Protein 8I6G (pdb70)

Radius of gyration: 28.81 Å; Cα contacts (8 Å, |Δi|>4): 1272; chains: 2; bounding box: 68×65×72 Å

B-factor: mean 42.71, std 10.18, range [23.76, 89.54]

Foldseek 3Di:
DAPFQDPADPDHQFQKKFKAQCLLLLLLVLLLCVLLVWFKWKWKDASFWIWIWTARPVNQKIKIKIFTRRQGRYIGHNGIAMKMAGSVQCNVVSNPDDPQWRMWMWTDGPVCNQWIWIWTARPVVRDIDIDTGGIDRDDDPVVNVCVVVCPDPVNQPLFFKKFKDWLVRLLVVLVVVVVPDQKWKWKDAADQAWTWIWDDDPPPDIDIDIGNDCVVRVMGGPHHRHDMQMAMAGCSSSNSVSVSSSATMWMWTAHRQGKIWIWGDDRRMIMIMIGGD/DADFADPADPDNQWQKKFKAQCLLLLLLVLLLVVLLVWFKWKWKDASFWIWIWTARPVNQKIKIKIFTRRQGRYIGHNGIAMKMAGSVQCNVVSNPDDPQFRMWMKTAGNVCNQWIWIWTARPVVRDIDIDTGGIDRDDDPVVSVCVVVCPDPVNQVPFFKKWKDFLVRLLVVLVVVVVPDQKWKWKDFPDLAWTKIWDDDPPPDTDIDTDNHCVVRVMDGPHHHGDMQMDMAGCSSSNSPSVSDNAGMWMWTAHNQGWIWIWHDDRRMTMIMIGGD

Secondary structure (DSSP, 8-state):
----B-SS-SSSSEEEEEEES-THHHHHHHHHHHHTT--EEEEEE-SSEEEEEEE-TTS-EEEEEEEEGGGSSEEEESS-EEEEEEHHHHHHHHHT--TT--EEEEEEETT-TTEEEEEEEETTTTEEEEEEEE-B-PPP-HHHHHTTGGGSTTT-SS--EEEEEEHHHHHHHHHHHHTT-SEEEEEEESSS--EEEEEEETTTEEEEEEE--GGGGT-EE---TT-EEEEEEE-HHHHHHHHTT-SSEEEEEE-TTS-EEEEEEETTEEEEEEE--/----B-SS-SSTTEEEEEEES-THHHHHHHHHHHHTT--EEEEEE-SSEEEEEEE-TTS-EEEEEEEEGGGSSEEEESS-EEEEEEHHHHHHHHHT--TT--EEEEEEETT-TTEEEEEEEETTTTEEEEEEEE-B-PPP-HHHHHTTGGG-TTGGGG-SEEEEEEHHHHHHHHHHHHTT-SEEEEEEESSSPPEEEEEEETTTEEEEEEE--TTTTT-EE-PPTTPEEEEEEE-HHHHHHHHS---SEEEEEE-TT--EEEEEEETTEEEEEEE--

Sequence (554 aa):
ERKGILEKPVRPQSRLEFSYDNPLIFKNLFIYFKNLKSKNILVRCTPTEITFFSRDQSQASFVIATIDGKNVNHYYASDVFWLGINRELVEKMFNSIDRSFLKITIVHRYDKPETLFFIFTDFDIDKECTYQITVSEPELDMDLIEMEKSISEERLKNYPLRWEFTSKQLKKTFSDLSNYTELVTIEKLGGDTPLHLYFQKFNSISYHEMYKSSNKINLTSTIPKSQVFQINVKIAHIKSLASAMVTDKIRILCEENGNLIFQSEMDALMLNTITLNERKGILEKPVRPQSRLEFSYDNPLIFKNLFIYFKNLKSKNILVRCTPTEITFFSRDQSQASFVIATIDGKNVNHYYASDVFWLGINRELVEKMFNSIDRSFLKITIVHRYDKPETLFFIFTDFDIDKECTYQITVSEPELDMDLIEMEKSISEERLKNYPLRWEFTSKQLKKTFSDLSNYTELVTIEKLGGDTPLHLYFQKFNSISYHEMYKSSNKINLTSTIPKSQVFQINVKIAHIKSLASAMVTDKIRILCEENGNLIFQSEMDALMLNTITLN

Structure (mmCIF, N/CA/C/O backbone):
data_8I6G
#
_entry.id   8I6G
#
_cell.length_a   146.767
_cell.length_b   146.767
_cell.length_c   94.491
_cell.angle_alpha   90.000
_cell.angle_beta   90.000
_cell.angle_gamma   120.000
#
_symmetry.space_group_name_H-M   'H 3'
#
loop_
_entity.id
_entity.type
_entity.pdbx_description
1 polymer 'ASFV DNA sliding clamp'
2 water water
#
loop_
_atom_site.group_PDB
_atom_site.id
_atom_site.type_symbol
_atom_site.label_atom_id
_atom_site.label_alt_id
_atom_site.label_comp_id
_atom_site.label_asym_id
_atom_site.label_entity_id
_atom_site.label_seq_id
_atom_site.pdbx_PDB_ins_code
_atom_site.Cartn_x
_atom_site.Cartn_y
_atom_site.Cartn_z
_atom_site.occupancy
_atom_site.B_iso_or_equiv
_atom_site.auth_seq_id
_atom_site.auth_comp_id
_atom_site.auth_asym_id
_atom_site.auth_atom_id
_atom_site.pdbx_PDB_model_num
ATOM 1 N N . GLU A 1 22 ? 10.038 -28.689 -38.224 1.00 67.32 22 GLU A N 1
ATOM 2 C CA . GLU A 1 22 ? 8.672 -29.167 -38.423 1.00 63.65 22 GLU A CA 1
ATOM 3 C C . GLU A 1 22 ? 8.309 -30.262 -37.420 1.00 62.24 22 GLU A C 1
ATOM 4 O O . GLU A 1 22 ? 9.149 -30.706 -36.635 1.00 64.04 22 GLU A O 1
ATOM 6 N N . ARG A 1 23 ? 7.054 -30.697 -37.463 1.00 60.44 23 ARG A N 1
ATOM 7 C CA . ARG A 1 23 ? 6.490 -31.559 -36.426 1.00 58.14 23 ARG A CA 1
ATOM 8 C C . ARG A 1 23 ? 6.685 -33.050 -36.711 1.00 60.22 23 ARG A C 1
ATOM 9 O O . ARG A 1 23 ? 6.122 -33.592 -37.661 1.00 63.83 23 ARG A O 1
ATOM 17 N N . LYS A 1 24 ? 7.467 -33.714 -35.868 1.00 58.72 24 LYS A N 1
ATOM 18 C CA . LYS A 1 24 ? 7.771 -35.125 -36.064 1.00 57.29 24 LYS A CA 1
ATOM 19 C C . LYS A 1 24 ? 6.943 -36.015 -35.147 1.00 57.11 24 LYS A C 1
ATOM 20 O O . LYS A 1 24 ? 6.918 -37.233 -35.315 1.00 58.73 24 LYS A O 1
ATOM 26 N N . GLY A 1 25 ? 6.261 -35.413 -34.177 1.00 51.34 25 GLY A N 1
ATOM 27 C CA . GLY A 1 25 ? 5.377 -36.172 -33.309 1.00 50.46 25 GLY A CA 1
ATOM 28 C C . GLY A 1 25 ? 6.107 -37.089 -32.345 1.00 53.54 25 GLY A C 1
ATOM 29 O O . GLY A 1 25 ? 7.227 -36.797 -31.924 1.00 53.07 25 GLY A O 1
ATOM 30 N N . ILE A 1 26 ? 5.470 -38.206 -32.006 1.00 54.39 26 ILE A N 1
ATOM 31 C CA . ILE A 1 26 ? 5.983 -39.126 -30.996 1.00 52.19 26 ILE A CA 1
ATOM 32 C C . ILE A 1 26 ? 7.102 -40.013 -31.526 1.00 54.75 26 ILE A C 1
ATOM 33 O O . ILE A 1 26 ? 6.950 -40.669 -32.554 1.00 53.33 26 ILE A O 1
ATOM 38 N N . LEU A 1 27 ? 8.222 -40.028 -30.811 1.00 51.45 27 LEU A N 1
ATOM 39 C CA . LEU A 1 27 ? 9.391 -40.794 -31.221 1.00 54.44 27 LEU A CA 1
ATOM 40 C C . LEU A 1 27 ? 9.446 -42.133 -30.492 1.00 55.81 27 LEU A C 1
ATOM 41 O O . LEU A 1 27 ? 8.935 -42.273 -29.374 1.00 53.15 27 LEU A O 1
ATOM 46 N N . GLU A 1 28 ? 10.045 -43.128 -31.142 1.00 57.35 28 GLU A N 1
ATOM 47 C CA . GLU A 1 28 ? 10.161 -44.452 -30.549 1.00 55.84 28 GLU A CA 1
ATOM 48 C C . GLU A 1 28 ? 11.261 -44.451 -29.501 1.00 52.78 28 GLU A C 1
ATOM 49 O O . GLU A 1 28 ? 11.144 -45.101 -28.465 1.00 57.72 28 GLU A O 1
ATOM 51 N N . LYS A 1 29 ? 12.327 -43.706 -29.774 1.00 54.27 29 LYS A N 1
ATOM 52 C CA . LYS A 1 29 ? 13.461 -43.633 -28.864 1.00 55.44 29 LYS A CA 1
ATOM 53 C C . LYS A 1 29 ? 13.869 -42.188 -28.591 1.00 55.81 29 LYS A C 1
ATOM 54 O O . LYS A 1 29 ? 13.770 -41.334 -29.473 1.00 57.09 29 LYS A O 1
ATOM 56 N N . PRO A 1 30 ? 14.339 -41.912 -27.364 1.00 53.45 30 PRO A N 1
ATOM 57 C CA . PRO A 1 30 ? 14.792 -40.569 -26.994 1.00 54.87 30 PRO A CA 1
ATOM 58 C C . PRO A 1 30 ? 16.158 -40.232 -27.569 1.00 57.47 30 PRO A C 1
ATOM 59 O O . PRO A 1 30 ? 17.034 -41.091 -27.576 1.00 61.62 30 PRO A O 1
ATOM 63 N N . VAL A 1 31 ? 16.328 -39.002 -28.042 1.00 56.83 31 VAL A N 1
ATOM 64 C CA . VAL A 1 31 ? 17.620 -38.526 -28.532 1.00 59.61 31 VAL A CA 1
ATOM 65 C C . VAL A 1 31 ? 18.725 -38.712 -27.485 1.00 60.89 31 VAL A C 1
ATOM 66 O O . VAL A 1 31 ? 19.831 -39.166 -27.798 1.00 61.02 31 VAL A O 1
ATOM 70 N N . ARG A 1 32 ? 18.408 -38.359 -26.241 1.00 59.68 32 ARG A N 1
ATOM 71 C CA . ARG A 1 32 ? 19.304 -38.547 -25.104 1.00 59.12 32 ARG A CA 1
ATOM 72 C C . ARG A 1 32 ? 18.922 -39.874 -24.432 1.00 57.81 32 ARG A C 1
ATOM 73 O O . ARG A 1 32 ? 17.803 -40.342 -24.604 1.00 60.15 32 ARG A O 1
ATOM 81 N N . PRO A 1 33 ? 19.848 -40.509 -23.694 1.00 58.48 33 PRO A N 1
ATOM 82 C CA . PRO A 1 33 ? 19.535 -41.884 -23.276 1.00 57.67 33 PRO A CA 1
ATOM 83 C C . PRO A 1 33 ? 18.986 -42.013 -21.855 1.00 56.56 33 PRO A C 1
ATOM 84 O O . PRO A 1 33 ? 18.266 -42.972 -21.551 1.00 58.16 33 PRO A O 1
ATOM 88 N N . GLN A 1 34 ? 19.323 -41.062 -20.992 1.00 55.73 34 GLN A N 1
ATOM 89 C CA . GLN A 1 34 ? 18.821 -41.070 -19.625 1.00 54.25 34 GLN A CA 1
ATOM 90 C C . GLN A 1 34 ? 17.444 -40.411 -19.533 1.00 46.25 34 GLN A C 1
ATOM 91 O O . GLN A 1 34 ? 16.889 -40.289 -18.452 1.00 45.73 34 GLN A O 1
ATOM 97 N N . SER A 1 35 ? 16.896 -40.027 -20.680 1.00 45.98 35 SER A N 1
ATOM 98 C CA . SER A 1 35 ? 15.612 -39.316 -20.738 1.00 45.58 35 SER A CA 1
ATOM 99 C C . SER A 1 35 ? 14.404 -40.195 -20.444 1.00 46.21 35 SER A C 1
ATOM 100 O O . SER A 1 35 ? 14.182 -41.209 -21.111 1.00 46.40 35 SER A O 1
ATOM 103 N N . ARG A 1 36 ? 13.622 -39.799 -19.447 1.00 40.05 36 ARG A N 1
ATOM 104 C CA . ARG A 1 36 ? 12.337 -40.417 -19.187 1.00 41.51 36 ARG A CA 1
ATOM 105 C C . ARG A 1 36 ? 11.250 -39.635 -19.919 1.00 42.64 36 ARG A C 1
ATOM 106 O O . ARG A 1 36 ? 10.212 -40.191 -20.285 1.00 42.23 36 ARG A O 1
ATOM 114 N N . LEU A 1 37 ? 11.498 -38.340 -20.117 1.00 38.78 37 LEU A N 1
ATOM 115 C CA . LEU A 1 37 ? 10.623 -37.477 -20.914 1.00 40.13 37 LEU A CA 1
ATOM 116 C C . LEU A 1 37 ? 11.464 -36.573 -21.803 1.00 38.62 37 LEU A C 1
ATOM 117 O O . LEU A 1 37 ? 12.439 -35.979 -21.339 1.00 38.09 37 LEU A O 1
ATOM 122 N N . GLU A 1 38 ? 11.096 -36.484 -23.077 1.00 39.86 38 GLU A N 1
ATOM 123 C CA . GLU A 1 38 ? 11.694 -35.526 -24.001 1.00 39.07 38 GLU A CA 1
ATOM 124 C C . GLU A 1 38 ? 10.615 -34.840 -24.821 1.00 40.31 38 GLU A C 1
ATOM 125 O O . GLU A 1 38 ? 9.910 -35.482 -25.584 1.00 42.51 38 GLU A O 1
ATOM 131 N N . PHE A 1 39 ? 10.515 -33.524 -24.685 1.00 38.08 39 PHE A N 1
ATOM 132 C CA . PHE A 1 39 ? 9.425 -32.776 -25.294 1.00 38.41 39 PHE A CA 1
ATOM 133 C C . PHE A 1 39 ? 9.989 -31.522 -25.947 1.00 38.18 39 PHE A C 1
ATOM 134 O O . PHE A 1 39 ? 10.779 -30.798 -25.334 1.00 37.53 39 PHE A O 1
ATOM 142 N N . SER A 1 40 ? 9.593 -31.271 -27.189 1.00 37.56 40 SER A N 1
ATOM 143 C CA . SER A 1 40 ? 9.959 -30.044 -27.876 1.00 39.69 40 SER A CA 1
ATOM 144 C C . SER A 1 40 ? 8.746 -29.475 -28.626 1.00 42.54 40 SER A C 1
ATOM 145 O O . SER A 1 40 ? 7.933 -30.234 -29.159 1.00 41.25 40 SER A O 1
ATOM 148 N N . TYR A 1 41 ? 8.625 -28.147 -28.661 1.00 39.00 41 TYR A N 1
ATOM 149 C CA . TYR A 1 41 ? 7.458 -27.503 -29.265 1.00 45.62 41 TYR A CA 1
ATOM 150 C C . TYR A 1 41 ? 7.769 -26.079 -29.718 1.00 45.80 41 TYR A C 1
ATOM 151 O O . TYR A 1 41 ? 8.455 -25.339 -29.011 1.00 43.66 41 TYR A O 1
ATOM 160 N N . ASP A 1 42 ? 7.256 -25.689 -30.886 1.00 46.25 42 ASP A N 1
ATOM 161 C CA . ASP A 1 42 ? 7.629 -24.405 -31.482 1.00 47.54 42 ASP A CA 1
ATOM 162 C C . ASP A 1 42 ? 6.615 -23.291 -31.235 1.00 49.71 42 ASP A C 1
ATOM 163 O O . ASP A 1 42 ? 6.639 -22.264 -31.916 1.00 52.56 42 ASP A O 1
ATOM 168 N N . ASN A 1 43 ? 5.732 -23.483 -30.262 1.00 45.61 43 ASN A N 1
ATOM 169 C CA . ASN A 1 43 ? 4.896 -22.383 -29.795 1.00 49.12 43 ASN A CA 1
ATOM 170 C C . ASN A 1 43 ? 4.961 -22.254 -28.279 1.00 44.14 43 ASN A C 1
ATOM 171 O O . ASN A 1 43 ? 3.975 -22.504 -27.597 1.00 45.23 43 ASN A O 1
ATOM 176 N N . PRO A 1 44 ? 6.127 -21.857 -27.744 1.00 44.71 44 PRO A N 1
ATOM 177 C CA . PRO A 1 44 ? 6.260 -21.822 -26.284 1.00 42.00 44 PRO A CA 1
ATOM 178 C C . PRO A 1 44 ? 5.299 -20.840 -25.610 1.00 40.00 44 PRO A C 1
ATOM 179 O O . PRO A 1 44 ? 5.094 -20.951 -24.403 1.00 39.82 44 PRO A O 1
ATOM 183 N N . LEU A 1 45 ? 4.702 -19.923 -26.367 1.00 39.26 45 LEU A N 1
ATOM 184 C CA . LEU A 1 45 ? 3.813 -18.930 -25.770 1.00 42.53 45 LEU A CA 1
ATOM 185 C C . LEU A 1 45 ? 2.600 -19.584 -25.107 1.00 39.28 45 LEU A C 1
ATOM 186 O O . LEU A 1 45 ? 2.036 -19.018 -24.175 1.00 40.58 45 LEU A O 1
ATOM 191 N N . ILE A 1 46 ? 2.227 -20.786 -25.540 1.00 41.56 46 ILE A N 1
ATOM 192 C CA . ILE A 1 46 ? 1.092 -21.464 -24.916 1.00 42.53 46 ILE A CA 1
ATOM 193 C C . ILE A 1 46 ? 1.377 -21.782 -23.448 1.00 39.67 46 ILE A C 1
ATOM 194 O O . ILE A 1 46 ? 0.467 -21.752 -22.619 1.00 35.13 46 ILE A O 1
ATOM 199 N N . PHE A 1 47 ? 2.643 -22.047 -23.115 1.00 37.30 47 PHE A N 1
ATOM 200 C CA . PHE A 1 47 ? 2.989 -22.352 -21.736 1.00 33.73 47 PHE A CA 1
ATOM 201 C C . PHE A 1 47 ? 2.865 -21.116 -20.876 1.00 31.29 47 PHE A C 1
ATOM 202 O O . PHE A 1 47 ? 2.467 -21.216 -19.716 1.00 31.58 47 PHE A O 1
ATOM 210 N N . LYS A 1 48 ? 3.235 -19.963 -21.433 1.00 30.12 48 LYS A N 1
ATOM 211 C CA . LYS A 1 48 ? 3.114 -18.702 -20.737 1.00 30.54 48 LYS A CA 1
ATOM 212 C C . LYS A 1 48 ? 1.636 -18.457 -20.383 1.00 31.40 48 LYS A C 1
ATOM 213 O O . LYS A 1 48 ? 1.290 -18.208 -19.238 1.00 32.66 48 LYS A O 1
ATOM 219 N N . ASN A 1 49 ? 0.771 -18.540 -21.371 1.00 33.05 49 ASN A N 1
ATOM 220 C CA . ASN A 1 49 ? -0.641 -18.207 -21.116 1.00 35.40 49 ASN A CA 1
ATOM 221 C C . ASN A 1 49 ? -1.342 -19.197 -20.176 1.00 31.04 49 ASN A C 1
ATOM 222 O O . ASN A 1 49 ? -2.159 -18.807 -19.332 1.00 32.34 49 ASN A O 1
ATOM 227 N N . LEU A 1 50 ? -0.995 -20.463 -20.304 1.00 32.19 50 LEU A N 1
ATOM 228 C CA . LEU A 1 50 ? -1.496 -21.486 -19.395 1.00 31.19 50 LEU A CA 1
ATOM 229 C C . LEU A 1 50 ? -1.042 -21.208 -17.970 1.00 31.63 50 LEU A C 1
ATOM 230 O O . LEU A 1 50 ? -1.824 -21.304 -17.034 1.00 28.50 50 LEU A O 1
ATOM 235 N N . PHE A 1 51 ? 0.229 -20.839 -17.782 1.00 27.65 51 PHE A N 1
ATOM 236 C CA . PHE A 1 51 ? 0.649 -20.574 -16.417 1.00 26.82 51 PHE A CA 1
ATOM 237 C C . PHE A 1 51 ? 0.132 -19.216 -15.915 1.00 26.98 51 PHE A C 1
ATOM 238 O O . PHE A 1 51 ? -0.009 -19.028 -14.710 1.00 26.32 51 PHE A O 1
ATOM 246 N N . ILE A 1 52 ? -0.215 -18.302 -16.815 1.00 26.39 52 ILE A N 1
ATOM 247 C CA . ILE A 1 52 ? -0.913 -17.085 -16.356 1.00 28.89 52 ILE A CA 1
ATOM 248 C C . ILE A 1 52 ? -2.286 -17.498 -15.805 1.00 25.84 52 ILE A C 1
ATOM 249 O O . ILE A 1 52 ? -2.734 -16.994 -14.777 1.00 28.43 52 ILE A O 1
ATOM 254 N N . TYR A 1 53 ? -2.934 -18.432 -16.486 1.00 28.30 53 TYR A N 1
ATOM 255 C CA . TYR A 1 53 ? -4.212 -18.999 -16.010 1.00 29.36 53 TYR A CA 1
ATOM 256 C C . TYR A 1 53 ? -4.027 -19.623 -14.632 1.00 29.45 53 TYR A C 1
ATOM 257 O O . TYR A 1 53 ? -4.781 -19.347 -13.704 1.00 26.91 53 TYR A O 1
ATOM 266 N N . PHE A 1 54 ? -2.987 -20.449 -14.479 1.00 25.48 54 PHE A N 1
ATOM 267 C CA . PHE A 1 54 ? -2.771 -21.080 -13.189 1.00 26.55 54 PHE A CA 1
ATOM 268 C C . PHE A 1 54 ? -2.525 -20.026 -12.111 1.00 26.59 54 PHE A C 1
ATOM 269 O O . PHE A 1 54 ? -2.916 -20.216 -10.960 1.00 26.91 54 PHE A O 1
ATOM 277 N N . LYS A 1 55 ? -1.851 -18.923 -12.461 1.00 25.79 55 LYS A N 1
ATOM 278 C CA . LYS A 1 55 ? -1.586 -17.885 -11.474 1.00 24.39 55 LYS A CA 1
ATOM 279 C C . LYS A 1 55 ? -2.898 -17.218 -11.062 1.00 28.22 55 LYS A C 1
ATOM 280 O O . LYS A 1 55 ? -3.128 -16.947 -9.884 1.00 27.09 55 LYS A O 1
ATOM 286 N N . ASN A 1 56 ? -3.735 -16.962 -12.054 1.00 26.20 56 ASN A N 1
ATOM 287 C CA . ASN A 1 56 ? -5.023 -16.296 -11.811 1.00 32.11 56 ASN A CA 1
ATOM 288 C C . ASN A 1 56 ? -5.927 -17.160 -10.911 1.00 32.48 56 ASN A C 1
ATOM 289 O O . ASN A 1 56 ? -6.669 -16.648 -10.077 1.00 32.65 56 ASN A O 1
ATOM 294 N N . LEU A 1 57 ? -5.825 -18.474 -11.063 1.00 30.21 57 LEU A N 1
ATOM 295 C CA . LEU A 1 57 ? -6.572 -19.411 -10.219 1.00 30.79 57 LEU A CA 1
ATOM 296 C C . LEU A 1 57 ? -5.983 -19.569 -8.819 1.00 31.29 57 LEU A C 1
ATOM 297 O O . LEU A 1 57 ? -6.553 -20.270 -7.983 1.00 34.01 57 LEU A O 1
ATOM 302 N N . LYS A 1 58 ? -4.837 -18.931 -8.579 1.00 30.45 58 LYS A N 1
ATOM 303 C CA . LYS A 1 58 ? -4.115 -19.047 -7.317 1.00 33.21 58 LYS A CA 1
ATOM 304 C C . LYS A 1 58 ? -3.746 -20.506 -7.030 1.00 33.62 58 LYS A C 1
ATOM 305 O O . LYS A 1 58 ? -3.757 -20.952 -5.889 1.00 37.17 58 LYS A O 1
ATOM 311 N N . SER A 1 59 ? -3.429 -21.238 -8.085 1.00 30.10 59 SER A N 1
ATOM 312 C CA . SER A 1 59 ? -2.930 -22.602 -7.947 1.00 33.01 59 SER A CA 1
ATOM 313 C C . SER A 1 59 ? -1.569 -22.543 -7.252 1.00 34.53 59 SER A C 1
ATOM 314 O O . SER A 1 59 ? -0.723 -21.759 -7.655 1.00 34.68 59 SER A O 1
ATOM 317 N N . LYS A 1 60 ? -1.352 -23.333 -6.201 1.00 32.68 60 LYS A N 1
ATOM 318 C CA . LYS A 1 60 ? -0.055 -23.293 -5.517 1.00 35.88 60 LYS A CA 1
ATOM 319 C C . LYS A 1 60 ? 0.883 -24.357 -6.065 1.00 34.48 60 LYS A C 1
ATOM 320 O O . LYS A 1 60 ? 2.104 -24.168 -6.156 1.00 30.97 60 LYS A O 1
ATOM 322 N N . ASN A 1 61 ? 0.309 -25.496 -6.409 1.00 33.52 61 ASN A N 1
ATOM 323 C CA . ASN A 1 61 ? 1.103 -26.610 -6.907 1.00 32.19 61 ASN A CA 1
ATOM 324 C C . ASN A 1 61 ? 0.461 -27.247 -8.125 1.00 33.97 61 ASN A C 1
ATOM 325 O O . ASN A 1 61 ? -0.753 -27.522 -8.147 1.00 33.46 61 ASN A O 1
ATOM 330 N N . ILE A 1 62 ? 1.271 -27.460 -9.152 1.00 30.77 62 ILE A N 1
ATOM 331 C CA . ILE A 1 62 ? 0.790 -28.084 -10.370 1.00 31.50 62 ILE A CA 1
ATOM 332 C C . ILE A 1 62 ? 1.113 -29.586 -10.426 1.00 30.11 62 ILE A C 1
ATOM 333 O O . ILE A 1 62 ? 2.256 -30.005 -10.221 1.00 30.37 62 ILE A O 1
ATOM 338 N N . LEU A 1 63 ? 0.098 -30.395 -10.722 1.00 28.64 63 LEU A N 1
ATOM 339 C CA . LEU A 1 63 ? 0.293 -31.835 -10.890 1.00 30.43 63 LEU A CA 1
ATOM 340 C C . LEU A 1 63 ? 0.516 -32.161 -12.369 1.00 34.13 63 LEU A C 1
ATOM 341 O O . LEU A 1 63 ? -0.257 -31.718 -13.222 1.00 37.30 63 LEU A O 1
ATOM 346 N N . VAL A 1 64 ? 1.566 -32.919 -12.682 1.00 30.58 64 VAL A N 1
ATOM 347 C CA . VAL A 1 64 ? 1.903 -33.232 -14.070 1.00 30.09 64 VAL A CA 1
ATOM 348 C C . VAL A 1 64 ? 1.929 -34.740 -14.319 1.00 35.96 64 VAL A C 1
ATOM 349 O O . VAL A 1 64 ? 2.675 -35.459 -13.659 1.00 37.44 64 VAL A O 1
ATOM 353 N N . ARG A 1 65 ? 1.117 -35.214 -15.262 1.00 36.51 65 ARG A N 1
ATOM 354 C CA . ARG A 1 65 ? 1.203 -36.605 -15.705 1.00 34.71 65 ARG A CA 1
ATOM 355 C C . ARG A 1 65 ? 1.838 -36.700 -17.086 1.00 36.83 65 ARG A C 1
ATOM 356 O O . ARG A 1 65 ? 1.348 -36.121 -18.065 1.00 38.38 65 ARG A O 1
ATOM 364 N N . CYS A 1 66 ? 2.939 -37.433 -17.159 1.00 34.48 66 CYS A N 1
ATOM 365 C CA . CYS A 1 66 ? 3.570 -37.730 -18.429 1.00 37.53 66 CYS A CA 1
ATOM 366 C C . CYS A 1 66 ? 3.278 -39.181 -18.783 1.00 39.83 66 CYS A C 1
ATOM 367 O O . CYS A 1 66 ? 3.396 -40.055 -17.933 1.00 39.67 66 CYS A O 1
ATOM 370 N N . THR A 1 67 ? 2.858 -39.416 -20.021 1.00 42.29 67 THR A N 1
ATOM 371 C CA . THR A 1 67 ? 2.651 -40.767 -20.547 1.00 41.32 67 THR A CA 1
ATOM 372 C C . THR A 1 67 ? 3.301 -40.805 -21.929 1.00 38.93 67 THR A C 1
ATOM 373 O O . THR A 1 67 ? 3.678 -39.761 -22.452 1.00 39.76 67 THR A O 1
ATOM 377 N N . PRO A 1 68 ? 3.435 -42.000 -22.537 1.00 43.26 68 PRO A N 1
ATOM 378 C CA . PRO A 1 68 ? 4.040 -42.059 -23.876 1.00 41.76 68 PRO A CA 1
ATOM 379 C C . PRO A 1 68 ? 3.253 -41.373 -25.001 1.00 42.21 68 PRO A C 1
ATOM 380 O O . PRO A 1 68 ? 3.773 -41.288 -26.110 1.00 45.93 68 PRO A O 1
ATOM 384 N N . THR A 1 69 ? 2.050 -40.881 -24.738 1.00 44.76 69 THR A N 1
ATOM 385 C CA . THR A 1 69 ? 1.273 -40.228 -25.796 1.00 45.31 69 THR A CA 1
ATOM 386 C C . THR A 1 69 ? 1.002 -38.730 -25.546 1.00 44.44 69 THR A C 1
ATOM 387 O O . THR A 1 69 ? 0.794 -37.976 -26.497 1.00 44.35 69 THR A O 1
ATOM 391 N N . GLU A 1 70 ? 1.013 -38.298 -24.286 1.00 44.25 70 GLU A N 1
ATOM 392 C CA . GLU A 1 70 ? 0.763 -36.882 -23.973 1.00 41.56 70 GLU A CA 1
ATOM 393 C C . GLU A 1 70 ? 1.176 -36.463 -22.562 1.00 39.18 70 GLU A C 1
ATOM 394 O O . GLU A 1 70 ? 1.363 -37.292 -21.673 1.00 41.63 70 GLU A O 1
ATOM 400 N N . ILE A 1 71 ? 1.295 -35.154 -22.360 1.00 40.01 71 ILE A N 1
ATOM 401 C CA . ILE A 1 71 ? 1.585 -34.608 -21.043 1.00 36.11 71 ILE A CA 1
ATOM 402 C C . ILE A 1 71 ? 0.365 -33.817 -20.562 1.00 35.95 71 ILE A C 1
ATOM 403 O O . ILE A 1 71 ? -0.196 -33.024 -21.313 1.00 38.45 71 ILE A O 1
ATOM 408 N N . THR A 1 72 ? -0.076 -34.066 -19.331 1.00 36.76 72 THR A N 1
ATOM 409 C CA . THR A 1 72 ? -1.254 -33.381 -18.794 1.00 39.99 72 THR A CA 1
ATOM 410 C C . THR A 1 72 ? -0.915 -32.595 -17.526 1.00 39.21 72 THR A C 1
ATOM 411 O O . THR A 1 72 ? -0.225 -33.098 -16.633 1.00 35.93 72 THR A O 1
ATOM 415 N N . PHE A 1 73 ? -1.389 -31.351 -17.466 1.00 37.93 73 PHE A N 1
ATOM 416 C CA . PHE A 1 73 ? -1.217 -30.510 -16.286 1.00 35.30 73 PHE A CA 1
ATOM 417 C C . PHE A 1 73 ? -2.543 -30.408 -15.532 1.00 39.28 73 PHE A C 1
ATOM 418 O O . PHE A 1 73 ? -3.546 -29.974 -16.107 1.00 37.06 73 PHE A O 1
ATOM 426 N N . PHE A 1 74 ? -2.546 -30.779 -14.254 1.00 33.97 74 PHE A N 1
ATOM 427 C CA . PHE A 1 74 ? -3.763 -30.701 -13.439 1.00 37.00 74 PHE A CA 1
ATOM 428 C C . PHE A 1 74 ? -3.647 -29.670 -12.339 1.00 35.58 74 PHE A C 1
ATOM 429 O O . PHE A 1 74 ? -2.628 -29.621 -11.651 1.00 35.12 74 PHE A O 1
ATOM 437 N N . SER A 1 75 ? -4.691 -28.886 -12.111 1.00 35.46 75 SER A N 1
ATOM 438 C CA . SER A 1 75 ? -4.724 -28.120 -10.878 1.00 32.86 75 SER A CA 1
ATOM 439 C C . SER A 1 75 ? -6.121 -27.775 -10.398 1.00 38.43 75 SER A C 1
ATOM 440 O O . SER A 1 75 ? -7.071 -27.751 -11.179 1.00 38.86 75 SER A O 1
ATOM 443 N N . ARG A 1 76 ? -6.232 -27.502 -9.101 1.00 37.05 76 ARG A N 1
ATOM 444 C CA . ARG A 1 76 ? -7.436 -26.914 -8.535 1.00 40.29 76 ARG A CA 1
ATOM 445 C C . ARG A 1 76 ? -7.237 -25.419 -8.375 1.00 36.42 76 ARG A C 1
ATOM 446 O O . ARG A 1 76 ? -6.114 -24.947 -8.293 1.00 37.72 76 ARG A O 1
ATOM 454 N N . ASP A 1 77 ? -8.323 -24.667 -8.304 1.00 39.20 77 ASP A N 1
ATOM 455 C CA . ASP A 1 77 ? -8.180 -23.271 -7.919 1.00 36.36 77 ASP A CA 1
ATOM 456 C C . ASP A 1 77 ? -8.134 -23.250 -6.397 1.00 43.67 77 ASP A C 1
ATOM 457 O O . ASP A 1 77 ? -8.370 -24.278 -5.745 1.00 40.73 77 ASP A O 1
ATOM 462 N N . GLN A 1 78 ? -7.827 -22.088 -5.833 1.00 42.55 78 GLN A N 1
ATOM 463 C CA . GLN A 1 78 ? -7.727 -21.931 -4.387 1.00 46.24 78 GLN A CA 1
ATOM 464 C C . GLN A 1 78 ? -9.004 -22.335 -3.652 1.00 48.94 78 GLN A C 1
ATOM 465 O O . GLN A 1 78 ? -8.939 -22.907 -2.565 1.00 51.52 78 GLN A O 1
ATOM 471 N N . SER A 1 79 ? -10.161 -22.059 -4.249 1.00 47.41 79 SER A N 1
ATOM 472 C CA . SER A 1 79 ? -11.440 -22.403 -3.626 1.00 48.56 79 SER A CA 1
ATOM 473 C C . SER A 1 79 ? -11.773 -23.890 -3.741 1.00 51.65 79 SER A C 1
ATOM 474 O O . SER A 1 79 ? -12.765 -24.354 -3.167 1.00 49.71 79 SER A O 1
ATOM 477 N N . GLN A 1 80 ? -10.945 -24.622 -4.489 1.00 49.66 80 GLN A N 1
ATOM 478 C CA . GLN A 1 80 ? -11.072 -26.076 -4.675 1.00 51.58 80 GLN A CA 1
ATOM 479 C C . GLN A 1 80 ? -12.335 -26.469 -5.446 1.00 52.09 80 GLN A C 1
ATOM 480 O O . GLN A 1 80 ? -12.619 -27.658 -5.610 1.00 56.33 80 GLN A O 1
ATOM 486 N N . ALA A 1 81 ? -13.083 -25.479 -5.926 1.00 51.30 81 ALA A N 1
ATOM 487 C CA . ALA A 1 81 ? -14.340 -25.743 -6.627 1.00 53.82 81 ALA A CA 1
ATOM 488 C C . ALA A 1 81 ? -14.123 -25.932 -8.129 1.00 52.16 81 ALA A C 1
ATOM 489 O O . ALA A 1 81 ? -14.924 -26.577 -8.808 1.00 51.88 81 ALA A O 1
ATOM 491 N N . SER A 1 82 ? -13.035 -25.372 -8.646 1.00 47.80 82 SER A N 1
ATOM 492 C CA . SER A 1 82 ? -12.734 -25.497 -10.064 1.00 46.80 82 SER A CA 1
ATOM 493 C C . SER A 1 82 ? -11.599 -26.471 -10.316 1.00 44.01 82 SER A C 1
ATOM 494 O O . SER A 1 82 ? -10.616 -26.514 -9.570 1.00 44.35 82 SER A O 1
ATOM 497 N N . PHE A 1 83 ? -11.736 -27.246 -11.382 1.00 41.99 83 PHE A N 1
ATOM 498 C CA . PHE A 1 83 ? -10.737 -28.237 -11.741 1.00 38.36 83 PHE A CA 1
ATOM 499 C C . PHE A 1 83 ? -10.220 -27.924 -13.129 1.00 43.20 83 PHE A C 1
ATOM 500 O O . PHE A 1 83 ? -11.007 -27.764 -14.060 1.00 44.44 83 PHE A O 1
ATOM 508 N N . VAL A 1 84 ? -8.901 -27.810 -13.273 1.00 37.45 84 VAL A N 1
ATOM 509 C CA . VAL A 1 84 ? -8.329 -27.500 -14.575 1.00 36.67 84 VAL A CA 1
ATOM 510 C C . VAL A 1 84 ? -7.469 -28.659 -15.086 1.00 40.23 84 VAL A C 1
ATOM 511 O O . VAL A 1 84 ? -6.635 -29.201 -14.355 1.00 38.15 84 VAL A O 1
ATOM 515 N N . ILE A 1 85 ? -7.703 -29.050 -16.336 1.00 40.70 85 ILE A N 1
ATOM 516 C CA . ILE A 1 85 ? -6.969 -30.144 -16.968 1.00 37.61 85 ILE A CA 1
ATOM 517 C C . ILE A 1 85 ? -6.458 -29.676 -18.325 1.00 42.59 85 ILE A C 1
ATOM 518 O O . ILE A 1 85 ? -7.241 -29.400 -19.234 1.00 41.02 85 ILE A O 1
ATOM 523 N N . ALA A 1 86 ? -5.141 -29.551 -18.454 1.00 36.41 86 ALA A N 1
ATOM 524 C CA . ALA A 1 86 ? -4.548 -29.046 -19.687 1.00 36.14 86 ALA A CA 1
ATOM 525 C C . ALA A 1 86 ? -3.683 -30.127 -20.315 1.00 39.58 86 ALA A C 1
ATOM 526 O O . ALA A 1 86 ? -2.710 -30.585 -19.707 1.00 39.06 86 ALA A O 1
ATOM 528 N N . THR A 1 87 ? -4.035 -30.533 -21.531 1.00 37.37 87 THR A N 1
ATOM 529 C CA . THR A 1 87 ? -3.360 -31.647 -22.187 1.00 38.61 87 THR A CA 1
ATOM 530 C C . THR A 1 87 ? -2.621 -31.180 -23.430 1.00 39.69 87 THR A C 1
ATOM 531 O O . THR A 1 87 ? -3.145 -30.406 -24.225 1.00 39.94 87 THR A O 1
ATOM 535 N N . ILE A 1 88 ? -1.386 -31.640 -23.578 1.00 39.39 88 ILE A N 1
ATOM 536 C CA . ILE A 1 88 ? -0.609 -31.363 -24.772 1.00 38.77 88 ILE A CA 1
ATOM 537 C C . ILE A 1 88 ? -0.307 -32.664 -25.488 1.00 42.73 88 ILE A C 1
ATOM 538 O O . ILE A 1 88 ? 0.389 -33.539 -24.964 1.00 39.07 88 ILE A O 1
ATOM 543 N N . ASP A 1 89 ? -0.839 -32.778 -26.695 1.00 45.31 89 ASP A N 1
ATOM 544 C CA . ASP A 1 89 ? -0.800 -34.026 -27.428 1.00 42.96 89 ASP A CA 1
ATOM 545 C C . ASP A 1 89 ? 0.536 -34.255 -28.123 1.00 40.66 89 ASP A C 1
ATOM 546 O O . ASP A 1 89 ? 0.924 -33.491 -29.002 1.00 44.72 89 ASP A O 1
ATOM 551 N N . GLY A 1 90 ? 1.220 -35.318 -27.721 1.00 42.61 90 GLY A N 1
ATOM 552 C CA . GLY A 1 90 ? 2.522 -35.674 -28.262 1.00 45.16 90 GLY A CA 1
ATOM 553 C C . GLY A 1 90 ? 2.612 -35.732 -29.776 1.00 46.92 90 GLY A C 1
ATOM 554 O O . GLY A 1 90 ? 3.612 -35.321 -30.361 1.00 42.32 90 GLY A O 1
ATOM 555 N N . LYS A 1 91 ? 1.563 -36.225 -30.429 1.00 46.27 91 LYS A N 1
ATOM 556 C CA . LYS A 1 91 ? 1.625 -36.406 -31.875 1.00 47.45 91 LYS A CA 1
ATOM 557 C C . LYS A 1 91 ? 1.550 -35.065 -32.601 1.00 49.35 91 LYS A C 1
ATOM 558 O O . LYS A 1 91 ? 1.871 -34.973 -33.787 1.00 51.33 91 LYS A O 1
ATOM 564 N N . ASN A 1 92 ? 1.171 -34.013 -31.878 1.00 47.80 92 ASN A N 1
ATOM 565 C CA . ASN A 1 92 ? 1.049 -32.693 -32.480 1.00 48.68 92 ASN A CA 1
ATOM 566 C C . ASN A 1 92 ? 2.149 -31.713 -32.085 1.00 47.53 92 ASN A C 1
ATOM 567 O O . ASN A 1 92 ? 2.059 -30.529 -32.397 1.00 47.70 92 ASN A O 1
ATOM 572 N N . VAL A 1 93 ? 3.186 -32.199 -31.406 1.00 45.30 93 VAL A N 1
ATOM 573 C CA . VAL A 1 93 ? 4.343 -31.352 -31.100 1.00 46.57 93 VAL A CA 1
ATOM 574 C C . VAL A 1 93 ? 5.534 -31.761 -31.966 1.00 51.06 93 VAL A C 1
ATOM 575 O O . VAL A 1 93 ? 5.463 -32.740 -32.705 1.00 48.63 93 VAL A O 1
ATOM 579 N N . ASN A 1 94 ? 6.623 -31.003 -31.890 1.00 50.59 94 ASN A N 1
ATOM 580 C CA . ASN A 1 94 ? 7.735 -31.206 -32.817 1.00 53.06 94 ASN A CA 1
ATOM 581 C C . ASN A 1 94 ? 8.562 -32.434 -32.483 1.00 52.35 94 ASN A C 1
ATOM 582 O O . ASN A 1 94 ? 9.236 -33.000 -33.347 1.00 60.33 94 ASN A O 1
ATOM 587 N N . HIS A 1 95 ? 8.490 -32.858 -31.229 1.00 47.70 95 HIS A N 1
ATOM 588 C CA . HIS A 1 95 ? 9.283 -33.968 -30.740 1.00 48.32 95 HIS A CA 1
ATOM 589 C C . HIS A 1 95 ? 8.698 -34.374 -29.404 1.00 46.69 95 HIS A C 1
ATOM 590 O O . HIS A 1 95 ? 8.515 -33.530 -28.522 1.00 44.08 95 HIS A O 1
ATOM 597 N N . TYR A 1 96 ? 8.382 -35.656 -29.254 1.00 40.92 96 TYR A N 1
ATOM 598 C CA . TYR A 1 96 ? 7.845 -36.136 -27.993 1.00 42.93 96 TYR A CA 1
ATOM 599 C C . TYR A 1 96 ? 8.275 -37.556 -27.693 1.00 45.30 96 TYR A C 1
ATOM 600 O O . TYR A 1 96 ? 8.138 -38.442 -28.531 1.00 47.63 96 TYR A O 1
ATOM 609 N N . TYR A 1 97 ? 8.773 -37.767 -26.479 1.00 44.37 97 TYR A N 1
ATOM 610 C CA . TYR A 1 97 ? 9.082 -39.103 -25.985 1.00 44.33 97 TYR A CA 1
ATOM 611 C C . TYR A 1 97 ? 8.888 -39.192 -24.475 1.00 43.32 97 TYR A C 1
ATOM 612 O O . TYR A 1 97 ? 9.395 -38.356 -23.729 1.00 43.76 97 TYR A O 1
ATOM 621 N N . ALA A 1 98 ? 8.177 -40.218 -24.030 1.00 39.12 98 ALA A N 1
ATOM 622 C CA . ALA A 1 98 ? 8.081 -40.544 -22.609 1.00 41.76 98 ALA A CA 1
ATOM 623 C C . ALA A 1 98 ? 8.155 -42.061 -22.436 1.00 47.00 98 ALA A C 1
ATOM 624 O O . ALA A 1 98 ? 7.512 -42.794 -23.178 1.00 44.44 98 ALA A O 1
ATOM 626 N N . SER A 1 99 ? 8.940 -42.524 -21.463 1.00 46.46 99 SER A N 1
ATOM 627 C CA . SER A 1 99 ? 9.183 -43.958 -21.286 1.00 47.38 99 SER A CA 1
ATOM 628 C C . SER A 1 99 ? 7.963 -44.710 -20.774 1.00 47.83 99 SER A C 1
ATOM 629 O O . SER A 1 99 ? 7.752 -45.886 -21.098 1.00 51.59 99 SER A O 1
ATOM 632 N N . ASP A 1 100 ? 7.169 -44.040 -19.955 1.00 46.35 100 ASP A N 1
ATOM 633 C CA . ASP A 1 100 ? 6.071 -44.697 -19.266 1.00 45.41 100 ASP A CA 1
ATOM 634 C C . ASP A 1 100 ? 5.180 -43.647 -18.629 1.00 46.66 100 ASP A C 1
ATOM 635 O O . ASP A 1 100 ? 5.269 -42.463 -18.961 1.00 44.26 100 ASP A O 1
ATOM 640 N N . VAL A 1 101 ? 4.339 -44.074 -17.699 1.00 44.49 101 VAL A N 1
ATOM 641 C CA . VAL A 1 101 ? 3.495 -43.138 -16.982 1.00 46.89 101 VAL A CA 1
ATOM 642 C C . VAL A 1 101 ? 4.182 -42.775 -15.677 1.00 45.81 101 VAL A C 1
ATOM 643 O O . VAL A 1 101 ? 4.521 -43.649 -14.883 1.00 42.97 101 VAL A O 1
ATOM 647 N N . PHE A 1 102 ? 4.426 -41.482 -15.472 1.00 41.45 102 PHE A N 1
ATOM 648 C CA . PHE A 1 102 ? 4.975 -41.023 -14.206 1.00 37.51 102 PHE A CA 1
ATOM 649 C C . PHE A 1 102 ? 4.464 -39.620 -13.900 1.00 35.88 102 PHE A C 1
ATOM 650 O O . PHE A 1 102 ? 3.963 -38.920 -14.777 1.00 36.80 102 PHE A O 1
ATOM 658 N N . TRP A 1 103 ? 4.573 -39.242 -12.637 1.00 34.16 103 TRP A N 1
ATOM 659 C CA . TRP A 1 103 ? 3.987 -37.998 -12.154 1.00 34.71 103 TRP A CA 1
ATOM 660 C C . TRP A 1 103 ? 5.055 -37.077 -11.606 1.00 33.98 103 TRP A C 1
ATOM 661 O O . TRP A 1 103 ? 6.019 -37.550 -11.007 1.00 32.12 103 TRP A O 1
ATOM 672 N N . LEU A 1 104 ? 4.875 -35.770 -11.802 1.00 31.53 104 LEU A N 1
ATOM 673 C CA . LEU A 1 104 ? 5.770 -34.761 -11.222 1.00 32.16 104 LEU A CA 1
ATOM 674 C C . LEU A 1 104 ? 4.930 -33.677 -10.549 1.00 32.09 104 LEU A C 1
ATOM 675 O O . LEU A 1 104 ? 3.783 -33.408 -10.974 1.00 32.07 104 LEU A O 1
ATOM 680 N N . GLY A 1 105 ? 5.476 -33.084 -9.487 1.00 30.14 105 GLY A N 1
ATOM 681 C CA . GLY A 1 105 ? 4.840 -31.964 -8.817 1.00 29.50 105 GLY A CA 1
ATOM 682 C C . GLY A 1 105 ? 5.695 -30.722 -9.014 1.00 28.30 105 GLY A C 1
ATOM 683 O O . GLY A 1 105 ? 6.908 -30.766 -8.800 1.00 29.37 105 GLY A O 1
ATOM 684 N N . ILE A 1 106 ? 5.062 -29.639 -9.464 1.00 28.67 106 ILE A N 1
ATOM 685 C CA . ILE A 1 106 ? 5.735 -28.353 -9.691 1.00 28.78 106 ILE A CA 1
ATOM 686 C C . ILE A 1 106 ? 5.143 -27.248 -8.815 1.00 30.55 106 ILE A C 1
ATOM 687 O O . ILE A 1 106 ? 3.926 -26.996 -8.849 1.00 30.24 106 ILE A O 1
ATOM 692 N N . ASN A 1 107 ? 5.982 -26.605 -8.013 1.00 27.96 107 ASN A N 1
ATOM 693 C CA . ASN A 1 107 ? 5.571 -25.395 -7.301 1.00 31.52 107 ASN A CA 1
ATOM 694 C C . ASN A 1 107 ? 5.316 -24.292 -8.328 1.00 31.95 107 ASN A C 1
ATOM 695 O O . ASN A 1 107 ? 6.220 -23.933 -9.083 1.00 27.38 107 ASN A O 1
ATOM 700 N N . ARG A 1 108 ? 4.090 -23.764 -8.384 1.00 27.15 108 ARG A N 1
ATOM 701 C CA . ARG A 1 108 ? 3.766 -22.789 -9.415 1.00 26.87 108 ARG A CA 1
ATOM 702 C C . ARG A 1 108 ? 4.536 -21.498 -9.227 1.00 28.06 108 ARG A C 1
ATOM 703 O O . ARG A 1 108 ? 5.025 -20.946 -10.195 1.00 27.73 108 ARG A O 1
ATOM 711 N N . GLU A 1 109 ? 4.640 -21.020 -7.993 1.00 25.94 109 GLU A N 1
ATOM 712 C CA . GLU A 1 109 ? 5.325 -19.766 -7.734 1.00 31.55 109 GLU A CA 1
ATOM 713 C C . GLU A 1 109 ? 6.781 -19.835 -8.160 1.00 30.21 109 GLU A C 1
ATOM 714 O O . GLU A 1 109 ? 7.321 -18.848 -8.666 1.00 28.99 109 GLU A O 1
ATOM 720 N N . LEU A 1 110 ? 7.402 -20.998 -7.977 1.00 29.60 110 LEU A N 1
ATOM 721 C CA . LEU A 1 110 ? 8.804 -21.171 -8.379 1.00 28.69 110 LEU A CA 1
ATOM 722 C C . LEU A 1 110 ? 8.955 -20.936 -9.879 1.00 29.23 110 LEU A C 1
ATOM 723 O O . LEU A 1 110 ? 9.869 -20.213 -10.297 1.00 29.09 110 LEU A O 1
ATOM 728 N N . VAL A 1 111 ? 8.031 -21.469 -10.682 1.00 26.05 111 VAL A N 1
ATOM 729 C CA . VAL A 1 111 ? 8.175 -21.379 -12.132 1.00 24.17 111 VAL A CA 1
ATOM 730 C C . VAL A 1 111 ? 7.471 -20.166 -12.773 1.00 26.78 111 VAL A C 1
ATOM 731 O O . VAL A 1 111 ? 7.565 -19.966 -13.988 1.00 24.93 111 VAL A O 1
ATOM 735 N N . GLU A 1 112 ? 6.776 -19.365 -11.968 1.00 26.11 112 GLU A N 1
ATOM 736 C CA . GLU A 1 112 ? 5.980 -18.255 -12.513 1.00 27.53 112 GLU A CA 1
ATOM 737 C C . GLU A 1 112 ? 6.790 -17.326 -13.421 1.00 29.51 112 GLU A C 1
ATOM 738 O O . GLU A 1 112 ? 6.396 -17.088 -14.567 1.00 28.07 112 GLU A O 1
ATOM 744 N N . LYS A 1 113 ? 7.919 -16.823 -12.916 1.00 27.47 113 LYS A N 1
ATOM 745 C CA . LYS A 1 113 ? 8.727 -15.853 -13.670 1.00 29.30 113 LYS A CA 1
ATOM 746 C C . LYS A 1 113 ? 9.368 -16.506 -14.879 1.00 28.22 113 LYS A C 1
ATOM 747 O O . LYS A 1 113 ? 9.530 -15.857 -15.902 1.00 28.66 113 LYS A O 1
ATOM 753 N N . MET A 1 114 ? 9.731 -17.787 -14.757 1.00 25.02 114 MET A N 1
ATOM 754 C CA . MET A 1 114 ? 10.280 -18.517 -15.902 1.00 25.29 114 MET A CA 1
ATOM 755 C C . MET A 1 114 ? 9.299 -18.525 -17.069 1.00 28.20 114 MET A C 1
ATOM 756 O O . MET A 1 114 ? 9.640 -18.181 -18.202 1.00 27.68 114 MET A O 1
ATOM 761 N N . PHE A 1 115 ? 8.069 -18.948 -16.798 1.00 24.63 115 PHE A N 1
ATOM 762 C CA . PHE A 1 115 ? 7.096 -19.000 -17.871 1.00 25.34 115 PHE A CA 1
ATOM 763 C C . PHE A 1 115 ? 6.727 -17.586 -18.357 1.00 26.77 115 PHE A C 1
ATOM 764 O O . PHE A 1 115 ? 6.472 -17.386 -19.533 1.00 30.23 115 PHE A O 1
ATOM 772 N N . ASN A 1 116 ? 6.743 -16.601 -17.473 1.00 26.44 116 ASN A N 1
ATOM 773 C CA . ASN A 1 116 ? 6.428 -15.219 -17.885 1.00 29.58 116 ASN A CA 1
ATOM 774 C C . ASN A 1 116 ? 7.535 -14.621 -18.768 1.00 33.99 116 ASN A C 1
ATOM 775 O O . ASN A 1 116 ? 7.305 -13.658 -19.508 1.00 32.77 116 ASN A O 1
ATOM 780 N N . SER A 1 117 ? 8.727 -15.215 -18.700 1.00 30.95 117 SER A N 1
ATOM 781 C CA . SER A 1 117 ? 9.870 -14.728 -19.476 1.00 31.06 117 SER A CA 1
ATOM 782 C C . SER A 1 117 ? 9.807 -15.182 -20.934 1.00 34.22 117 SER A C 1
ATOM 783 O O . SER A 1 117 ? 10.608 -14.740 -21.757 1.00 38.29 117 SER A O 1
ATOM 786 N N . ILE A 1 118 ? 8.879 -16.081 -21.262 1.00 32.43 118 ILE A N 1
ATOM 787 C CA . ILE A 1 118 ? 8.704 -16.483 -22.653 1.00 32.02 118 ILE A CA 1
ATOM 788 C C . ILE A 1 118 ? 8.230 -15.278 -23.464 1.00 36.77 118 ILE A C 1
ATOM 789 O O . ILE A 1 118 ? 7.256 -14.624 -23.091 1.00 33.12 118 ILE A O 1
ATOM 794 N N . ASP A 1 119 ? 8.949 -14.949 -24.536 1.00 37.11 119 ASP A N 1
ATOM 795 C CA . ASP A 1 119 ? 8.513 -13.886 -25.444 1.00 37.03 119 ASP A CA 1
ATOM 796 C C . ASP A 1 119 ? 8.786 -14.269 -26.900 1.00 37.51 119 ASP A C 1
ATOM 797 O O . ASP A 1 119 ? 9.068 -15.426 -27.208 1.00 39.45 119 ASP A O 1
ATOM 802 N N . ARG A 1 120 ? 8.704 -13.286 -27.785 1.00 40.00 120 ARG A N 1
ATOM 803 C CA . ARG A 1 120 ? 8.836 -13.508 -29.221 1.00 44.35 120 ARG A CA 1
ATOM 804 C C . ARG A 1 120 ? 10.228 -14.007 -29.639 1.00 44.55 120 ARG A C 1
ATOM 805 O O . ARG A 1 120 ? 10.379 -14.618 -30.695 1.00 44.34 120 ARG A O 1
ATOM 813 N N . SER A 1 121 ? 11.234 -13.743 -28.809 1.00 41.88 121 SER A N 1
ATOM 814 C CA . SER A 1 121 ? 12.614 -14.109 -29.138 1.00 42.51 121 SER A CA 1
ATOM 815 C C . SER A 1 121 ? 12.873 -15.611 -29.025 1.00 46.48 121 SER A C 1
ATOM 816 O O . SER A 1 121 ? 13.855 -16.117 -29.566 1.00 44.34 121 SER A O 1
ATOM 819 N N . PHE A 1 122 ? 11.988 -16.322 -28.330 1.00 41.85 122 PHE A N 1
ATOM 820 C CA . PHE A 1 122 ? 12.107 -17.770 -28.177 1.00 41.57 122 PHE A CA 1
ATOM 821 C C . PHE A 1 122 ? 11.227 -18.492 -29.198 1.00 46.85 122 PHE A C 1
ATOM 822 O O . PHE A 1 122 ? 10.013 -18.315 -29.198 1.00 46.08 122 PHE A O 1
ATOM 830 N N . LEU A 1 123 ? 11.827 -19.303 -30.062 1.00 46.80 123 LEU A N 1
ATOM 831 C CA . LEU A 1 123 ? 11.038 -20.028 -31.056 1.00 49.92 123 LEU A CA 1
ATOM 832 C C . LEU A 1 123 ? 10.881 -21.500 -30.706 1.00 47.54 123 LEU A C 1
ATOM 833 O O . LEU A 1 123 ? 10.171 -22.230 -31.397 1.00 50.47 123 LEU A O 1
ATOM 838 N N . LYS A 1 124 ? 11.522 -21.937 -29.627 1.00 42.64 124 LYS A N 1
ATOM 839 C CA . LYS A 1 124 ? 11.407 -23.331 -29.213 1.00 42.93 124 LYS A CA 1
ATOM 840 C C . LYS A 1 124 ? 11.410 -23.477 -27.693 1.00 42.65 124 LYS A C 1
ATOM 841 O O . LYS A 1 124 ? 12.175 -22.797 -26.997 1.00 42.82 124 LYS A O 1
ATOM 847 N N . ILE A 1 125 ? 10.540 -24.344 -27.180 1.00 41.96 125 ILE A N 1
ATOM 848 C CA . ILE A 1 125 ? 10.647 -24.796 -25.797 1.00 38.57 125 ILE A CA 1
ATOM 849 C C . ILE A 1 125 ? 10.908 -26.294 -25.769 1.00 41.26 125 ILE A C 1
ATOM 850 O O . ILE A 1 125 ? 10.206 -27.081 -26.413 1.00 40.88 125 ILE A O 1
ATOM 855 N N . THR A 1 126 ? 11.925 -26.688 -25.014 1.00 36.77 126 THR A N 1
ATOM 856 C CA . THR A 1 126 ? 12.218 -28.090 -24.831 1.00 34.95 126 THR A CA 1
ATOM 857 C C . THR A 1 126 ? 12.146 -28.447 -23.356 1.00 33.62 126 THR A C 1
ATOM 858 O O . THR A 1 126 ? 12.670 -27.725 -22.503 1.00 35.19 126 THR A O 1
ATOM 862 N N . ILE A 1 127 ? 11.487 -29.558 -23.060 1.00 32.99 127 ILE A N 1
ATOM 863 C CA . ILE A 1 127 ? 11.354 -30.037 -21.695 1.00 28.90 127 ILE A CA 1
ATOM 864 C C . ILE A 1 127 ? 11.955 -31.433 -21.575 1.00 32.55 127 ILE A C 1
ATOM 865 O O . ILE A 1 127 ? 11.635 -32.313 -22.377 1.00 34.69 127 ILE A O 1
ATOM 870 N N . VAL A 1 128 ? 12.788 -31.640 -20.559 1.00 32.25 128 VAL A N 1
ATOM 871 C CA . VAL A 1 128 ? 13.486 -32.913 -20.380 1.00 33.52 128 VAL A CA 1
ATOM 872 C C . VAL A 1 128 ? 13.405 -33.356 -18.925 1.00 33.99 128 VAL A C 1
ATOM 873 O O . VAL A 1 128 ? 13.566 -32.552 -18.004 1.00 31.64 128 VAL A O 1
ATOM 877 N N . HIS A 1 129 ? 13.150 -34.643 -18.713 1.00 34.20 129 HIS A N 1
ATOM 878 C CA . HIS A 1 129 ? 13.253 -35.226 -17.389 1.00 31.88 129 HIS A CA 1
ATOM 879 C C . HIS A 1 129 ? 14.103 -36.488 -17.501 1.00 37.89 129 HIS A C 1
ATOM 880 O O . HIS A 1 129 ? 13.874 -37.307 -18.384 1.00 37.90 129 HIS A O 1
ATOM 887 N N . ARG A 1 130 ? 15.074 -36.618 -16.611 1.00 35.88 130 ARG A N 1
ATOM 888 C CA . ARG A 1 130 ? 16.033 -37.729 -16.659 1.00 43.35 130 ARG A CA 1
ATOM 889 C C . ARG A 1 130 ? 15.878 -38.658 -15.473 1.00 44.28 130 ARG A C 1
ATOM 890 O O . ARG A 1 130 ? 15.595 -38.229 -14.355 1.00 41.62 130 ARG A O 1
ATOM 898 N N . TYR A 1 131 ? 16.066 -39.949 -15.731 1.00 47.85 131 TYR A N 1
ATOM 899 C CA . TYR A 1 131 ? 16.070 -40.962 -14.691 1.00 46.67 131 TYR A CA 1
ATOM 900 C C . TYR A 1 131 ? 17.024 -40.662 -13.539 1.00 47.32 131 TYR A C 1
ATOM 901 O O . TYR A 1 131 ? 16.647 -40.794 -12.373 1.00 50.00 131 TYR A O 1
ATOM 910 N N . ASP A 1 132 ? 18.251 -40.268 -13.875 1.00 45.67 132 ASP A N 1
ATOM 911 C CA . ASP A 1 132 ? 19.314 -40.088 -12.887 1.00 50.66 132 ASP A CA 1
ATOM 912 C C . ASP A 1 132 ? 19.223 -38.755 -12.154 1.00 50.74 132 ASP A C 1
ATOM 913 O O . ASP A 1 132 ? 20.066 -38.439 -11.319 1.00 51.42 132 ASP A O 1
ATOM 918 N N . LYS A 1 133 ? 18.198 -37.970 -12.471 1.00 48.96 133 LYS A N 1
ATOM 919 C CA . LYS A 1 133 ? 17.958 -36.722 -11.762 1.00 44.32 133 LYS A CA 1
ATOM 920 C C . LYS A 1 133 ? 16.466 -36.549 -11.518 1.00 42.35 133 LYS A C 1
ATOM 921 O O . LYS A 1 133 ? 15.841 -35.659 -12.100 1.00 41.11 133 LYS A O 1
ATOM 927 N N . PRO A 1 134 ? 15.893 -37.410 -10.652 1.00 43.30 134 PRO A N 1
ATOM 928 C CA . PRO A 1 134 ? 14.450 -37.486 -10.406 1.00 43.06 134 PRO A CA 1
ATOM 929 C C . PRO A 1 134 ? 13.835 -36.205 -9.851 1.00 38.70 134 PRO A C 1
ATOM 930 O O . PRO A 1 134 ? 12.629 -36.034 -10.000 1.00 36.90 134 PRO A O 1
ATOM 934 N N . GLU A 1 135 ? 14.620 -35.334 -9.223 1.00 35.34 135 GLU A N 1
ATOM 935 C CA . GLU A 1 135 ? 14.046 -34.111 -8.664 1.00 35.13 135 GLU A CA 1
ATOM 936 C C . GLU A 1 135 ? 14.322 -32.888 -9.520 1.00 31.84 135 GLU A C 1
ATOM 937 O O . GLU A 1 135 ? 14.199 -31.750 -9.042 1.00 32.07 135 GLU A O 1
ATOM 943 N N . THR A 1 136 ? 14.656 -33.101 -10.786 1.00 29.73 136 THR A N 1
ATOM 944 C CA . THR A 1 136 ? 14.890 -31.967 -11.677 1.00 32.51 136 THR A CA 1
ATOM 945 C C . THR A 1 136 ? 14.053 -32.053 -12.942 1.00 33.77 136 THR A C 1
ATOM 946 O O . THR A 1 136 ? 13.915 -33.118 -13.544 1.00 31.52 136 THR A O 1
ATOM 950 N N . LEU A 1 137 ? 13.464 -30.927 -13.330 1.00 28.01 137 LEU A N 1
ATOM 951 C CA . LEU A 1 137 ? 12.807 -30.838 -14.614 1.00 26.43 137 LEU A CA 1
ATOM 952 C C . LEU A 1 137 ? 13.521 -29.765 -15.435 1.00 28.69 137 LEU A C 1
ATOM 953 O O . LEU A 1 137 ? 13.689 -28.624 -14.973 1.00 28.71 137 LEU A O 1
ATOM 958 N N . PHE A 1 138 ? 13.944 -30.107 -16.647 1.00 27.98 138 PHE A N 1
ATOM 959 C CA . PHE A 1 138 ? 14.697 -29.157 -17.483 1.00 29.54 138 PHE A CA 1
ATOM 960 C C . PHE A 1 138 ? 13.802 -28.450 -18.493 1.00 28.32 138 PHE A C 1
ATOM 961 O O . PHE A 1 138 ? 13.015 -29.106 -19.201 1.00 31.92 138 PHE A O 1
ATOM 969 N N . PHE A 1 139 ? 13.897 -27.123 -18.534 1.00 28.81 139 PHE A N 1
ATOM 970 C CA . PHE A 1 139 ? 13.225 -26.308 -19.545 1.00 29.42 139 PHE A CA 1
ATOM 971 C C . PHE A 1 139 ? 14.267 -25.558 -20.354 1.00 31.56 139 PHE A C 1
ATOM 972 O O . PHE A 1 139 ? 15.080 -24.776 -19.813 1.00 32.22 139 PHE A O 1
ATOM 980 N N . ILE A 1 140 ? 14.256 -25.770 -21.660 1.00 31.08 140 ILE A N 1
ATOM 981 C CA . ILE A 1 140 ? 15.258 -25.133 -22.497 1.00 32.99 140 ILE A CA 1
ATOM 982 C C . ILE A 1 140 ? 14.601 -24.260 -23.542 1.00 33.76 140 ILE A C 1
ATOM 983 O O . ILE A 1 140 ? 13.772 -24.733 -24.328 1.00 34.85 140 ILE A O 1
ATOM 988 N N . PHE A 1 141 ? 14.973 -22.981 -23.538 1.00 32.58 141 PHE A N 1
ATOM 989 C CA . PHE A 1 141 ? 14.459 -22.018 -24.504 1.00 36.98 141 PHE A CA 1
ATOM 990 C C . PHE A 1 141 ? 15.551 -21.578 -25.462 1.00 39.98 141 PHE A C 1
ATOM 991 O O . PHE A 1 141 ? 16.677 -21.293 -25.041 1.00 38.68 141 PHE A O 1
ATOM 999 N N . THR A 1 142 ? 15.208 -21.493 -26.744 1.00 39.72 142 THR A N 1
ATOM 1000 C CA . THR A 1 142 ? 16.187 -21.161 -27.772 1.00 43.85 142 THR A CA 1
ATOM 1001 C C . THR A 1 142 ? 15.852 -19.897 -28.561 1.00 46.62 142 THR A C 1
ATOM 1002 O O . THR A 1 142 ? 14.753 -19.761 -29.101 1.00 46.70 142 THR A O 1
ATOM 1006 N N . ASP A 1 143 ? 16.809 -18.975 -28.602 1.00 43.26 143 ASP A N 1
ATOM 1007 C CA . ASP A 1 143 ? 16.754 -17.795 -29.460 1.00 46.31 143 ASP A CA 1
ATOM 1008 C C . ASP A 1 143 ? 17.646 -18.076 -30.663 1.00 49.14 143 ASP A C 1
ATOM 1009 O O . ASP A 1 143 ? 18.865 -18.170 -30.523 1.00 47.06 143 ASP A O 1
ATOM 1014 N N . PHE A 1 144 ? 17.038 -18.207 -31.841 1.00 49.51 144 PHE A N 1
ATOM 1015 C CA . PHE A 1 144 ? 17.765 -18.653 -33.028 1.00 52.46 144 PHE A CA 1
ATOM 1016 C C . PHE A 1 144 ? 18.453 -17.522 -33.777 1.00 53.67 144 PHE A C 1
ATOM 1017 O O . PHE A 1 144 ? 19.314 -17.765 -34.621 1.00 55.39 144 PHE A O 1
ATOM 1025 N N . ASP A 1 145 ? 18.073 -16.289 -33.464 1.00 53.82 145 ASP A N 1
ATOM 1026 C CA . ASP A 1 145 ? 18.703 -15.123 -34.063 1.00 52.62 145 ASP A CA 1
ATOM 1027 C C . ASP A 1 145 ? 20.173 -15.031 -33.682 1.00 53.41 145 ASP A C 1
ATOM 1028 O O . ASP A 1 145 ? 20.999 -14.607 -34.485 1.00 50.32 145 ASP A O 1
ATOM 1033 N N . ILE A 1 146 ? 20.496 -15.421 -32.454 1.00 49.47 146 ILE A N 1
ATOM 1034 C CA . ILE A 1 146 ? 21.861 -15.279 -31.967 1.00 47.22 146 ILE A CA 1
ATOM 1035 C C . ILE A 1 146 ? 22.433 -16.558 -31.361 1.00 44.30 146 ILE A C 1
ATOM 1036 O O . ILE A 1 146 ? 23.425 -16.502 -30.641 1.00 45.71 146 ILE A O 1
ATOM 1041 N N . ASP A 1 147 ? 21.814 -17.699 -31.657 1.00 46.37 147 ASP A N 1
ATOM 1042 C CA . ASP A 1 147 ? 22.247 -18.989 -31.105 1.00 45.52 147 ASP A CA 1
ATOM 1043 C C . ASP A 1 147 ? 22.403 -18.949 -29.586 1.00 42.02 147 ASP A C 1
ATOM 1044 O O . ASP A 1 147 ? 23.425 -19.385 -29.038 1.00 39.33 147 ASP A O 1
ATOM 1049 N N . LYS A 1 148 ? 21.385 -18.407 -28.925 1.00 37.97 148 LYS A N 1
ATOM 1050 C CA . LYS A 1 148 ? 21.343 -18.319 -27.476 1.00 36.51 148 LYS A CA 1
ATOM 1051 C C . LYS A 1 148 ? 20.437 -19.400 -26.925 1.00 39.22 148 LYS A C 1
ATOM 1052 O O . LYS A 1 148 ? 19.303 -19.558 -27.388 1.00 38.73 148 LYS A O 1
ATOM 1058 N N . GLU A 1 149 ? 20.926 -20.118 -25.924 1.00 32.28 149 GLU A N 1
ATOM 1059 C CA . GLU A 1 149 ? 20.180 -21.196 -25.316 1.00 33.80 149 GLU A CA 1
ATOM 1060 C C . GLU A 1 149 ? 20.048 -20.955 -23.819 1.00 36.31 149 GLU A C 1
ATOM 1061 O O . GLU A 1 149 ? 21.043 -20.783 -23.112 1.00 33.52 149 GLU A O 1
ATOM 1067 N N . CYS A 1 150 ? 18.810 -20.927 -23.338 1.00 32.14 150 CYS A N 1
ATOM 1068 C CA . CYS A 1 150 ? 18.527 -20.646 -21.941 1.00 28.39 150 CYS A CA 1
ATOM 1069 C C . CYS A 1 150 ? 17.991 -21.882 -21.249 1.00 34.55 150 CYS A C 1
ATOM 1070 O O . CYS A 1 150 ? 16.878 -22.357 -21.565 1.00 32.67 150 CYS A O 1
ATOM 1073 N N . THR A 1 151 ? 18.758 -22.401 -20.297 1.00 28.63 151 THR A N 1
ATOM 1074 C CA . THR A 1 151 ? 18.394 -23.639 -19.635 1.00 30.12 151 THR A CA 1
ATOM 1075 C C . THR A 1 151 ? 18.050 -23.446 -18.161 1.00 30.04 151 THR A C 1
ATOM 1076 O O . THR A 1 151 ? 18.875 -22.973 -17.370 1.00 28.59 151 THR A O 1
ATOM 1080 N N . TYR A 1 152 ? 16.812 -23.796 -17.810 1.00 28.35 152 TYR A N 1
ATOM 1081 C CA . TYR A 1 152 ? 16.348 -23.773 -16.429 1.00 26.90 152 TYR A CA 1
ATOM 1082 C C . TYR A 1 152 ? 16.377 -25.175 -15.839 1.00 27.98 152 TYR A C 1
ATOM 1083 O O . TYR A 1 152 ? 15.861 -26.129 -16.442 1.00 29.56 152 TYR A O 1
ATOM 1092 N N . GLN A 1 153 ? 16.935 -25.309 -14.644 1.00 27.04 153 GLN A N 1
ATOM 1093 C CA . GLN A 1 153 ? 16.807 -26.550 -13.889 1.00 26.91 153 GLN A CA 1
ATOM 1094 C C . GLN A 1 153 ? 15.886 -26.311 -12.715 1.00 27.39 153 GLN A C 1
ATOM 1095 O O . GLN A 1 153 ? 16.233 -25.586 -11.781 1.00 29.03 153 GLN A O 1
ATOM 1101 N N . ILE A 1 154 ? 14.685 -26.878 -12.786 1.00 25.59 154 ILE A N 1
ATOM 1102 C CA . ILE A 1 154 ? 13.651 -26.614 -11.799 1.00 26.37 154 ILE A CA 1
ATOM 1103 C C . ILE A 1 154 ? 13.534 -27.792 -10.843 1.00 28.41 154 ILE A C 1
ATOM 1104 O O . ILE A 1 154 ? 13.374 -28.925 -11.286 1.00 28.38 154 ILE A O 1
ATOM 1109 N N . THR A 1 155 ? 13.598 -27.535 -9.542 1.00 27.08 155 THR A N 1
ATOM 1110 C CA . THR A 1 155 ? 13.392 -28.592 -8.568 1.00 29.36 155 THR A CA 1
ATOM 1111 C C . THR A 1 155 ? 11.922 -29.014 -8.569 1.00 30.73 155 THR A C 1
ATOM 1112 O O . THR A 1 155 ? 11.023 -28.178 -8.506 1.00 31.04 155 THR A O 1
ATOM 1116 N N . VAL A 1 156 ? 11.683 -30.314 -8.686 1.00 27.41 156 VAL A N 1
ATOM 1117 C CA . VAL A 1 156 ? 10.314 -30.841 -8.739 1.00 28.25 156 VAL A CA 1
ATOM 1118 C C . VAL A 1 156 ? 10.241 -32.016 -7.773 1.00 32.38 156 VAL A C 1
ATOM 1119 O O . VAL A 1 156 ? 11.283 -32.470 -7.261 1.00 30.99 156 VAL A O 1
ATOM 1123 N N . SER A 1 157 ? 9.036 -32.520 -7.521 1.00 30.78 157 SER A N 1
ATOM 1124 C CA . SER A 1 157 ? 8.886 -33.610 -6.561 1.00 32.86 157 SER A CA 1
ATOM 1125 C C . SER A 1 157 ? 8.044 -34.754 -7.110 1.00 32.95 157 SER A C 1
ATOM 1126 O O . SER A 1 157 ? 7.375 -34.599 -8.131 1.00 32.17 157 SER A O 1
ATOM 1129 N N . GLU A 1 158 ? 8.100 -35.908 -6.444 1.00 32.85 158 GLU A N 1
ATOM 1130 C CA . GLU A 1 158 ? 7.138 -36.978 -6.728 1.00 33.00 158 GLU A CA 1
ATOM 1131 C C . GLU A 1 158 ? 5.903 -36.710 -5.877 1.00 32.91 158 GLU A C 1
ATOM 1132 O O . GLU A 1 158 ? 5.962 -36.788 -4.651 1.00 34.83 158 GLU A O 1
ATOM 1138 N N . PRO A 1 159 ? 4.778 -36.344 -6.525 1.00 31.46 159 PRO A N 1
ATOM 1139 C CA . PRO A 1 159 ? 3.624 -35.798 -5.818 1.00 34.37 159 PRO A CA 1
ATOM 1140 C C . PRO A 1 159 ? 2.704 -36.859 -5.242 1.00 35.95 159 PRO A C 1
ATOM 1141 O O . PRO A 1 159 ? 2.507 -37.901 -5.856 1.00 35.03 159 PRO A O 1
ATOM 1145 N N . GLU A 1 160 ? 2.168 -36.590 -4.064 1.00 36.45 160 GLU A N 1
ATOM 1146 C CA . GLU A 1 160 ? 0.962 -37.275 -3.641 1.00 39.03 160 GLU A CA 1
ATOM 1147 C C . GLU A 1 160 ? -0.133 -36.932 -4.644 1.00 38.15 160 GLU A C 1
ATOM 1148 O O . GLU A 1 160 ? -0.265 -35.775 -5.054 1.00 40.05 160 GLU A O 1
ATOM 1154 N N . LEU A 1 161 ? -0.927 -37.923 -5.041 1.00 43.45 161 LEU A N 1
ATOM 1155 C CA . LEU A 1 161 ? -1.934 -37.693 -6.075 1.00 39.72 161 LEU A CA 1
ATOM 1156 C C . LEU A 1 161 ? -3.305 -37.325 -5.519 1.00 42.92 161 LEU A C 1
ATOM 1157 O O . LEU A 1 161 ? -3.861 -38.032 -4.678 1.00 39.59 161 LEU A O 1
ATOM 1162 N N . ASP A 1 162 ? -3.831 -36.196 -5.996 1.00 40.45 162 ASP A N 1
ATOM 1163 C CA . ASP A 1 162 ? -5.202 -35.771 -5.737 1.00 41.24 162 ASP A CA 1
ATOM 1164 C C . ASP A 1 162 ? -6.101 -36.566 -6.678 1.00 42.08 162 ASP A C 1
ATOM 1165 O O . ASP A 1 162 ? -6.264 -36.206 -7.839 1.00 39.81 162 ASP A O 1
ATOM 1170 N N . MET A 1 163 ? -6.664 -37.667 -6.190 1.00 41.14 163 MET A N 1
ATOM 1171 C CA . MET A 1 163 ? -7.371 -38.582 -7.079 1.00 42.13 163 MET A CA 1
ATOM 1172 C C . MET A 1 163 ? -8.706 -38.016 -7.592 1.00 41.82 163 MET A C 1
ATOM 1173 O O . MET A 1 163 ? -9.080 -38.260 -8.740 1.00 42.45 163 MET A O 1
ATOM 1178 N N . ASP A 1 164 ? -9.404 -37.247 -6.760 1.00 40.79 164 ASP A N 1
ATOM 1179 C CA . ASP A 1 164 ? -10.606 -36.532 -7.196 1.00 43.91 164 ASP A CA 1
ATOM 1180 C C . ASP A 1 164 ? -10.308 -35.634 -8.395 1.00 45.17 164 ASP A C 1
ATOM 1181 O O . ASP A 1 164 ? -11.055 -35.613 -9.375 1.00 40.22 164 ASP A O 1
ATOM 1186 N N . LEU A 1 165 ? -9.205 -34.891 -8.306 1.00 39.61 165 LEU A N 1
ATOM 1187 C CA . LEU A 1 165 ? -8.777 -34.026 -9.391 1.00 39.62 165 LEU A CA 1
ATOM 1188 C C . LEU A 1 165 ? -8.490 -34.824 -10.647 1.00 38.46 165 LEU A C 1
ATOM 1189 O O . LEU A 1 165 ? -8.959 -34.482 -11.731 1.00 40.76 165 LEU A O 1
ATOM 1194 N N . ILE A 1 166 ? -7.711 -35.891 -10.498 1.00 37.45 166 ILE A N 1
ATOM 1195 C CA . ILE A 1 166 ? -7.302 -36.689 -11.636 1.00 39.06 166 ILE A CA 1
ATOM 1196 C C . ILE A 1 166 ? -8.508 -37.318 -12.336 1.00 43.63 166 ILE A C 1
ATOM 1197 O O . ILE A 1 166 ? -8.599 -37.312 -13.563 1.00 42.34 166 ILE A O 1
ATOM 1202 N N . GLU A 1 167 ? -9.443 -37.827 -11.548 1.00 42.29 167 GLU A N 1
ATOM 1203 C CA . GLU A 1 167 ? -10.591 -38.520 -12.121 1.00 45.45 167 GLU A CA 1
ATOM 1204 C C . GLU A 1 167 ? -11.643 -37.572 -12.691 1.00 44.85 167 GLU A C 1
ATOM 1205 O O . GLU A 1 167 ? -12.537 -38.008 -13.424 1.00 46.10 167 GLU A O 1
ATOM 1211 N N . MET A 1 168 ? -11.518 -36.277 -12.395 1.00 41.73 168 MET A N 1
ATOM 1212 C CA . MET A 1 168 ? -12.354 -35.272 -13.044 1.00 44.76 168 MET A CA 1
ATOM 1213 C C . MET A 1 168 ? -12.170 -35.297 -14.554 1.00 45.20 168 MET A C 1
ATOM 1214 O O . MET A 1 168 ? -13.039 -34.846 -15.301 1.00 46.62 168 MET A O 1
ATOM 1219 N N . GLU A 1 169 ? -11.039 -35.833 -15.001 1.00 42.62 169 GLU A N 1
ATOM 1220 C CA . GLU A 1 169 ? -10.789 -35.978 -16.424 1.00 47.76 169 GLU A CA 1
ATOM 1221 C C . GLU A 1 169 ? -11.825 -36.887 -17.073 1.00 51.96 169 GLU A C 1
ATOM 1222 O O . GLU A 1 169 ? -12.257 -36.642 -18.194 1.00 54.88 169 GLU A O 1
ATOM 1228 N N . LYS A 1 170 ? -12.215 -37.939 -16.364 1.00 52.79 170 LYS A N 1
ATOM 1229 C CA . LYS A 1 170 ? -13.211 -38.878 -16.880 1.00 55.76 170 LYS A CA 1
ATOM 1230 C C . LYS A 1 170 ? -14.532 -38.151 -17.098 1.00 57.99 170 LYS A C 1
ATOM 1231 O O . LYS A 1 170 ? -15.259 -38.415 -18.057 1.00 60.51 170 LYS A O 1
ATOM 1233 N N . SER A 1 171 ? -14.806 -37.193 -16.219 1.00 57.95 171 SER A N 1
ATOM 1234 C CA . SER A 1 171 ? -16.040 -36.423 -16.245 1.00 61.28 171 SER A CA 1
ATOM 1235 C C . SER A 1 171 ? -16.043 -35.326 -17.311 1.00 59.99 171 SER A C 1
ATOM 1236 O O . SER A 1 171 ? -16.772 -34.337 -17.194 1.00 61.40 171 SER A O 1
ATOM 1239 N N . ILE A 1 172 ? -15.241 -35.507 -18.356 1.00 59.27 172 ILE A N 1
ATOM 1240 C CA . ILE A 1 172 ? -15.190 -34.542 -19.443 1.00 54.58 172 ILE A CA 1
ATOM 1241 C C . ILE A 1 172 ? -15.002 -35.249 -20.788 1.00 57.55 172 ILE A C 1
ATOM 1242 O O . ILE A 1 172 ? -14.689 -34.624 -21.806 1.00 55.89 172 ILE A O 1
ATOM 1247 N N . SER A 1 173 ? -15.216 -36.561 -20.789 1.00 56.58 173 SER A N 1
ATOM 1248 C CA . SER A 1 173 ? -15.233 -37.323 -22.032 1.00 63.79 173 SER A CA 1
ATOM 1249 C C . SER A 1 173 ? -16.398 -36.854 -22.896 1.00 63.53 173 SER A C 1
ATOM 1250 O O . SER A 1 173 ? -17.397 -36.374 -22.371 1.00 64.37 173 SER A O 1
ATOM 1253 N N . GLU A 1 174 ? -16.263 -36.993 -24.213 1.00 64.24 174 GLU A N 1
ATOM 1254 C CA . GLU A 1 174 ? -17.330 -36.624 -25.143 1.00 65.58 174 GLU A CA 1
ATOM 1255 C C . GLU A 1 174 ? -18.626 -37.360 -24.813 1.00 67.88 174 GLU A C 1
ATOM 1256 O O . GLU A 1 174 ? -19.715 -36.810 -24.946 1.00 66.90 174 GLU A O 1
ATOM 1258 N N . GLU A 1 175 ? -18.485 -38.602 -24.365 1.00 67.15 175 GLU A N 1
ATOM 1259 C CA . GLU A 1 175 ? -19.620 -39.445 -24.006 1.00 71.19 175 GLU A CA 1
ATOM 1260 C C . GLU A 1 175 ? -20.325 -38.935 -22.753 1.00 70.19 175 GLU A C 1
ATOM 1261 O O . GLU A 1 175 ? -21.559 -38.973 -22.669 1.00 72.96 175 GLU A O 1
ATOM 1267 N N . ARG A 1 176 ? -19.545 -38.463 -21.782 1.00 69.51 176 ARG A N 1
ATOM 1268 C CA . ARG A 1 176 ? -20.098 -38.034 -20.500 1.00 70.34 176 ARG A CA 1
ATOM 1269 C C . ARG A 1 176 ? -20.884 -36.735 -20.634 1.00 68.40 176 ARG A C 1
ATOM 1270 O O . ARG A 1 176 ? -21.589 -36.333 -19.710 1.00 69.91 176 ARG A O 1
ATOM 1272 N N . LEU A 1 177 ? -20.766 -36.087 -21.789 1.00 69.10 177 LEU A N 1
ATOM 1273 C CA . LEU A 1 177 ? -21.428 -34.810 -22.010 1.00 67.63 177 LEU A CA 1
ATOM 1274 C C . LEU A 1 177 ? -22.790 -34.964 -22.698 1.00 71.44 177 LEU A C 1
ATOM 1275 O O . LEU A 1 177 ? -23.067 -34.305 -23.703 1.00 75.60 177 LEU A O 1
ATOM 1280 N N . LYS A 1 178 ? -23.636 -35.833 -22.149 1.00 70.25 178 LYS A N 1
ATOM 1281 C CA . LYS A 1 178 ? -25.021 -35.958 -22.596 1.00 66.61 178 LYS A CA 1
ATOM 1282 C C . LYS A 1 178 ? -25.908 -35.126 -21.686 1.00 64.92 178 LYS A C 1
ATOM 1283 O O . LYS A 1 178 ? -26.675 -34.279 -22.148 1.00 63.15 178 LYS A O 1
ATOM 1285 N N . ASN A 1 179 ? -25.771 -35.339 -20.380 1.00 67.52 179 ASN A N 1
ATOM 1286 C CA . ASN A 1 179 ? -26.508 -34.561 -19.385 1.00 63.68 179 ASN A CA 1
ATOM 1287 C C . ASN A 1 179 ? -26.148 -33.075 -19.387 1.00 59.19 179 ASN A C 1
ATOM 1288 O O . ASN A 1 179 ? -26.374 -32.389 -18.388 1.00 55.89 179 ASN A O 1
ATOM 1293 N N . TYR A 1 180 ? -25.574 -32.594 -20.493 1.00 54.94 180 TYR A N 1
ATOM 1294 C CA . TYR A 1 180 ? -25.377 -31.167 -20.707 1.00 45.38 180 TYR A CA 1
ATOM 1295 C C . TYR A 1 180 ? -26.329 -30.707 -21.807 1.00 38.57 180 TYR A C 1
ATOM 1296 O O . TYR A 1 180 ? -26.038 -30.804 -22.997 1.00 37.71 180 TYR A O 1
ATOM 1305 N N . PRO A 1 181 ? -27.504 -30.227 -21.391 1.00 35.00 181 PRO A N 1
ATOM 1306 C CA . PRO A 1 181 ? -28.582 -29.802 -22.281 1.00 32.18 181 PRO A CA 1
ATOM 1307 C C . PRO A 1 181 ? -28.405 -28.388 -22.828 1.00 34.41 181 PRO A C 1
ATOM 1308 O O . PRO A 1 181 ? -29.165 -27.962 -23.694 1.00 32.49 181 PRO A O 1
ATOM 1312 N N . LEU A 1 182 ? -27.422 -27.655 -22.318 1.00 29.24 182 LEU A N 1
ATOM 1313 C CA . LEU A 1 182 ? -27.241 -26.287 -22.773 1.00 30.37 182 LEU A CA 1
ATOM 1314 C C . LEU A 1 182 ? -25.768 -26.036 -23.038 1.00 31.64 182 LEU A C 1
ATOM 1315 O O . LEU A 1 182 ? -24.929 -26.270 -22.173 1.00 32.38 182 LEU A O 1
ATOM 1320 N N . ARG A 1 183 ? -25.453 -25.598 -24.247 1.00 30.59 183 ARG A N 1
ATOM 1321 C CA . ARG A 1 183 ? -24.073 -25.269 -24.570 1.00 32.42 183 ARG A CA 1
ATOM 1322 C C . ARG A 1 183 ? -23.990 -24.210 -25.657 1.00 33.70 183 ARG A C 1
ATOM 1323 O O . ARG A 1 183 ? -24.872 -24.097 -26.510 1.00 31.83 183 ARG A O 1
ATOM 1331 N N . TRP A 1 184 ? -22.924 -23.421 -25.630 1.00 29.90 184 TRP A N 1
ATOM 1332 C CA . TRP A 1 184 ? -22.729 -22.426 -26.666 1.00 30.36 184 TRP A CA 1
ATOM 1333 C C . TRP A 1 184 ? -21.240 -22.096 -26.745 1.00 32.11 184 TRP A C 1
ATOM 1334 O O . TRP A 1 184 ? -20.440 -22.691 -26.033 1.00 30.40 184 TRP A O 1
ATOM 1345 N N . GLU A 1 185 ? -20.878 -21.190 -27.640 1.00 31.68 185 GLU A N 1
ATOM 1346 C CA . GLU A 1 185 ? -19.474 -20.823 -27.811 1.00 32.55 185 GLU A CA 1
ATOM 1347 C C . GLU A 1 185 ? -19.307 -19.316 -27.707 1.00 33.02 185 GLU A C 1
ATOM 1348 O O . GLU A 1 185 ? -20.128 -18.559 -28.216 1.00 34.97 185 GLU A O 1
ATOM 1354 N N . PHE A 1 186 ? -18.241 -18.898 -27.032 1.00 33.58 186 PHE A N 1
ATOM 1355 C CA . PHE A 1 186 ? -17.825 -17.505 -26.968 1.00 32.86 186 PHE A CA 1
ATOM 1356 C C . PHE A 1 186 ? -16.417 -17.409 -27.560 1.00 32.96 186 PHE A C 1
ATOM 1357 O O . PHE A 1 186 ? -15.596 -18.303 -27.330 1.00 34.72 186 PHE A O 1
ATOM 1365 N N . THR A 1 187 ? -16.131 -16.354 -28.316 1.00 33.45 187 THR A N 1
ATOM 1366 C CA . THR A 1 187 ? -14.728 -16.012 -28.584 1.00 37.36 187 THR A CA 1
ATOM 1367 C C . THR A 1 187 ? -14.064 -15.580 -27.274 1.00 36.37 187 THR A C 1
ATOM 1368 O O . THR A 1 187 ? -14.739 -15.259 -26.298 1.00 31.11 187 THR A O 1
ATOM 1372 N N . SER A 1 188 ? -12.733 -15.554 -27.248 1.00 36.63 188 SER A N 1
ATOM 1373 C CA . SER A 1 188 ? -12.016 -15.082 -26.065 1.00 35.27 188 SER A CA 1
ATOM 1374 C C . SER A 1 188 ? -12.490 -13.693 -25.645 1.00 32.95 188 SER A C 1
ATOM 1375 O O . SER A 1 188 ? -12.703 -13.441 -24.469 1.00 32.58 188 SER A O 1
ATOM 1378 N N . LYS A 1 189 ? -12.655 -12.814 -26.628 1.00 34.87 189 LYS A N 1
ATOM 1379 C CA . LYS A 1 189 ? -13.059 -11.422 -26.410 1.00 36.69 189 LYS A CA 1
ATOM 1380 C C . LYS A 1 189 ? -14.442 -11.341 -25.764 1.00 35.95 189 LYS A C 1
ATOM 1381 O O . LYS A 1 189 ? -14.654 -10.592 -24.812 1.00 34.97 189 LYS A O 1
ATOM 1387 N N . GLN A 1 190 ? -15.376 -12.136 -26.284 1.00 32.48 190 GLN A N 1
ATOM 1388 C CA . GLN A 1 190 ? -16.730 -12.201 -25.738 1.00 33.52 190 GLN A CA 1
ATOM 1389 C C . GLN A 1 190 ? -16.754 -12.738 -24.308 1.00 30.07 190 GLN A C 1
ATOM 1390 O O . GLN A 1 190 ? -17.443 -12.180 -23.454 1.00 31.54 190 GLN A O 1
ATOM 1396 N N . LEU A 1 191 ? -15.991 -13.798 -24.037 1.00 30.83 191 LEU A N 1
ATOM 1397 C CA . LEU A 1 191 ? -15.968 -14.373 -22.696 1.00 31.39 191 LEU A CA 1
ATOM 1398 C C . LEU A 1 191 ? -15.397 -13.384 -21.703 1.00 32.41 191 LEU A C 1
ATOM 1399 O O . LEU A 1 191 ? -15.941 -13.203 -20.611 1.00 28.83 191 LEU A O 1
ATOM 1404 N N . LYS A 1 192 ? -14.293 -12.745 -22.084 1.00 30.85 192 LYS A N 1
ATOM 1405 C CA . LYS A 1 192 ? -13.676 -11.766 -21.204 1.00 32.37 192 LYS A CA 1
ATOM 1406 C C . LYS A 1 192 ? -14.648 -10.630 -20.915 1.00 31.33 192 LYS A C 1
ATOM 1407 O O . LYS A 1 192 ? -14.796 -10.206 -19.777 1.00 31.01 192 LYS A O 1
ATOM 1413 N N . LYS A 1 193 ? -15.342 -10.176 -21.949 1.00 29.69 193 LYS A N 1
ATOM 1414 C CA . LYS A 1 193 ? -16.281 -9.067 -21.814 1.00 32.86 193 LYS A CA 1
ATOM 1415 C C . LYS A 1 193 ? -17.442 -9.418 -20.873 1.00 32.30 193 LYS A C 1
ATOM 1416 O O . LYS A 1 193 ? -17.770 -8.682 -19.938 1.00 31.20 193 LYS A O 1
ATOM 1422 N N . THR A 1 194 ? -18.049 -10.573 -21.107 1.00 30.94 194 THR A N 1
ATOM 1423 C CA . THR A 1 194 ? -19.175 -10.991 -20.297 1.00 30.49 194 THR A CA 1
ATOM 1424 C C . THR A 1 194 ? -18.780 -11.149 -18.836 1.00 31.26 194 THR A C 1
ATOM 1425 O O . THR A 1 194 ? -19.446 -10.642 -17.955 1.00 30.67 194 THR A O 1
ATOM 1429 N N . PHE A 1 195 ? -17.669 -11.820 -18.551 1.00 30.28 195 PHE A N 1
ATOM 1430 C CA . PHE A 1 195 ? -17.426 -12.064 -17.147 1.00 30.11 195 PHE A CA 1
ATOM 1431 C C . PHE A 1 195 ? -16.682 -10.912 -16.463 1.00 31.18 195 PHE A C 1
ATOM 1432 O O . PHE A 1 195 ? -16.757 -10.765 -15.257 1.00 32.40 195 PHE A O 1
ATOM 1440 N N . SER A 1 196 ? -16.044 -10.047 -17.234 1.00 34.72 196 SER A N 1
ATOM 1441 C CA . SER A 1 196 ? -15.559 -8.806 -16.633 1.00 34.92 196 SER A CA 1
ATOM 1442 C C . SER A 1 196 ? -16.743 -7.930 -16.230 1.00 32.24 196 SER A C 1
ATOM 1443 O O . SER A 1 196 ? -16.786 -7.445 -15.104 1.00 35.15 196 SER A O 1
ATOM 1446 N N . ASP A 1 197 ? -17.706 -7.767 -17.140 1.00 33.54 197 ASP A N 1
ATOM 1447 C CA . ASP A 1 197 ? -18.925 -6.974 -16.902 1.00 33.96 197 ASP A CA 1
ATOM 1448 C C . ASP A 1 197 ? -19.686 -7.471 -15.685 1.00 34.13 197 ASP A C 1
ATOM 1449 O O . ASP A 1 197 ? -20.128 -6.689 -14.847 1.00 34.08 197 ASP A O 1
ATOM 1454 N N . LEU A 1 198 ? -19.850 -8.787 -15.596 1.00 31.83 198 LEU A N 1
ATOM 1455 C CA . LEU A 1 198 ? -20.491 -9.377 -14.438 1.00 31.83 198 LEU A CA 1
ATOM 1456 C C . LEU A 1 198 ? -19.685 -9.158 -13.153 1.00 31.21 198 LEU A C 1
ATOM 1457 O O . LEU A 1 198 ? -20.233 -8.723 -12.133 1.00 31.65 198 LEU A O 1
ATOM 1462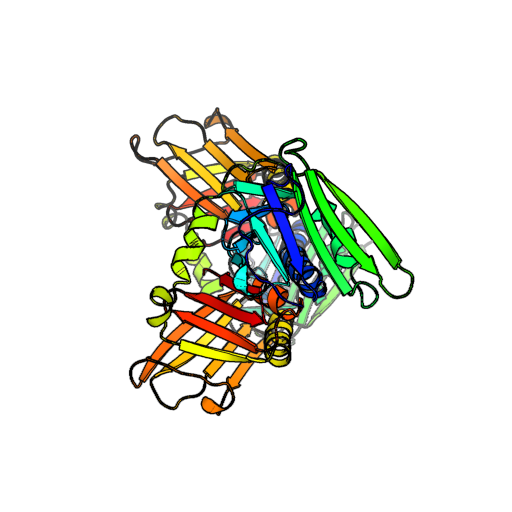 N N . SER A 1 199 ? -18.386 -9.449 -13.206 1.00 31.33 199 SER A N 1
ATOM 1463 C CA . SER A 1 199 ? -17.538 -9.378 -12.017 1.00 31.81 199 SER A CA 1
ATOM 1464 C C . SER A 1 199 ? -17.480 -7.972 -11.412 1.00 31.12 199 SER A C 1
ATOM 1465 O O . SER A 1 199 ? -17.236 -7.815 -10.220 1.00 32.37 199 SER A O 1
ATOM 1468 N N . ASN A 1 200 ? -17.716 -6.955 -12.230 1.00 32.38 200 ASN A N 1
ATOM 1469 C CA . ASN A 1 200 ? -17.824 -5.593 -11.720 1.00 31.55 200 ASN A CA 1
ATOM 1470 C C . ASN A 1 200 ? -18.810 -5.458 -10.570 1.00 32.03 200 ASN A C 1
ATOM 1471 O O . ASN A 1 200 ? -18.656 -4.605 -9.698 1.00 31.77 200 ASN A O 1
ATOM 1476 N N . TYR A 1 201 ? -19.851 -6.284 -10.572 1.00 30.10 201 TYR A N 1
ATOM 1477 C CA .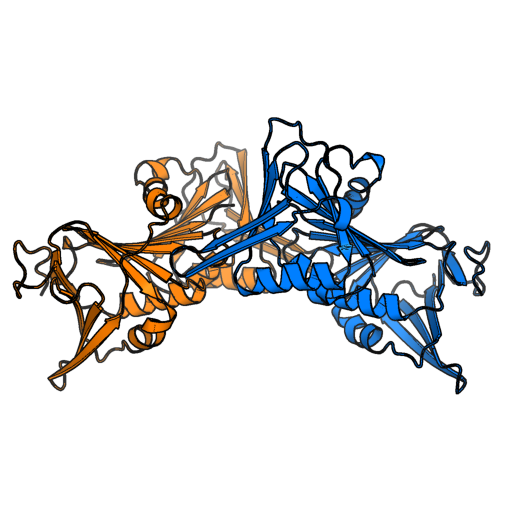 TYR A 1 201 ? -20.957 -6.031 -9.663 1.00 29.90 201 TYR A CA 1
ATOM 1478 C C . TYR A 1 201 ? -21.423 -7.267 -8.895 1.00 31.55 201 TYR A C 1
ATOM 1479 O O . TYR A 1 201 ? -22.178 -7.135 -7.936 1.00 34.52 201 TYR A O 1
ATOM 1488 N N . THR A 1 202 ? -20.986 -8.461 -9.306 1.00 31.38 202 THR A N 1
ATOM 1489 C CA . THR A 1 202 ? -21.479 -9.681 -8.667 1.00 28.91 202 THR A CA 1
ATOM 1490 C C . THR A 1 202 ? -20.430 -10.799 -8.675 1.00 30.51 202 THR A C 1
ATOM 1491 O O . THR A 1 202 ? -19.515 -10.793 -9.495 1.00 29.09 202 THR A O 1
ATOM 1495 N N . GLU A 1 203 ? -20.603 -11.741 -7.746 1.00 30.82 203 GLU A N 1
ATOM 1496 C CA . GLU A 1 203 ? -19.856 -12.997 -7.681 1.00 34.85 203 GLU A CA 1
ATOM 1497 C C . GLU A 1 203 ? -20.671 -14.185 -8.212 1.00 33.56 203 GLU A C 1
ATOM 1498 O O . GLU A 1 203 ? -20.118 -15.255 -8.481 1.00 36.17 203 GLU A O 1
ATOM 1504 N N . LEU A 1 204 ? -21.983 -13.988 -8.335 1.00 33.07 204 LEU A N 1
ATOM 1505 C CA . LEU A 1 204 ? -22.928 -15.050 -8.744 1.00 33.98 204 LEU A CA 1
ATOM 1506 C C . LEU A 1 204 ? -23.779 -14.590 -9.921 1.00 34.64 204 LEU A C 1
ATOM 1507 O O . LEU A 1 204 ? -24.199 -13.434 -9.959 1.00 33.28 204 LEU A O 1
ATOM 1512 N N . VAL A 1 205 ? -24.047 -15.482 -10.872 1.00 30.48 205 VAL A N 1
ATOM 1513 C CA . VAL A 1 205 ? -24.933 -15.139 -11.974 1.00 30.20 205 VAL A CA 1
ATOM 1514 C C . VAL A 1 205 ? -25.907 -16.283 -12.245 1.00 31.32 205 VAL A C 1
ATOM 1515 O O . VAL A 1 205 ? -25.579 -17.458 -12.057 1.00 29.20 205 VAL A O 1
ATOM 1519 N N . THR A 1 206 ? -27.116 -15.913 -12.654 1.00 28.27 206 THR A N 1
ATOM 1520 C CA . THR A 1 206 ? -28.123 -16.890 -13.062 1.00 29.08 206 THR A CA 1
ATOM 1521 C C . THR A 1 206 ? -28.055 -17.068 -14.562 1.00 27.75 206 THR A C 1
ATOM 1522 O O . THR A 1 206 ? -28.045 -16.093 -15.329 1.00 30.02 206 THR A O 1
ATOM 1526 N N . ILE A 1 207 ? -27.999 -18.320 -14.979 1.00 26.34 207 ILE A N 1
ATOM 1527 C CA . ILE A 1 207 ? -28.073 -18.685 -16.372 1.00 25.59 207 ILE A CA 1
ATOM 1528 C C . ILE A 1 207 ? -29.459 -19.287 -16.547 1.00 28.12 207 ILE A C 1
ATOM 1529 O O . ILE A 1 207 ? -29.826 -20.174 -15.791 1.00 27.17 207 ILE A O 1
ATOM 1534 N N . GLU A 1 208 ? -30.228 -18.754 -17.482 1.00 27.50 208 GLU A N 1
ATOM 1535 C CA . GLU A 1 208 ? -31.609 -19.213 -17.654 1.00 28.78 208 GLU A CA 1
ATOM 1536 C C . GLU A 1 208 ? -31.932 -19.364 -19.120 1.00 27.08 208 GLU A C 1
ATOM 1537 O O . GLU A 1 208 ? -31.632 -18.498 -19.930 1.00 27.74 208 GLU A O 1
ATOM 1543 N N . LYS A 1 209 ? -32.606 -20.453 -19.475 1.00 28.13 209 LYS A N 1
ATOM 1544 C CA . LYS A 1 209 ? -33.069 -20.581 -20.830 1.00 23.76 209 LYS A CA 1
ATOM 1545 C C . LYS A 1 209 ? -34.310 -21.461 -20.843 1.00 25.57 209 LYS A C 1
ATOM 1546 O O . LYS A 1 209 ? -34.295 -22.587 -20.356 1.00 25.53 209 LYS A O 1
ATOM 1552 N N . LEU A 1 210 ? -35.378 -20.905 -21.382 1.00 27.91 210 LEU A N 1
ATOM 1553 C CA . LEU A 1 210 ? -36.603 -21.665 -21.623 1.00 28.66 210 LEU A CA 1
ATOM 1554 C C . LEU A 1 210 ? -36.387 -22.710 -22.713 1.00 28.30 210 LEU A C 1
ATOM 1555 O O . LEU A 1 210 ? -35.658 -22.475 -23.661 1.00 30.27 210 LEU A O 1
ATOM 1560 N N . GLY A 1 211 ? -37.050 -23.861 -22.615 1.00 31.99 211 GLY A N 1
ATOM 1561 C CA . GLY A 1 211 ? -36.990 -24.828 -23.698 1.00 29.85 211 GLY A CA 1
ATOM 1562 C C . GLY A 1 211 ? -37.452 -24.218 -25.007 1.00 30.44 211 GLY A C 1
ATOM 1563 O O . GLY A 1 211 ? -38.247 -23.277 -25.014 1.00 32.27 211 GLY A O 1
ATOM 1564 N N . GLY A 1 212 ? -36.944 -24.736 -26.114 1.00 34.40 212 GLY A N 1
ATOM 1565 C CA . GLY A 1 212 ? -37.334 -24.255 -27.427 1.00 38.21 212 GLY A CA 1
ATOM 1566 C C . GLY A 1 212 ? -36.455 -23.163 -28.014 1.00 39.75 212 GLY A C 1
ATOM 1567 O O . GLY A 1 212 ? -35.330 -22.935 -27.568 1.00 37.88 212 GLY A O 1
ATOM 1568 N N . ASP A 1 213 ? -36.982 -22.493 -29.034 1.00 41.05 213 ASP A N 1
ATOM 1569 C CA . ASP A 1 213 ? -36.292 -21.406 -29.724 1.00 43.67 213 ASP A CA 1
ATOM 1570 C C . ASP A 1 213 ? -36.466 -20.111 -28.935 1.00 39.86 213 ASP A C 1
ATOM 1571 O O . ASP A 1 213 ? -37.413 -19.357 -29.159 1.00 41.67 213 ASP A O 1
ATOM 1576 N N . THR A 1 214 ? -35.557 -19.864 -27.995 1.00 37.13 214 THR A N 1
ATOM 1577 C CA . THR A 1 214 ? -35.738 -18.788 -27.027 1.00 30.68 214 THR A CA 1
ATOM 1578 C C . THR A 1 214 ? -34.389 -18.100 -26.774 1.00 32.53 214 THR A C 1
ATOM 1579 O O . THR A 1 214 ? -33.341 -18.646 -27.131 1.00 29.38 214 THR A O 1
ATOM 1583 N N . PRO A 1 215 ? -34.414 -16.915 -26.154 1.00 28.93 215 PRO A N 1
ATOM 1584 C CA . PRO A 1 215 ? -33.098 -16.329 -25.852 1.00 27.61 215 PRO A CA 1
ATOM 1585 C C . PRO A 1 215 ? -32.404 -16.898 -24.613 1.00 30.72 215 PRO A C 1
ATOM 1586 O O . PRO A 1 215 ? -33.053 -17.351 -23.664 1.00 29.15 215 PRO A O 1
ATOM 1590 N N . LEU A 1 216 ? -31.066 -16.839 -24.623 1.00 29.98 216 LEU A N 1
ATOM 1591 C CA . LEU A 1 216 ? -30.253 -17.157 -23.449 1.00 29.36 216 LEU A CA 1
ATOM 1592 C C . LEU A 1 216 ? -30.184 -15.937 -22.528 1.00 28.28 216 LEU A C 1
ATOM 1593 O O . LEU A 1 216 ? -29.933 -14.835 -23.008 1.00 28.85 216 LEU A O 1
ATOM 1598 N N . HIS A 1 217 ? -30.439 -16.124 -21.232 1.00 27.33 217 HIS A N 1
ATOM 1599 C CA . HIS A 1 217 ? -30.339 -15.033 -20.244 1.00 28.17 217 HIS A CA 1
ATOM 1600 C C . HIS A 1 217 ? -29.172 -15.242 -19.275 1.00 28.30 217 HIS A C 1
ATOM 1601 O O . HIS A 1 217 ? -29.048 -16.304 -18.698 1.00 24.82 217 HIS A O 1
ATOM 1608 N N . LEU A 1 218 ? -28.346 -14.208 -19.072 1.00 29.41 218 LEU A N 1
ATOM 1609 C CA . LEU A 1 218 ? -27.403 -14.173 -17.948 1.00 29.70 218 LEU A CA 1
ATOM 1610 C C . LEU A 1 218 ? -27.811 -12.971 -17.101 1.00 29.98 218 LEU A C 1
ATOM 1611 O O . LEU A 1 218 ? -27.898 -11.853 -17.626 1.00 29.77 218 LEU A O 1
ATOM 1616 N N . TYR A 1 219 ? -28.116 -13.166 -15.822 1.00 26.40 219 TYR A N 1
ATOM 1617 C CA . TYR A 1 219 ? -28.581 -12.020 -15.046 1.00 29.09 219 TYR A CA 1
ATOM 1618 C C . TYR A 1 219 ? -28.376 -12.137 -13.540 1.00 30.86 219 TYR A C 1
ATOM 1619 O O . TYR A 1 219 ? -28.118 -13.221 -13.019 1.00 28.99 219 TYR A O 1
ATOM 1628 N N . PHE A 1 220 ? -28.464 -10.996 -12.852 1.00 28.93 220 PHE A N 1
ATOM 1629 C CA . PHE A 1 220 ? -28.421 -10.969 -11.392 1.00 32.04 220 PHE A CA 1
ATOM 1630 C C . PHE A 1 220 ? -29.186 -9.761 -10.890 1.00 32.43 220 PHE A C 1
ATOM 1631 O O . PHE A 1 220 ? -29.450 -8.826 -11.656 1.00 30.52 220 PHE A O 1
ATOM 1639 N N . GLN A 1 221 ? -29.513 -9.774 -9.600 1.00 33.73 221 GLN A N 1
ATOM 1640 C CA . GLN A 1 221 ? -30.144 -8.635 -8.941 1.00 34.50 221 GLN A CA 1
ATOM 1641 C C . GLN A 1 221 ? -29.473 -8.284 -7.608 1.00 38.96 221 GLN A C 1
ATOM 1642 O O . GLN A 1 221 ? -29.285 -9.152 -6.753 1.00 39.73 221 GLN A O 1
ATOM 1648 N N . LYS A 1 222 ? -29.104 -7.013 -7.442 1.00 36.70 222 LYS A N 1
ATOM 1649 C CA . LYS A 1 222 ? -28.628 -6.502 -6.157 1.00 36.04 222 LYS A CA 1
ATOM 1650 C C . LYS A 1 222 ? -29.640 -5.468 -5.677 1.00 38.51 222 LYS A C 1
ATOM 1651 O O . LYS A 1 222 ? -29.667 -4.365 -6.213 1.00 38.63 222 LYS A O 1
ATOM 1657 N N . PHE A 1 223 ? -30.473 -5.830 -4.697 1.00 37.66 223 PHE A N 1
ATOM 1658 C CA . PHE A 1 223 ? -31.515 -4.943 -4.162 1.00 36.27 223 PHE A CA 1
ATOM 1659 C C . PHE A 1 223 ? -31.049 -3.518 -3.833 1.00 32.85 223 PHE A C 1
ATOM 1660 O O . PHE A 1 223 ? -30.098 -3.326 -3.092 1.00 34.10 223 PHE A O 1
ATOM 1668 N N . ASN A 1 224 ? -31.762 -2.542 -4.380 1.00 34.28 224 ASN A N 1
ATOM 1669 C CA . ASN A 1 224 ? -31.545 -1.124 -4.073 1.00 31.37 224 ASN A CA 1
ATOM 1670 C C . ASN A 1 224 ? -30.221 -0.571 -4.591 1.00 33.61 224 ASN A C 1
ATOM 1671 O O . ASN A 1 224 ? -29.732 0.454 -4.105 1.00 32.40 224 ASN A O 1
ATOM 1676 N N . SER A 1 225 ? -29.649 -1.233 -5.588 1.00 32.91 225 SER A N 1
ATOM 1677 C CA . SER A 1 225 ? -28.486 -0.669 -6.266 1.00 31.86 225 SER A CA 1
ATOM 1678 C C . SER A 1 225 ? -28.572 -0.943 -7.758 1.00 30.12 225 SER A C 1
ATOM 1679 O O . SER A 1 225 ? -28.808 -0.033 -8.536 1.00 30.13 225 SER A O 1
ATOM 1682 N N . ILE A 1 226 ? -28.418 -2.200 -8.170 1.00 29.07 226 ILE A N 1
ATOM 1683 C CA . ILE A 1 226 ? -28.263 -2.476 -9.584 1.00 28.34 226 ILE A CA 1
ATOM 1684 C C . ILE A 1 226 ? -28.693 -3.903 -9.906 1.00 29.08 226 ILE A C 1
ATOM 1685 O O . ILE A 1 226 ? -28.372 -4.821 -9.162 1.00 29.61 226 ILE A O 1
ATOM 1690 N N . SER A 1 227 ? -29.448 -4.071 -10.987 1.00 28.94 227 SER A N 1
ATOM 1691 C CA . SER A 1 227 ? -29.683 -5.381 -11.583 1.00 28.65 227 SER A CA 1
ATOM 1692 C C . SER A 1 227 ? -29.146 -5.349 -12.995 1.00 29.71 227 SER A C 1
ATOM 1693 O O . SER A 1 227 ? -29.143 -4.309 -13.634 1.00 29.13 227 SER A O 1
ATOM 1696 N N . TYR A 1 228 ? -28.696 -6.487 -13.500 1.00 26.85 228 TYR A N 1
ATOM 1697 C CA . TYR A 1 228 ? -28.091 -6.531 -14.820 1.00 27.76 228 TYR A CA 1
ATOM 1698 C C . TYR A 1 228 ? -28.584 -7.767 -15.553 1.00 33.02 228 TYR A C 1
ATOM 1699 O O . TYR A 1 228 ? -28.714 -8.818 -14.941 1.00 29.81 228 TYR A O 1
ATOM 1708 N N . HIS A 1 229 ? -28.820 -7.627 -16.853 1.00 28.64 229 HIS A N 1
ATOM 1709 C CA . HIS A 1 229 ? -29.387 -8.693 -17.671 1.00 32.45 229 HIS A CA 1
ATOM 1710 C C . HIS A 1 229 ? -28.738 -8.680 -19.038 1.00 30.27 229 HIS A C 1
ATOM 1711 O O . HIS A 1 229 ? -28.800 -7.681 -19.768 1.00 33.54 229 HIS A O 1
ATOM 1718 N N . GLU A 1 230 ? -28.076 -9.777 -19.346 1.00 26.05 230 GLU A N 1
ATOM 1719 C CA . GLU A 1 230 ? -27.461 -10.008 -20.635 1.00 28.70 230 GLU A CA 1
ATOM 1720 C C . GLU A 1 230 ? -28.315 -11.007 -21.413 1.00 31.61 230 GLU A C 1
ATOM 1721 O O . GLU A 1 230 ? -28.469 -12.142 -20.977 1.00 32.21 230 GLU A O 1
ATOM 1727 N N . MET A 1 231 ? -28.875 -10.589 -22.542 1.00 30.48 231 MET A N 1
ATOM 1728 C CA . MET A 1 231 ? -29.744 -11.474 -23.313 1.00 31.35 231 MET A CA 1
ATOM 1729 C C . MET A 1 231 ? -29.203 -11.713 -24.716 1.00 31.12 231 MET A C 1
ATOM 1730 O O . MET A 1 231 ? -28.869 -10.775 -25.444 1.00 35.25 231 MET A O 1
ATOM 1735 N N . TYR A 1 232 ? -29.105 -12.982 -25.079 1.00 29.76 232 TYR A N 1
ATOM 1736 C CA . TYR A 1 232 ? -28.635 -13.408 -26.385 1.00 31.64 232 TYR A CA 1
ATOM 1737 C C . TYR A 1 232 ? -29.812 -13.846 -27.250 1.00 35.60 232 TYR A C 1
ATOM 1738 O O . TYR A 1 232 ? -30.322 -14.958 -27.099 1.00 34.41 232 TYR A O 1
ATOM 1747 N N . LYS A 1 233 ? -30.210 -12.957 -28.154 1.00 35.53 233 LYS A N 1
ATOM 1748 C CA . LYS A 1 233 ? -31.430 -13.093 -28.939 1.00 42.40 233 LYS A CA 1
ATOM 1749 C C . LYS A 1 233 ? -31.323 -14.055 -30.114 1.00 43.48 233 LYS A C 1
ATOM 1750 O O . LYS A 1 233 ? -32.336 -14.592 -30.564 1.00 49.88 233 LYS A O 1
ATOM 1756 N N . SER A 1 234 ? -30.108 -14.259 -30.612 1.00 42.17 234 SER A N 1
ATOM 1757 C CA . SER A 1 234 ? -29.876 -15.161 -31.730 1.00 43.07 234 SER A CA 1
ATOM 1758 C C . SER A 1 234 ? -29.002 -16.340 -31.318 1.00 41.83 234 SER A C 1
ATOM 1759 O O . SER A 1 234 ? -27.781 -16.204 -31.220 1.00 42.37 234 SER A O 1
ATOM 1762 N N . SER A 1 235 ? -29.621 -17.492 -31.072 1.00 39.94 235 SER A N 1
ATOM 1763 C CA . SER A 1 235 ? -28.865 -18.681 -30.695 1.00 42.01 235 SER A CA 1
ATOM 1764 C C . SER A 1 235 ? -27.801 -19.037 -31.733 1.00 42.18 235 SER A C 1
ATOM 1765 O O . SER A 1 235 ? -26.709 -19.483 -31.381 1.00 40.95 235 SER A O 1
ATOM 1768 N N . ASN A 1 236 ? -28.118 -18.822 -33.007 1.00 44.71 236 ASN A N 1
ATOM 1769 C CA . ASN A 1 236 ? -27.213 -19.168 -34.103 1.00 43.14 236 ASN A CA 1
ATOM 1770 C C . ASN A 1 236 ? -25.877 -18.450 -34.030 1.00 46.51 236 ASN A C 1
ATOM 1771 O O . ASN A 1 236 ? -24.834 -19.010 -34.362 1.00 42.93 236 ASN A O 1
ATOM 1773 N N . LYS A 1 237 ? -25.916 -17.198 -33.594 1.00 45.34 237 LYS A N 1
ATOM 1774 C CA . LYS A 1 237 ? -24.728 -16.360 -33.625 1.00 43.14 237 LYS A CA 1
ATOM 1775 C C . LYS A 1 237 ? -23.724 -16.700 -32.528 1.00 42.62 237 LYS A C 1
ATOM 1776 O O . LYS A 1 237 ? -22.558 -16.314 -32.613 1.00 43.71 237 LYS A O 1
ATOM 1782 N N . ILE A 1 238 ? -24.163 -17.420 -31.501 1.00 38.89 238 ILE A N 1
ATOM 1783 C CA . ILE A 1 238 ? -23.236 -17.888 -30.473 1.00 39.04 238 ILE A CA 1
ATOM 1784 C C . ILE A 1 238 ? -23.170 -19.422 -30.485 1.00 37.30 238 ILE A C 1
ATOM 1785 O O . ILE A 1 238 ? -22.741 -20.047 -29.513 1.00 35.42 238 ILE A O 1
ATOM 1790 N N . ASN A 1 239 ? -23.587 -20.023 -31.597 1.00 39.55 239 ASN A N 1
ATOM 1791 C CA . ASN A 1 239 ? -23.554 -21.481 -31.736 1.00 37.11 239 ASN A CA 1
ATOM 1792 C C . ASN A 1 239 ? -24.177 -22.225 -30.562 1.00 36.42 239 ASN A C 1
ATOM 1793 O O . ASN A 1 239 ? -23.611 -23.204 -30.072 1.00 36.79 239 ASN A O 1
ATOM 1798 N N . LEU A 1 240 ? -25.335 -21.760 -30.098 1.00 37.75 240 LEU A N 1
ATOM 1799 C CA . LEU A 1 240 ? -25.985 -22.374 -28.946 1.00 31.95 240 LEU A CA 1
ATOM 1800 C C . LEU A 1 240 ? -26.768 -23.625 -29.355 1.00 36.94 240 LEU A C 1
ATOM 1801 O O . LEU A 1 240 ? -27.496 -23.610 -30.342 1.00 37.00 240 LEU A O 1
ATOM 1806 N N . THR A 1 241 ? -26.624 -24.685 -28.567 1.00 35.31 241 THR A N 1
ATOM 1807 C CA . THR A 1 241 ? -27.387 -25.920 -28.760 1.00 36.25 241 THR A CA 1
ATOM 1808 C C . THR A 1 241 ? -28.126 -26.230 -27.474 1.00 37.70 241 THR A C 1
ATOM 1809 O O . THR A 1 241 ? -27.553 -26.143 -26.388 1.00 36.43 241 THR A O 1
ATOM 1813 N N . SER A 1 242 ? -29.401 -26.603 -27.583 1.00 35.28 242 SER A N 1
ATOM 1814 C CA . SER A 1 242 ? -30.201 -26.849 -26.403 1.00 34.04 242 SER A CA 1
ATOM 1815 C C . SER A 1 242 ? -31.012 -28.124 -26.577 1.00 38.66 242 SER A C 1
ATOM 1816 O O . SER A 1 242 ? -31.548 -28.356 -27.650 1.00 38.08 242 SER A O 1
ATOM 1819 N N . THR A 1 243 ? -31.083 -28.942 -25.535 1.00 34.33 243 THR A N 1
ATOM 1820 C CA . THR A 1 243 ? -31.964 -30.112 -25.563 1.00 33.11 243 THR A CA 1
ATOM 1821 C C . THR A 1 243 ? -32.965 -30.026 -24.420 1.00 36.91 243 THR A C 1
ATOM 1822 O O . THR A 1 243 ? -33.615 -31.013 -24.050 1.00 35.01 243 THR A O 1
ATOM 1826 N N . ILE A 1 244 ? -33.057 -28.836 -23.845 1.00 31.13 244 ILE A N 1
ATOM 1827 C CA . ILE A 1 244 ? -34.062 -28.516 -22.852 1.00 32.09 244 ILE A CA 1
ATOM 1828 C C . ILE A 1 244 ? -35.423 -28.782 -23.471 1.00 33.06 244 ILE A C 1
ATOM 1829 O O . ILE A 1 244 ? -35.701 -28.280 -24.557 1.00 35.19 244 ILE A O 1
ATOM 1834 N N . PRO A 1 245 ? -36.255 -29.591 -22.799 1.00 35.79 245 PRO A N 1
ATOM 1835 C CA . PRO A 1 245 ? -37.608 -29.877 -23.289 1.00 42.09 245 PRO A CA 1
ATOM 1836 C C . PRO A 1 245 ? -38.388 -28.587 -23.397 1.00 38.03 245 PRO A C 1
ATOM 1837 O O . PRO A 1 245 ? -38.221 -27.703 -22.552 1.00 37.86 245 PRO A O 1
ATOM 1841 N N . LYS A 1 246 ? -39.201 -28.473 -24.438 1.00 40.77 246 LYS A N 1
ATOM 1842 C CA . LYS A 1 246 ? -39.794 -27.208 -24.826 1.00 38.13 246 LYS A CA 1
ATOM 1843 C C . LYS A 1 246 ? -40.532 -26.518 -23.686 1.00 39.27 246 LYS A C 1
ATOM 1844 O O . LYS A 1 246 ? -40.433 -25.309 -23.533 1.00 39.81 246 LYS A O 1
ATOM 1850 N N . SER A 1 247 ? -41.228 -27.296 -22.858 1.00 38.61 247 SER A N 1
ATOM 1851 C CA . SER A 1 247 ? -42.101 -26.720 -21.835 1.00 39.35 247 SER A CA 1
ATOM 1852 C C . SER A 1 247 ? -41.381 -26.437 -20.510 1.00 37.23 247 SER A C 1
ATOM 1853 O O . SER A 1 247 ? -42.003 -25.987 -19.544 1.00 38.00 247 SER A O 1
ATOM 1856 N N . GLN A 1 248 ? -40.071 -26.688 -20.462 1.00 35.73 248 GLN A N 1
ATOM 1857 C CA . GLN A 1 248 ? -39.323 -26.580 -19.214 1.00 33.79 248 GLN A CA 1
ATOM 1858 C C . GLN A 1 248 ? -38.403 -25.354 -19.233 1.00 33.43 248 GLN A C 1
ATOM 1859 O O . GLN A 1 248 ? -38.029 -24.884 -20.296 1.00 32.19 248 GLN A O 1
ATOM 1865 N N . VAL A 1 249 ? -38.060 -24.859 -18.052 1.00 31.13 249 VAL A N 1
ATOM 1866 C CA . VAL A 1 249 ? -37.066 -23.783 -17.929 1.00 29.32 249 VAL A CA 1
ATOM 1867 C C . VAL A 1 249 ? -35.802 -24.347 -17.295 1.00 31.80 249 VAL A C 1
ATOM 1868 O O . VAL A 1 249 ? -35.865 -25.031 -16.279 1.00 35.26 249 VAL A O 1
ATOM 1872 N N . PHE A 1 250 ? -34.658 -24.081 -17.915 1.00 29.64 250 PHE A N 1
ATOM 1873 C CA . PHE A 1 250 ? -33.370 -24.453 -17.358 1.00 31.35 250 PHE A CA 1
ATOM 1874 C C . PHE A 1 250 ? -32.851 -23.228 -16.625 1.00 32.23 250 PHE A C 1
ATOM 1875 O O . PHE A 1 250 ? -32.832 -22.148 -17.203 1.00 28.37 250 PHE A O 1
ATOM 1883 N N . GLN A 1 251 ? -32.494 -23.379 -15.355 1.00 30.55 251 GLN A N 1
ATOM 1884 C CA . GLN A 1 251 ? -32.030 -22.224 -14.584 1.00 31.06 251 GLN A CA 1
ATOM 1885 C C . GLN A 1 251 ? -31.054 -22.690 -13.527 1.00 33.21 251 GLN A C 1
ATOM 1886 O O . GLN A 1 251 ? -31.382 -23.517 -12.668 1.00 30.62 251 GLN A O 1
ATOM 1892 N N . ILE A 1 252 ? -29.832 -22.182 -13.618 1.00 32.69 252 ILE A N 1
ATOM 1893 C CA . ILE A 1 252 ? -28.819 -22.471 -12.623 1.00 30.21 252 ILE A CA 1
ATOM 1894 C C . ILE A 1 252 ? -28.172 -21.170 -12.148 1.00 32.49 252 ILE A C 1
ATOM 1895 O O . ILE A 1 252 ? -28.202 -20.149 -12.858 1.00 27.17 252 ILE A O 1
ATOM 1900 N N . ASN A 1 253 ? -27.648 -21.208 -10.926 1.00 30.42 253 ASN A N 1
ATOM 1901 C CA . ASN A 1 253 ? -26.904 -20.086 -10.363 1.00 31.21 253 ASN A CA 1
ATOM 1902 C C . ASN A 1 253 ? -25.467 -20.494 -10.191 1.00 31.63 253 ASN A C 1
ATOM 1903 O O . ASN A 1 253 ? -25.191 -21.524 -9.581 1.00 33.72 253 ASN A O 1
ATOM 1908 N N . VAL A 1 254 ? -24.553 -19.708 -10.755 1.00 29.98 254 VAL A N 1
ATOM 1909 C CA . VAL A 1 254 ? -23.159 -20.123 -10.810 1.00 31.23 254 VAL A CA 1
ATOM 1910 C C . VAL A 1 254 ? -22.221 -19.017 -10.337 1.00 34.00 254 VAL A C 1
ATOM 1911 O O . VAL A 1 254 ? -22.537 -17.836 -10.437 1.00 32.21 254 VAL A O 1
ATOM 1915 N N . LYS A 1 255 ? -21.077 -19.427 -9.801 1.00 32.82 255 LYS A N 1
ATOM 1916 C CA . LYS A 1 255 ? -20.032 -18.483 -9.404 1.00 34.00 255 LYS A CA 1
ATOM 1917 C C . LYS A 1 255 ? -19.134 -18.171 -10.589 1.00 39.39 255 LYS A C 1
ATOM 1918 O O . LYS A 1 255 ? -18.880 -19.049 -11.415 1.00 38.82 255 LYS A O 1
ATOM 1924 N N . ILE A 1 256 ? -18.616 -16.942 -10.650 1.00 34.57 256 ILE A N 1
ATOM 1925 C CA . ILE A 1 256 ? -17.939 -16.486 -11.857 1.00 40.51 256 ILE A CA 1
ATOM 1926 C C . ILE A 1 256 ? -16.448 -16.129 -11.701 1.00 40.44 256 ILE A C 1
ATOM 1927 O O . ILE A 1 256 ? -15.786 -15.872 -12.696 1.00 42.75 256 ILE A O 1
ATOM 1932 N N . ALA A 1 257 ? -15.937 -16.108 -10.477 1.00 41.97 257 ALA A N 1
ATOM 1933 C CA . ALA A 1 257 ? -14.523 -15.744 -10.231 1.00 46.50 257 ALA A CA 1
ATOM 1934 C C . ALA A 1 257 ? -13.519 -16.447 -11.162 1.00 50.75 257 ALA A C 1
ATOM 1935 O O . ALA A 1 257 ? -12.785 -15.801 -11.910 1.00 55.95 257 ALA A O 1
ATOM 1937 N N . HIS A 1 258 ? -13.492 -17.772 -11.105 1.00 50.69 258 HIS A N 1
ATOM 1938 C CA . HIS A 1 258 ? -12.600 -18.568 -11.939 1.00 52.42 258 HIS A CA 1
ATOM 1939 C C . HIS A 1 258 ? -12.791 -18.306 -13.428 1.00 53.43 258 HIS A C 1
ATOM 1940 O O . HIS A 1 258 ? -11.867 -18.486 -14.213 1.00 52.95 258 HIS A O 1
ATOM 1947 N N . ILE A 1 259 ? -14.000 -17.915 -13.826 1.00 55.18 259 ILE A N 1
ATOM 1948 C CA . ILE A 1 259 ? -14.268 -17.685 -15.242 1.00 52.51 259 ILE A CA 1
ATOM 1949 C C . ILE A 1 259 ? -13.558 -16.434 -15.739 1.00 50.10 259 ILE A C 1
ATOM 1950 O O . ILE A 1 259 ? -13.073 -16.393 -16.873 1.00 49.11 259 ILE A O 1
ATOM 1955 N N . LYS A 1 260 ? -13.517 -15.411 -14.893 1.00 50.31 260 LYS A N 1
ATOM 1956 C CA . LYS A 1 260 ? -12.767 -14.200 -15.186 1.00 47.94 260 LYS A CA 1
ATOM 1957 C C . LYS A 1 260 ? -11.296 -14.557 -15.429 1.00 50.34 260 LYS A C 1
ATOM 1958 O O . LYS A 1 260 ? -10.696 -14.148 -16.421 1.00 54.56 260 LYS A O 1
ATOM 1964 N N . SER A 1 261 ? -10.736 -15.345 -14.518 1.00 50.49 261 SER A N 1
ATOM 1965 C CA . SER A 1 261 ? -9.380 -15.880 -14.659 1.00 52.65 261 SER A CA 1
ATOM 1966 C C . SER A 1 261 ? -9.149 -16.549 -16.021 1.00 51.87 261 SER A C 1
ATOM 1967 O O . SER A 1 261 ? -8.218 -16.197 -16.751 1.00 50.88 261 SER A O 1
ATOM 1970 N N . LEU A 1 262 ? -10.012 -17.506 -16.358 1.00 47.83 262 LEU A N 1
ATOM 1971 C CA . LEU A 1 262 ? -9.918 -18.230 -17.624 1.00 45.91 262 LEU A CA 1
ATOM 1972 C C . LEU A 1 262 ? -9.961 -17.305 -18.825 1.00 45.60 262 LEU A C 1
ATOM 1973 O O . LEU A 1 262 ? -9.251 -17.512 -19.818 1.00 46.76 262 LEU A O 1
ATOM 1978 N N . ALA A 1 263 ? -10.807 -16.291 -18.712 1.00 46.59 263 ALA A N 1
ATOM 1979 C CA . ALA A 1 263 ? -11.017 -15.308 -19.757 1.00 50.91 263 ALA A CA 1
ATOM 1980 C C . ALA A 1 263 ? -9.773 -14.464 -19.979 1.00 54.65 263 ALA A C 1
ATOM 1981 O O . ALA A 1 263 ? -9.175 -14.501 -21.057 1.00 57.87 263 ALA A O 1
ATOM 1983 N N . SER A 1 264 ? -9.400 -13.714 -18.941 1.00 54.81 264 SER A N 1
ATOM 1984 C CA . SER A 1 264 ? -8.227 -12.829 -18.944 1.00 55.48 264 SER A CA 1
ATOM 1985 C C . SER A 1 264 ? -6.961 -13.524 -19.448 1.00 52.55 264 SER A C 1
ATOM 1986 O O . SER A 1 264 ? -6.148 -12.942 -20.159 1.00 50.47 264 SER A O 1
ATOM 1989 N N . ALA A 1 265 ? -6.817 -14.791 -19.089 1.00 54.66 265 ALA A N 1
ATOM 1990 C CA . ALA A 1 265 ? -5.652 -15.564 -19.482 1.00 49.17 265 ALA A CA 1
ATOM 1991 C C . ALA A 1 265 ? -5.573 -15.745 -21.007 1.00 51.07 265 ALA A C 1
ATOM 1992 O O . ALA A 1 265 ? -4.530 -16.140 -21.524 1.00 45.39 265 ALA A O 1
ATOM 1994 N N . MET A 1 266 ? -6.678 -15.439 -21.697 1.00 54.22 266 MET A N 1
ATOM 1995 C CA . MET A 1 266 ? -6.783 -15.425 -23.166 1.00 56.26 266 MET A CA 1
ATOM 1996 C C . MET A 1 266 ? -5.944 -16.509 -23.830 1.00 57.40 266 MET A C 1
ATOM 1997 O O . MET A 1 266 ? -5.196 -16.248 -24.775 1.00 54.90 266 MET A O 1
ATOM 2002 N N . VAL A 1 267 ? -6.053 -17.726 -23.316 1.00 57.22 267 VAL A N 1
ATOM 2003 C CA . VAL A 1 267 ? -5.148 -18.780 -23.735 1.00 51.19 267 VAL A CA 1
ATOM 2004 C C . VAL A 1 267 ? -5.527 -19.381 -25.077 1.00 55.49 267 VAL A C 1
ATOM 2005 O O . VAL A 1 267 ? -4.707 -20.032 -25.713 1.00 53.99 267 VAL A O 1
ATOM 2009 N N . THR A 1 268 ? -6.759 -19.148 -25.523 1.00 57.01 268 THR A N 1
ATOM 2010 C CA . THR A 1 268 ? -7.313 -19.971 -26.599 1.00 58.98 268 THR A CA 1
ATOM 2011 C C . THR A 1 268 ? -7.560 -19.255 -27.921 1.00 59.36 268 THR A C 1
ATOM 2012 O O . THR A 1 268 ? -6.626 -18.977 -28.675 1.00 62.93 268 THR A O 1
ATOM 2014 N N . ASP A 1 269 ? -8.839 -18.987 -28.180 1.00 57.37 269 ASP A N 1
ATOM 2015 C CA . ASP A 1 269 ? -9.335 -18.341 -29.396 1.00 49.30 269 ASP A CA 1
ATOM 2016 C C . ASP A 1 269 ? -10.848 -18.336 -29.307 1.00 54.54 269 ASP A C 1
ATOM 2017 O O . ASP A 1 269 ? -11.499 -17.280 -29.403 1.00 51.12 269 ASP A O 1
ATOM 2019 N N . LYS A 1 270 ? -11.380 -19.542 -29.097 1.00 51.11 270 LYS A N 1
ATOM 2020 C CA . LYS A 1 270 ? -12.810 -19.843 -29.135 1.00 48.30 270 LYS A CA 1
ATOM 2021 C C . LYS A 1 270 ? -13.137 -20.853 -28.033 1.00 45.25 270 LYS A C 1
ATOM 2022 O O . LYS A 1 270 ? -12.487 -21.898 -27.938 1.00 44.51 270 LYS A O 1
ATOM 2028 N N . ILE A 1 271 ? -14.115 -20.543 -27.186 1.00 37.85 271 ILE A N 1
ATOM 2029 C CA . ILE A 1 271 ? -14.329 -21.337 -25.987 1.00 32.81 271 ILE A CA 1
ATOM 2030 C C . ILE A 1 271 ? -15.732 -21.925 -25.934 1.00 33.18 271 ILE A C 1
ATOM 2031 O O . ILE A 1 271 ? -16.723 -21.204 -26.045 1.00 32.26 271 ILE A O 1
ATOM 2036 N N . ARG A 1 272 ? -15.803 -23.242 -25.769 1.00 33.71 272 ARG A N 1
ATOM 2037 C CA . ARG A 1 272 ? -17.094 -23.910 -25.659 1.00 32.14 272 ARG A CA 1
ATOM 2038 C C . ARG A 1 272 ? -17.532 -23.958 -24.199 1.00 32.64 272 ARG A C 1
ATOM 2039 O O . ARG A 1 272 ? -16.758 -24.326 -23.315 1.00 32.92 272 ARG A O 1
ATOM 2047 N N . ILE A 1 273 ? -18.782 -23.572 -23.949 1.00 28.42 273 ILE A N 1
ATOM 2048 C CA . ILE A 1 273 ? -19.330 -23.523 -22.608 1.00 26.38 273 ILE A CA 1
ATOM 2049 C C . ILE A 1 273 ? -20.479 -24.525 -22.511 1.00 30.47 273 ILE A C 1
ATOM 2050 O O . ILE A 1 273 ? -21.341 -24.506 -23.358 1.00 29.15 273 ILE A O 1
ATOM 2055 N N . LEU A 1 274 ? -20.455 -25.397 -21.505 1.00 30.99 274 LEU A N 1
ATOM 2056 C CA . LEU A 1 274 ? -21.492 -26.416 -21.317 1.00 32.46 274 LEU A CA 1
ATOM 2057 C C . LEU A 1 274 ? -22.039 -26.350 -19.900 1.00 33.37 274 LEU A C 1
ATOM 2058 O O . LEU A 1 274 ? -21.277 -26.246 -18.941 1.00 31.03 274 LEU A O 1
ATOM 2063 N N . CYS A 1 275 ? -23.368 -26.410 -19.775 1.00 29.56 275 CYS A N 1
ATOM 2064 C CA . CYS A 1 275 ? -24.075 -26.283 -18.496 1.00 31.89 275 CYS A CA 1
ATOM 2065 C C . CYS A 1 275 ? -24.920 -27.522 -18.209 1.00 33.60 275 CYS A C 1
ATOM 2066 O O . CYS A 1 275 ? -25.504 -28.066 -19.122 1.00 35.38 275 CYS A O 1
ATOM 2069 N N . GLU A 1 276 ? -25.018 -27.884 -16.937 1.00 34.38 276 GLU A N 1
ATOM 2070 C CA . GLU A 1 276 ? -25.705 -29.083 -16.466 1.00 40.22 276 GLU A CA 1
ATOM 2071 C C . GLU A 1 276 ? -26.680 -28.651 -15.373 1.00 36.98 276 GLU A C 1
ATOM 2072 O O . GLU A 1 276 ? -26.483 -27.614 -14.739 1.00 34.50 276 GLU A O 1
ATOM 2078 N N . GLU A 1 277 ? -27.762 -29.401 -15.172 1.00 37.98 277 GLU A N 1
ATOM 2079 C CA . GLU A 1 277 ? -28.855 -28.883 -14.365 1.00 39.14 277 GLU A CA 1
ATOM 2080 C C . GLU A 1 277 ? -28.522 -28.752 -12.879 1.00 39.65 277 GLU A C 1
ATOM 2081 O O . GLU A 1 277 ? -29.137 -27.953 -12.189 1.00 40.93 277 GLU A O 1
ATOM 2087 N N . ASN A 1 278 ? -27.537 -29.492 -12.375 1.00 41.48 278 ASN A N 1
ATOM 2088 C CA . ASN A 1 278 ? -27.141 -29.296 -10.982 1.00 43.93 278 ASN A CA 1
ATOM 2089 C C . ASN A 1 278 ? -25.991 -28.296 -10.871 1.00 44.27 278 ASN A C 1
ATOM 2090 O O . ASN A 1 278 ? -25.263 -28.298 -9.880 1.00 49.63 278 ASN A O 1
ATOM 2092 N N . GLY A 1 279 ? -25.832 -27.459 -11.895 1.00 38.31 279 GLY A N 1
ATOM 2093 C CA . GLY A 1 279 ? -25.006 -26.261 -11.792 1.00 39.56 279 GLY A CA 1
ATOM 2094 C C . GLY A 1 279 ? -23.537 -26.362 -12.177 1.00 38.70 279 GLY A C 1
ATOM 2095 O O . GLY A 1 279 ? -22.800 -25.380 -12.059 1.00 36.77 279 GLY A O 1
ATOM 2096 N N . ASN A 1 280 ? -23.093 -27.521 -12.644 1.00 40.32 280 ASN A N 1
ATOM 2097 C CA . ASN A 1 280 ? -21.708 -27.607 -13.092 1.00 39.98 280 ASN A CA 1
ATOM 2098 C C . ASN A 1 280 ? -21.546 -26.912 -14.429 1.00 39.23 280 ASN A C 1
ATOM 2099 O O . ASN A 1 280 ? -22.461 -26.875 -15.254 1.00 38.41 280 ASN A O 1
ATOM 2104 N N . LEU A 1 281 ? -20.385 -26.306 -14.618 1.00 37.69 281 LEU A N 1
ATOM 2105 C CA . LEU A 1 281 ? -20.136 -25.526 -15.811 1.00 36.96 281 LEU A CA 1
ATOM 2106 C C . LEU A 1 281 ? -18.809 -25.997 -16.361 1.00 39.38 281 LEU A C 1
ATOM 2107 O O . LEU A 1 281 ? -17.825 -26.073 -15.627 1.00 42.56 281 LEU A O 1
ATOM 2112 N N . ILE A 1 282 ? -18.788 -26.352 -17.635 1.00 34.31 282 ILE A N 1
ATOM 2113 C CA . ILE A 1 282 ? -17.561 -26.825 -18.244 1.00 37.75 282 ILE A CA 1
ATOM 2114 C C . ILE A 1 282 ? -17.151 -25.874 -19.354 1.00 35.66 282 ILE A C 1
ATOM 2115 O O . ILE A 1 282 ? -17.976 -25.465 -20.172 1.00 34.58 282 ILE A O 1
ATOM 2120 N N . PHE A 1 283 ? -15.881 -25.471 -19.350 1.00 34.20 283 PHE A N 1
ATOM 2121 C CA . PHE A 1 283 ? -15.344 -24.642 -20.422 1.00 32.81 283 PHE A CA 1
ATOM 2122 C C . PHE A 1 283 ? -14.265 -25.442 -21.140 1.00 36.36 283 PHE A C 1
ATOM 2123 O O . PHE A 1 283 ? -13.405 -26.050 -20.494 1.00 37.98 283 PHE A O 1
ATOM 2131 N N . GLN A 1 284 ? -14.314 -25.455 -22.465 1.00 33.84 284 GLN A N 1
ATOM 2132 C CA . GLN A 1 284 ? -13.332 -26.195 -23.248 1.00 36.94 284 GLN A CA 1
ATOM 2133 C C . GLN A 1 284 ? -12.783 -25.359 -24.371 1.00 38.09 284 GLN A C 1
ATOM 2134 O O . GLN A 1 284 ? -13.518 -24.701 -25.078 1.00 36.78 284 GLN A O 1
ATOM 2140 N N . SER A 1 285 ? -11.475 -25.402 -24.567 1.00 39.05 285 SER A N 1
ATOM 2141 C CA . SER A 1 285 ? -10.931 -24.791 -25.759 1.00 38.72 285 SER A CA 1
ATOM 2142 C C . SER A 1 285 ? -9.755 -25.607 -26.260 1.00 43.65 285 SER A C 1
ATOM 2143 O O . SER A 1 285 ? -9.073 -26.267 -25.480 1.00 41.10 285 SER A O 1
ATOM 2146 N N . GLU A 1 286 ? -9.556 -25.584 -27.572 1.00 43.48 286 GLU A N 1
ATOM 2147 C CA . GLU A 1 286 ? -8.445 -26.290 -28.188 1.00 45.51 286 GLU A CA 1
ATOM 2148 C C . GLU A 1 286 ? -7.740 -25.371 -29.158 1.00 49.07 286 GLU A C 1
ATOM 2149 O O . GLU A 1 286 ? -8.373 -24.560 -29.842 1.00 49.93 286 GLU A O 1
ATOM 2151 N N . MET A 1 287 ? -6.421 -25.483 -29.201 1.00 49.03 287 MET A N 1
ATOM 2152 C CA . MET A 1 287 ? -5.624 -24.714 -30.142 1.00 54.18 287 MET A CA 1
ATOM 2153 C C . MET A 1 287 ? -4.326 -25.471 -30.404 1.00 51.98 287 MET A C 1
ATOM 2154 O O . MET A 1 287 ? -3.458 -25.564 -29.529 1.00 48.95 287 MET A O 1
ATOM 2159 N N . ASP A 1 288 ? -4.221 -26.007 -31.617 1.00 54.96 288 ASP A N 1
ATOM 2160 C CA . ASP A 1 288 ? -3.148 -26.922 -32.011 1.00 54.13 288 ASP A CA 1
ATOM 2161 C C . ASP A 1 288 ? -2.973 -28.029 -30.975 1.00 53.59 288 ASP A C 1
ATOM 2162 O O . ASP A 1 288 ? -3.885 -28.823 -30.752 1.00 49.72 288 ASP A O 1
ATOM 2167 N N . ALA A 1 289 ? -1.809 -28.064 -30.330 1.00 51.65 289 ALA A N 1
ATOM 2168 C CA . ALA A 1 289 ? -1.447 -29.191 -29.476 1.00 48.45 289 ALA A CA 1
ATOM 2169 C C . ALA A 1 289 ? -2.075 -29.121 -28.092 1.00 41.34 289 ALA A C 1
ATOM 2170 O O . ALA A 1 289 ? -2.053 -30.094 -27.360 1.00 41.52 289 ALA A O 1
ATOM 2172 N N . LEU A 1 290 ? -2.602 -27.958 -27.723 1.00 43.02 290 LEU A N 1
ATOM 2173 C CA . LEU A 1 290 ? -3.144 -27.778 -26.385 1.00 39.83 290 LEU A CA 1
ATOM 2174 C C . LEU A 1 290 ? -4.659 -27.951 -26.337 1.00 40.95 290 LEU A C 1
ATOM 2175 O O . LEU A 1 290 ? -5.386 -27.376 -27.147 1.00 41.47 290 LEU A O 1
ATOM 2180 N N . MET A 1 291 ? -5.111 -28.759 -25.385 1.00 40.79 291 MET A N 1
ATOM 2181 C CA . MET A 1 291 ? -6.521 -28.857 -25.043 1.00 43.43 291 MET A CA 1
ATOM 2182 C C . MET A 1 291 ? -6.700 -28.447 -23.591 1.00 42.37 291 MET A C 1
ATOM 2183 O O . MET A 1 291 ? -6.103 -29.047 -22.696 1.00 43.53 291 MET A O 1
ATOM 2188 N N . LEU A 1 292 ? -7.519 -27.427 -23.360 1.00 38.67 292 LEU A N 1
ATOM 2189 C CA . LEU A 1 292 ? -7.737 -26.915 -22.020 1.00 36.92 292 LEU A CA 1
ATOM 2190 C C . LEU A 1 292 ? -9.184 -27.153 -21.578 1.00 39.91 292 LEU A C 1
ATOM 2191 O O . LEU A 1 292 ? -10.118 -26.780 -22.277 1.00 37.35 292 LEU A O 1
ATOM 2196 N N . ASN A 1 293 ? -9.342 -27.791 -20.423 1.00 41.48 293 ASN A N 1
ATOM 2197 C CA . ASN A 1 293 ? -10.649 -28.054 -19.827 1.00 43.91 293 ASN A CA 1
ATOM 2198 C C . ASN A 1 293 ? -10.739 -27.438 -18.429 1.00 45.04 293 ASN A C 1
ATOM 2199 O O . ASN A 1 293 ? -9.822 -27.605 -17.614 1.00 44.19 293 ASN A O 1
ATOM 2204 N N . THR A 1 294 ? -11.822 -26.715 -18.155 1.00 39.35 294 THR A N 1
ATOM 2205 C CA . THR A 1 294 ? -12.086 -26.197 -16.815 1.00 37.58 294 THR A CA 1
ATOM 2206 C C . THR A 1 294 ? -13.471 -26.665 -16.370 1.00 43.37 294 THR A C 1
ATOM 2207 O O . THR A 1 294 ? -14.469 -26.353 -17.020 1.00 38.32 294 THR A O 1
ATOM 2211 N N . ILE A 1 295 ? -13.524 -27.430 -15.286 1.00 41.76 295 ILE A N 1
ATOM 2212 C CA . ILE A 1 295 ? -14.799 -27.852 -14.709 1.00 40.51 295 ILE A CA 1
ATOM 2213 C C . ILE A 1 295 ? -15.035 -27.172 -13.383 1.00 42.38 295 ILE A C 1
ATOM 2214 O O . ILE A 1 295 ? -14.220 -27.294 -12.470 1.00 46.22 295 ILE A O 1
ATOM 2219 N N . THR A 1 296 ? -16.145 -26.458 -13.253 1.00 42.39 296 THR A N 1
ATOM 2220 C CA . THR A 1 296 ? -16.462 -25.885 -11.960 1.00 40.40 296 THR A CA 1
ATOM 2221 C C . THR A 1 296 ? -17.807 -26.370 -11.458 1.00 44.33 296 THR A C 1
ATOM 2222 O O . THR A 1 296 ? -18.799 -26.382 -12.191 1.00 41.19 296 THR A O 1
ATOM 2226 N N . LEU A 1 297 ? -17.805 -26.777 -10.194 1.00 47.32 297 LEU A N 1
ATOM 2227 C CA . LEU A 1 297 ? -18.946 -27.399 -9.556 1.00 46.24 297 LEU A CA 1
ATOM 2228 C C . LEU A 1 297 ? -19.757 -26.379 -8.757 1.00 49.74 297 LEU A C 1
ATOM 2229 O O . LEU A 1 297 ? -19.220 -25.373 -8.300 1.00 50.63 297 LEU A O 1
ATOM 2234 N N . ASN A 1 298 ? -21.049 -26.655 -8.611 1.00 48.47 298 ASN A N 1
ATOM 2235 C CA . ASN A 1 298 ? -21.974 -25.825 -7.844 1.00 53.33 298 ASN A CA 1
ATOM 2236 C C . ASN A 1 298 ? -22.060 -24.407 -8.395 1.00 53.81 298 ASN A C 1
ATOM 2237 O O . ASN A 1 298 ? -22.892 -24.119 -9.261 1.00 52.85 298 ASN A O 1
ATOM 2239 N N . GLU B 1 22 ? -28.874 5.657 33.132 1.00 62.38 22 GLU B N 1
ATOM 2240 C CA . GLU B 1 22 ? -30.120 6.416 33.103 1.00 59.25 22 GLU B CA 1
ATOM 2241 C C . GLU B 1 22 ? -31.105 5.858 32.072 1.00 60.56 22 GLU B C 1
ATOM 2242 O O . GLU B 1 22 ? -31.563 6.586 31.188 1.00 65.26 22 GLU B O 1
ATOM 2244 N N . ARG B 1 23 ? -31.452 4.578 32.205 1.00 59.15 23 ARG B N 1
ATOM 2245 C CA . ARG B 1 23 ? -32.157 3.859 31.140 1.00 56.61 23 ARG B CA 1
ATOM 2246 C C . ARG B 1 23 ? -33.667 3.721 31.324 1.00 57.79 23 ARG B C 1
ATOM 2247 O O . ARG B 1 23 ? -34.134 2.976 32.186 1.00 61.17 23 ARG B O 1
ATOM 2255 N N . LYS B 1 24 ? -34.421 4.410 30.470 1.00 58.88 24 LYS B N 1
ATOM 2256 C CA . LYS B 1 24 ? -35.880 4.428 30.544 1.00 55.16 24 LYS B CA 1
ATOM 2257 C C . LYS B 1 24 ? -36.550 3.365 29.667 1.00 56.79 24 LYS B C 1
ATOM 2258 O O . LYS B 1 24 ? -37.735 3.078 29.829 1.00 51.65 24 LYS B O 1
ATOM 2260 N N . GLY B 1 25 ? -35.802 2.778 28.737 1.00 51.62 25 GLY B N 1
ATOM 2261 C CA . GLY B 1 25 ? -36.380 1.790 27.843 1.00 49.54 25 GLY B CA 1
ATOM 2262 C C . GLY B 1 25 ? -37.388 2.389 26.878 1.00 49.97 25 GLY B C 1
ATOM 2263 O O . GLY B 1 25 ? -37.179 3.482 26.352 1.00 49.76 25 GLY B O 1
ATOM 2264 N N . ILE B 1 26 ? -38.486 1.676 26.650 1.00 48.48 26 ILE B N 1
ATOM 2265 C CA . ILE B 1 26 ? -39.480 2.092 25.665 1.00 49.17 26 ILE B CA 1
ATOM 2266 C C . ILE B 1 26 ? -40.417 3.177 26.200 1.00 51.11 26 ILE B C 1
ATOM 2267 O O . ILE B 1 26 ? -40.894 3.099 27.331 1.00 52.11 26 ILE B O 1
ATOM 2272 N N . LEU B 1 27 ? -40.660 4.196 25.382 1.00 48.36 27 LEU B N 1
ATOM 2273 C CA . LEU B 1 27 ? -41.566 5.274 25.753 1.00 49.42 27 LEU B CA 1
ATOM 2274 C C . LEU B 1 27 ? -42.867 5.199 24.981 1.00 48.28 27 LEU B C 1
ATOM 2275 O O . LEU B 1 27 ? -42.911 4.673 23.867 1.00 46.05 27 LEU B O 1
ATOM 2280 N N . GLU B 1 28 ? -43.926 5.738 25.582 1.00 50.74 28 GLU B N 1
ATOM 2281 C CA . GLU B 1 28 ? -45.230 5.802 24.945 1.00 48.32 28 GLU B CA 1
ATOM 2282 C C . GLU B 1 28 ? -45.264 6.868 23.855 1.00 44.54 28 GLU B C 1
ATOM 2283 O O . GLU B 1 28 ? -45.929 6.697 22.836 1.00 49.31 28 GLU B O 1
ATOM 2285 N N . LYS B 1 29 ? -44.545 7.964 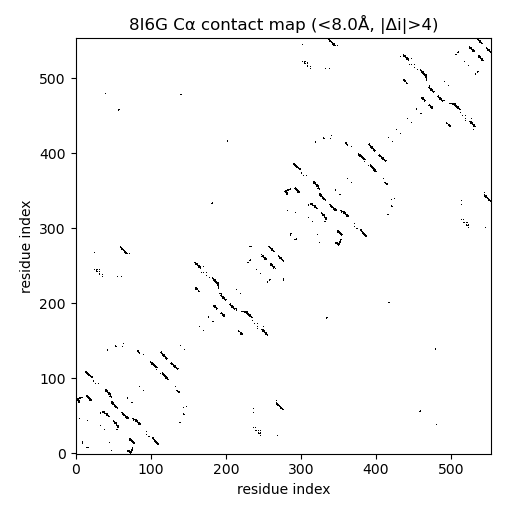24.071 1.00 46.76 29 LYS B N 1
ATOM 2286 C CA . LYS B 1 29 ? -44.534 9.081 23.129 1.00 47.53 29 LYS B CA 1
ATOM 2287 C C . LYS B 1 29 ? -43.123 9.649 22.928 1.00 45.65 29 LYS B C 1
ATOM 2288 O O . LYS B 1 29 ? -42.283 9.556 23.827 1.00 47.59 29 LYS B O 1
ATOM 2290 N N . PRO B 1 30 ? -42.860 10.244 21.747 1.00 45.11 30 PRO B N 1
ATOM 2291 C CA . PRO B 1 30 ? -41.552 10.851 21.456 1.00 47.11 30 PRO B CA 1
ATOM 2292 C C . PRO B 1 30 ? -41.387 12.221 22.094 1.00 49.44 30 PRO B C 1
ATOM 2293 O O . PRO B 1 30 ? -42.379 12.913 22.324 1.00 49.81 30 PRO B O 1
ATOM 2297 N N . VAL B 1 31 ? -40.151 12.623 22.365 1.00 50.00 31 VAL B N 1
ATOM 2298 C CA . VAL B 1 31 ? -39.917 13.972 22.868 1.00 46.57 31 VAL B CA 1
ATOM 2299 C C . VAL B 1 31 ? -40.365 15.003 21.831 1.00 51.69 31 VAL B C 1
ATOM 2300 O O . VAL B 1 31 ? -40.953 16.036 22.178 1.00 50.47 31 VAL B O 1
ATOM 2304 N N . ARG B 1 32 ? -40.109 14.711 20.557 1.00 48.79 32 ARG B N 1
ATOM 2305 C CA . ARG B 1 32 ? -40.477 15.616 19.469 1.00 47.91 32 ARG B CA 1
ATOM 2306 C C . ARG B 1 32 ? -41.590 15.007 18.622 1.00 49.55 32 ARG B C 1
ATOM 2307 O O . ARG B 1 32 ? -41.498 13.854 18.192 1.00 45.54 32 ARG B O 1
ATOM 2309 N N . PRO B 1 33 ? -42.658 15.780 18.381 1.00 48.62 33 PRO B N 1
ATOM 2310 C CA . PRO B 1 33 ? -43.849 15.214 17.735 1.00 45.89 33 PRO B CA 1
ATOM 2311 C C . PRO B 1 33 ? -43.626 14.821 16.268 1.00 44.53 33 PRO B C 1
ATOM 2312 O O . PRO B 1 33 ? -44.387 14.006 15.734 1.00 43.88 33 PRO B O 1
ATOM 2316 N N . GLN B 1 34 ? -42.583 15.347 15.633 1.00 39.19 34 GLN B N 1
ATOM 2317 C CA . GLN B 1 34 ? -42.293 14.953 14.254 1.00 39.33 34 GLN B CA 1
ATOM 2318 C C . GLN B 1 34 ? -41.479 13.651 14.164 1.00 36.85 34 GLN B C 1
ATOM 2319 O O . GLN B 1 34 ? -41.261 13.131 13.072 1.00 35.44 34 GLN B O 1
ATOM 2325 N N . SER B 1 35 ? -41.051 13.125 15.308 1.00 37.87 35 SER B N 1
ATOM 2326 C CA . SER B 1 35 ? -40.281 11.873 15.340 1.00 35.25 35 SER B CA 1
ATOM 2327 C C . SER B 1 35 ? -41.111 10.629 15.052 1.00 37.60 35 SER B C 1
ATOM 2328 O O . SER B 1 35 ? -42.085 10.339 15.758 1.00 37.63 35 SER B O 1
ATOM 2331 N N . ARG B 1 36 ? -40.712 9.884 14.025 1.00 34.03 36 ARG B N 1
ATOM 2332 C CA . ARG B 1 36 ? -41.243 8.550 13.798 1.00 35.06 36 ARG B CA 1
ATOM 2333 C C . ARG B 1 36 ? -40.403 7.536 14.562 1.00 38.65 36 ARG B C 1
ATOM 2334 O O . ARG B 1 36 ? -40.890 6.462 14.958 1.00 37.17 36 ARG B O 1
ATOM 2342 N N . LEU B 1 37 ? -39.127 7.873 14.745 1.00 33.69 37 LEU B N 1
ATOM 2343 C CA . LEU B 1 37 ? -38.231 7.092 15.589 1.00 33.28 37 LEU B CA 1
ATOM 2344 C C . LEU B 1 37 ? -37.363 8.001 16.454 1.00 31.30 37 LEU B C 1
ATOM 2345 O O . LEU B 1 37 ? -36.863 9.018 15.983 1.00 33.09 37 LEU B O 1
ATOM 2350 N N . GLU B 1 38 ? -37.209 7.625 17.719 1.00 33.84 38 GLU B N 1
ATOM 2351 C CA . GLU B 1 38 ? -36.294 8.257 18.652 1.00 35.72 38 GLU B CA 1
ATOM 2352 C C . GLU B 1 38 ? -35.582 7.180 19.436 1.00 39.79 38 GLU B C 1
ATOM 2353 O O . GLU B 1 38 ? -36.204 6.407 20.159 1.00 38.40 38 GLU B O 1
ATOM 2359 N N . PHE B 1 39 ? -34.264 7.151 19.299 1.00 38.02 39 PHE B N 1
ATOM 2360 C CA . PHE B 1 39 ? -33.445 6.118 19.904 1.00 39.68 39 PHE B CA 1
ATOM 2361 C C . PHE B 1 39 ? -32.279 6.787 20.602 1.00 37.82 39 PHE B C 1
ATOM 2362 O O . PHE B 1 39 ? -31.671 7.689 20.048 1.00 38.18 39 PHE B O 1
ATOM 2370 N N . SER B 1 40 ? -31.972 6.354 21.819 1.00 40.18 40 SER B N 1
ATOM 2371 C CA . SER B 1 40 ? -30.802 6.856 22.529 1.00 41.53 40 SER B CA 1
ATOM 2372 C C . SER B 1 40 ? -30.170 5.732 23.342 1.00 45.29 40 SER B C 1
ATOM 2373 O O . SER B 1 40 ? -30.882 4.899 23.928 1.00 42.49 40 SER B O 1
ATOM 2376 N N . TYR B 1 41 ? -28.838 5.696 23.348 1.00 42.10 41 TYR B N 1
ATOM 2377 C CA . TYR B 1 41 ? -28.092 4.612 23.978 1.00 47.28 41 TYR B CA 1
ATOM 2378 C C . TYR B 1 41 ? -26.734 5.105 24.470 1.00 47.29 41 TYR B C 1
ATOM 2379 O O . TYR B 1 41 ? -26.083 5.912 23.804 1.00 46.02 41 TYR B O 1
ATOM 2388 N N . ASP B 1 42 ? -26.296 4.609 25.627 1.00 48.48 42 ASP B N 1
ATOM 2389 C CA . ASP B 1 42 ? -25.099 5.148 26.272 1.00 51.09 42 ASP B CA 1
ATOM 2390 C C . ASP B 1 42 ? -23.851 4.296 26.020 1.00 49.8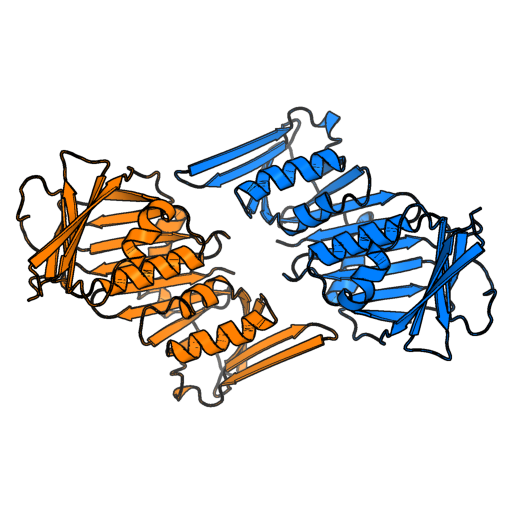5 42 ASP B C 1
ATOM 2391 O O . ASP B 1 42 ? -22.842 4.443 26.704 1.00 54.34 42 ASP B O 1
ATOM 2396 N N . ASN B 1 43 ? -23.926 3.407 25.038 1.00 49.45 43 ASN B N 1
ATOM 2397 C CA . ASN B 1 43 ? -22.740 2.703 24.564 1.00 49.32 43 ASN B CA 1
ATOM 2398 C C . ASN B 1 43 ? -22.661 2.740 23.042 1.00 45.00 43 ASN B C 1
ATOM 2399 O O . ASN B 1 43 ? -22.919 1.736 22.384 1.00 45.14 43 ASN B O 1
ATOM 2404 N N . PRO B 1 44 ? -22.314 3.908 22.479 1.00 45.43 44 PRO B N 1
ATOM 2405 C CA . PRO B 1 44 ? -22.289 4.079 21.022 1.00 46.43 44 PRO B CA 1
ATOM 2406 C C . PRO B 1 44 ? -21.260 3.198 20.302 1.00 43.91 44 PRO B C 1
ATOM 2407 O O . PRO B 1 44 ? -21.387 2.999 19.095 1.00 41.61 44 PRO B O 1
ATOM 2411 N N . LEU B 1 45 ? -20.268 2.685 21.024 1.00 46.97 45 LEU B N 1
ATOM 2412 C CA . LEU B 1 45 ? -19.221 1.870 20.394 1.00 45.49 45 LEU B CA 1
ATOM 2413 C C . LEU B 1 45 ? -19.761 0.592 19.743 1.00 44.69 45 LEU B C 1
ATOM 2414 O O . LEU B 1 45 ? -19.143 0.064 18.816 1.00 44.45 45 LEU B O 1
ATOM 2419 N N . ILE B 1 46 ? -20.912 0.101 20.200 1.00 43.97 46 ILE B N 1
ATOM 2420 C CA . ILE B 1 46 ? -21.509 -1.086 19.593 1.00 45.26 46 ILE B CA 1
ATOM 2421 C C . ILE B 1 46 ? -21.847 -0.858 18.123 1.00 43.68 46 ILE B C 1
ATOM 2422 O O . ILE B 1 46 ? -21.787 -1.794 17.315 1.00 41.22 46 ILE B O 1
ATOM 2427 N N . PHE B 1 47 ? -22.189 0.382 17.776 1.00 40.80 47 PHE B N 1
ATOM 2428 C CA . PHE B 1 47 ? -22.478 0.725 16.392 1.00 38.02 47 PHE B CA 1
ATOM 2429 C C . PHE B 1 47 ? -21.202 0.764 15.564 1.00 38.03 47 PHE B C 1
ATOM 2430 O O . PHE B 1 47 ? -21.208 0.387 14.392 1.00 36.62 47 PHE B O 1
ATOM 2438 N N . LYS B 1 48 ? -20.117 1.239 16.166 1.00 36.49 48 LYS B N 1
ATOM 2439 C CA . LYS B 1 48 ? -18.829 1.226 15.490 1.00 36.11 48 LYS B CA 1
ATOM 2440 C C . LYS B 1 48 ? -18.411 -0.208 15.136 1.00 38.31 48 LYS B C 1
ATOM 2441 O O . LYS B 1 48 ? -18.036 -0.491 13.994 1.00 37.68 48 LYS B O 1
ATOM 2447 N N . ASN B 1 49 ? -18.482 -1.110 16.105 1.00 38.48 49 ASN B N 1
ATOM 2448 C CA . ASN B 1 49 ? -18.025 -2.481 15.855 1.00 42.47 49 ASN B CA 1
ATOM 2449 C C . ASN B 1 49 ? -18.917 -3.224 14.869 1.00 36.38 49 ASN B C 1
ATOM 2450 O O . ASN B 1 49 ? -18.445 -4.036 14.058 1.00 37.27 49 ASN B O 1
ATOM 2455 N N . LEU B 1 50 ? -20.208 -2.945 14.938 1.00 38.19 50 LEU B N 1
ATOM 2456 C CA . LEU B 1 50 ? -21.151 -3.553 14.023 1.00 38.06 50 LEU B CA 1
ATOM 2457 C C . LEU B 1 50 ? -20.885 -3.106 12.593 1.00 36.02 50 LEU B C 1
ATOM 2458 O O . LEU B 1 50 ? -20.927 -3.924 11.678 1.00 34.47 50 LEU B O 1
ATOM 2463 N N . PHE B 1 51 ? -20.608 -1.819 12.380 1.00 32.28 51 PHE B N 1
ATOM 2464 C CA . PHE B 1 51 ? -20.388 -1.392 11.006 1.00 31.74 51 PHE B CA 1
ATOM 2465 C C . PHE B 1 51 ? -18.979 -1.765 10.507 1.00 32.57 51 PHE B C 1
ATOM 2466 O O . PHE B 1 51 ? -18.764 -1.883 9.308 1.00 32.76 51 PHE B O 1
ATOM 2474 N N . ILE B 1 52 ? -18.044 -1.997 11.413 1.00 31.48 52 ILE B N 1
ATOM 2475 C CA . ILE B 1 52 ? -16.786 -2.636 11.005 1.00 33.37 52 ILE B CA 1
ATOM 2476 C C . ILE B 1 52 ? -17.074 -4.050 10.466 1.00 32.21 52 ILE B C 1
ATOM 2477 O O . ILE B 1 52 ? -16.522 -4.464 9.440 1.00 36.03 52 ILE B O 1
ATOM 2482 N N . TYR B 1 53 ? -17.953 -4.782 11.141 1.00 32.63 53 TYR B N 1
ATOM 2483 C CA . TYR B 1 53 ? -18.357 -6.116 10.664 1.00 33.97 53 TYR B CA 1
ATOM 2484 C C . TYR B 1 53 ? -19.010 -6.015 9.285 1.00 34.87 53 TYR B C 1
ATOM 2485 O O . TYR B 1 53 ? -18.683 -6.773 8.372 1.00 31.84 53 TYR B O 1
ATOM 2494 N N . PHE B 1 54 ? -19.911 -5.049 9.113 1.00 30.74 54 PHE B N 1
ATOM 2495 C CA . PHE B 1 54 ? -20.542 -4.867 7.817 1.00 29.34 54 PHE B CA 1
ATOM 2496 C C . PHE B 1 54 ? -19.507 -4.522 6.747 1.00 28.15 54 PHE B C 1
ATOM 2497 O O . PHE B 1 54 ? -19.640 -4.923 5.594 1.00 29.77 54 PHE B O 1
ATOM 2505 N N . LYS B 1 55 ? -18.494 -3.744 7.120 1.00 29.56 55 LYS B N 1
ATOM 2506 C CA . LYS B 1 55 ? -17.451 -3.391 6.169 1.00 30.02 55 LYS B CA 1
ATOM 2507 C C . LYS B 1 55 ? -16.658 -4.651 5.786 1.00 32.35 55 LYS B C 1
ATOM 2508 O O . LYS B 1 55 ? -16.375 -4.884 4.625 1.00 30.07 55 LYS B O 1
ATOM 2514 N N . ASN B 1 56 ? -16.317 -5.449 6.780 1.00 32.48 56 ASN B N 1
ATOM 2515 C CA . ASN B 1 56 ? -15.563 -6.687 6.525 1.00 35.92 56 ASN B CA 1
ATOM 2516 C C . ASN B 1 56 ? -16.318 -7.635 5.584 1.00 36.09 56 ASN B C 1
ATOM 2517 O O . ASN B 1 56 ? -15.716 -8.313 4.758 1.00 36.13 56 ASN B O 1
ATOM 2522 N N . LEU B 1 57 ? -17.644 -7.655 5.695 1.00 31.40 57 LEU B N 1
ATOM 2523 C CA . LEU B 1 57 ? -18.470 -8.511 4.848 1.00 34.10 57 LEU B CA 1
ATOM 2524 C C . LEU B 1 57 ? -18.697 -7.915 3.472 1.00 32.76 57 LEU B C 1
ATOM 2525 O O . LEU B 1 57 ? -19.352 -8.524 2.628 1.00 36.63 57 LEU B O 1
ATOM 2530 N N . LYS B 1 58 ? -18.168 -6.716 3.266 1.00 32.19 58 LYS B N 1
ATOM 2531 C CA . LYS B 1 58 ? -18.337 -5.975 2.018 1.00 34.65 58 LYS B CA 1
ATOM 2532 C C . LYS B 1 58 ? -19.811 -5.758 1.690 1.00 37.72 58 LYS B C 1
ATOM 2533 O O . LYS B 1 58 ? -20.203 -5.808 0.527 1.00 39.77 58 LYS B O 1
ATOM 2539 N N . SER B 1 59 ? -20.622 -5.534 2.722 1.00 32.62 59 SER B N 1
ATOM 2540 C CA . SER B 1 59 ? -22.027 -5.177 2.523 1.00 34.66 59 SER B CA 1
ATOM 2541 C C . SER B 1 59 ? -22.115 -3.784 1.913 1.00 35.41 59 SER B C 1
ATOM 2542 O O . SER B 1 59 ? -21.456 -2.869 2.387 1.00 37.34 59 SER B O 1
ATOM 2545 N N . LYS B 1 60 ? -22.911 -3.614 0.863 1.00 33.64 60 LYS B N 1
ATOM 2546 C CA . LYS B 1 60 ? -22.997 -2.302 0.221 1.00 37.21 60 LYS B CA 1
ATOM 2547 C C . LYS B 1 60 ? -24.181 -1.504 0.732 1.00 35.63 60 LYS B C 1
ATOM 2548 O O . LYS B 1 60 ? -24.139 -0.266 0.801 1.00 33.08 60 LYS B O 1
ATOM 2554 N N . ASN B 1 61 ? -25.241 -2.220 1.082 1.00 35.43 61 ASN B N 1
ATOM 2555 C CA . ASN B 1 61 ? -26.477 -1.575 1.500 1.00 33.96 61 ASN B CA 1
ATOM 2556 C C . ASN B 1 61 ? -27.068 -2.284 2.705 1.00 37.72 61 ASN B C 1
ATOM 2557 O O . ASN B 1 61 ? -27.243 -3.511 2.698 1.00 38.30 61 ASN B O 1
ATOM 2562 N N . ILE B 1 62 ? -27.333 -1.519 3.761 1.00 32.44 62 ILE B N 1
ATOM 2563 C CA . ILE B 1 62 ? -27.860 -2.097 4.985 1.00 32.37 62 ILE B CA 1
ATOM 2564 C C . ILE B 1 62 ? -29.374 -1.881 5.032 1.00 33.39 62 ILE B C 1
ATOM 2565 O O . ILE B 1 62 ? -29.877 -0.788 4.761 1.00 32.70 62 ILE B O 1
ATOM 2570 N N . LEU B 1 63 ? -30.107 -2.938 5.336 1.00 30.97 63 LEU B N 1
ATOM 2571 C CA . LEU B 1 63 ? -31.550 -2.819 5.457 1.00 30.89 63 LEU B CA 1
ATOM 2572 C C . LEU B 1 63 ? -31.889 -2.635 6.929 1.00 33.93 63 LEU B C 1
ATOM 2573 O O . LEU B 1 63 ? -31.353 -3.343 7.773 1.00 34.61 63 LEU B O 1
ATOM 2578 N N . VAL B 1 64 ? -32.766 -1.682 7.257 1.00 30.98 64 VAL B N 1
ATOM 2579 C CA . VAL B 1 64 ? -33.065 -1.415 8.659 1.00 31.17 64 VAL B CA 1
ATOM 2580 C C . VAL B 1 64 ? -34.568 -1.499 8.923 1.00 34.47 64 VAL B C 1
ATOM 2581 O O . VAL B 1 64 ? -35.350 -0.831 8.253 1.00 33.91 64 VAL B O 1
ATOM 2585 N N . ARG B 1 65 ? -34.958 -2.336 9.881 1.00 33.15 65 ARG B N 1
ATOM 2586 C CA . ARG B 1 65 ? -36.358 -2.415 10.300 1.00 33.48 65 ARG B CA 1
ATOM 2587 C C . ARG B 1 65 ? -36.539 -1.796 11.671 1.00 34.52 65 ARG B C 1
ATOM 2588 O O . ARG B 1 65 ? -35.934 -2.231 12.651 1.00 36.23 65 ARG B O 1
ATOM 2596 N N . CYS B 1 66 ? -37.379 -0.774 11.730 1.00 35.08 66 CYS B N 1
ATOM 2597 C CA . CYS B 1 66 ? -37.723 -0.125 12.982 1.00 35.97 66 CYS B CA 1
ATOM 2598 C C . CYS B 1 66 ? -39.138 -0.543 13.379 1.00 35.49 66 CYS B C 1
ATOM 2599 O O . CYS B 1 66 ? -40.055 -0.464 12.569 1.00 35.05 66 CYS B O 1
ATOM 2602 N N . THR B 1 67 ? -39.306 -0.997 14.613 1.00 34.70 67 THR B N 1
ATOM 2603 C CA . THR B 1 67 ? -40.645 -1.326 15.127 1.00 35.89 67 THR B CA 1
ATOM 2604 C C . THR B 1 67 ? -40.814 -0.680 16.497 1.00 37.63 67 THR B C 1
ATOM 2605 O O . THR B 1 67 ? -39.838 -0.199 17.077 1.00 37.38 67 THR B O 1
ATOM 2609 N N . PRO B 1 68 ? -42.047 -0.671 17.040 1.00 39.79 68 PRO B N 1
ATOM 2610 C CA . PRO B 1 68 ? -42.199 -0.055 18.364 1.00 40.23 68 PRO B CA 1
ATOM 2611 C C . PRO B 1 68 ? -41.424 -0.745 19.497 1.00 40.25 68 PRO B C 1
ATOM 2612 O O . PRO B 1 68 ? -41.343 -0.157 20.574 1.00 43.53 68 PRO B O 1
ATOM 2616 N N . THR B 1 69 ? -40.843 -1.924 19.276 1.00 40.64 69 THR B N 1
ATOM 2617 C CA . THR B 1 69 ? -40.105 -2.572 20.358 1.00 43.21 69 THR B CA 1
ATOM 2618 C C . THR B 1 69 ? -38.595 -2.729 20.097 1.00 42.99 69 THR B C 1
ATOM 2619 O O . THR B 1 69 ? -37.814 -2.810 21.046 1.00 43.74 69 THR B O 1
ATOM 2623 N N . GLU B 1 70 ? -38.172 -2.751 18.833 1.00 42.16 70 GLU B N 1
ATOM 2624 C CA . GLU B 1 70 ? -36.724 -2.774 18.548 1.00 43.02 70 GLU B CA 1
ATOM 2625 C C . GLU B 1 70 ? -36.305 -2.365 17.127 1.00 38.66 70 GLU B C 1
ATOM 2626 O O . GLU B 1 70 ? -37.120 -2.288 16.212 1.00 38.87 70 GLU B O 1
ATOM 2632 N N . ILE B 1 71 ? -35.001 -2.137 16.963 1.00 42.41 71 ILE B N 1
ATOM 2633 C CA . ILE B 1 71 ? -34.372 -1.892 15.665 1.00 37.58 71 ILE B CA 1
ATOM 2634 C C . ILE B 1 71 ? -33.568 -3.103 15.189 1.00 35.17 71 ILE B C 1
ATOM 2635 O O . ILE B 1 71 ? -32.790 -3.652 15.953 1.00 36.55 71 ILE B O 1
ATOM 2640 N N . THR B 1 72 ? -33.735 -3.491 13.930 1.00 35.15 72 THR B N 1
ATOM 2641 C CA . THR B 1 72 ? -32.946 -4.586 13.361 1.00 38.07 72 THR B CA 1
ATOM 2642 C C . THR B 1 72 ? -32.192 -4.193 12.089 1.00 35.95 72 THR B C 1
ATOM 2643 O O . THR B 1 72 ? -32.772 -3.635 11.155 1.00 36.01 72 THR B O 1
ATOM 2647 N N . PHE B 1 73 ? -30.898 -4.508 12.054 1.00 37.22 73 PHE B N 1
ATOM 2648 C CA . PHE B 1 73 ? -30.087 -4.291 10.863 1.00 36.50 73 PHE B CA 1
ATOM 2649 C C . PHE B 1 73 ? -29.902 -5.619 10.124 1.00 36.92 73 PHE B C 1
ATOM 2650 O O . PHE B 1 73 ? -29.490 -6.603 10.729 1.00 37.65 73 PHE B O 1
ATOM 2658 N N . PHE B 1 74 ? -30.234 -5.648 8.836 1.00 34.30 74 PHE B N 1
ATOM 2659 C CA . PHE B 1 74 ? -30.056 -6.851 8.018 1.00 36.37 74 PHE B CA 1
ATOM 2660 C C . PHE B 1 74 ? -29.006 -6.612 6.941 1.00 37.57 74 PHE B C 1
ATOM 2661 O O . PHE B 1 74 ? -28.932 -5.520 6.372 1.00 36.25 74 PHE B O 1
ATOM 2669 N N . SER B 1 75 ? -28.222 -7.635 6.635 1.00 35.55 75 SER B N 1
ATOM 2670 C CA . SER B 1 75 ? -27.371 -7.591 5.460 1.00 38.46 75 SER B CA 1
ATOM 2671 C C . SER B 1 75 ? -26.902 -8.977 5.042 1.00 42.08 75 SER B C 1
ATOM 2672 O O . SER B 1 75 ? -26.801 -9.874 5.872 1.00 41.03 75 SER B O 1
ATOM 2675 N N . ARG B 1 76 ? -26.628 -9.131 3.750 1.00 43.05 76 ARG B N 1
ATOM 2676 C CA . ARG B 1 76 ? -25.901 -10.279 3.231 1.00 42.31 76 ARG B CA 1
ATOM 2677 C C . ARG B 1 76 ? -24.423 -9.915 3.118 1.00 42.74 76 ARG B C 1
ATOM 2678 O O . ARG B 1 76 ? -24.062 -8.743 3.154 1.00 41.34 76 ARG B O 1
ATOM 2686 N N . ASP B 1 77 ? -23.561 -10.911 2.966 1.00 42.84 77 ASP B N 1
ATOM 2687 C CA . ASP B 1 77 ? -22.192 -10.601 2.585 1.00 41.22 77 ASP B CA 1
ATOM 2688 C C . ASP B 1 77 ? -22.166 -10.556 1.064 1.00 45.25 77 ASP B C 1
ATOM 2689 O O . ASP B 1 77 ? -23.155 -10.893 0.406 1.00 44.09 77 ASP B O 1
ATOM 2694 N N . GLN B 1 78 ? -21.041 -10.126 0.509 1.00 43.22 78 GLN B N 1
ATOM 2695 C CA . GLN B 1 78 ? -20.892 -9.974 -0.930 1.00 46.94 78 GLN B CA 1
ATOM 2696 C C . GLN B 1 78 ? -21.142 -11.275 -1.701 1.00 47.45 78 GLN B C 1
ATOM 2697 O O . GLN B 1 78 ? -21.619 -11.242 -2.836 1.00 48.76 78 GLN B O 1
ATOM 2703 N N . SER B 1 79 ? -20.832 -12.414 -1.083 1.00 48.66 79 SER B N 1
ATOM 2704 C CA . SER B 1 79 ? -21.000 -13.713 -1.737 1.00 48.07 79 SER B CA 1
ATOM 2705 C C . SER B 1 79 ? -22.427 -14.264 -1.622 1.00 49.48 79 SER B C 1
ATOM 2706 O O . SER B 1 79 ? -22.728 -15.332 -2.160 1.00 51.64 79 SER B O 1
ATOM 2709 N N . GLN B 1 80 ? -23.286 -13.533 -0.912 1.00 50.02 80 GLN B N 1
ATOM 2710 C CA . GLN B 1 80 ? -24.698 -13.888 -0.711 1.00 52.19 80 GLN B CA 1
ATOM 2711 C C . GLN B 1 80 ? -24.880 -15.226 0.015 1.00 53.99 80 GLN B C 1
ATOM 2712 O O . GLN B 1 80 ? -25.977 -15.787 0.011 1.00 55.81 80 GLN B O 1
ATOM 2718 N N . ALA B 1 81 ? -23.815 -15.727 0.642 1.00 51.13 81 ALA B N 1
ATOM 2719 C CA . ALA B 1 81 ? -23.861 -17.010 1.352 1.00 52.28 81 ALA B CA 1
ATOM 2720 C C . ALA B 1 81 ? -24.050 -16.841 2.862 1.00 53.12 81 ALA B C 1
ATOM 2721 O O . ALA B 1 81 ? -24.307 -17.817 3.580 1.00 49.74 81 ALA B O 1
ATOM 2723 N N . SER B 1 82 ? -23.921 -15.607 3.341 1.00 45.57 82 SER B N 1
ATOM 2724 C CA . SER B 1 82 ? -24.067 -15.332 4.760 1.00 45.38 82 SER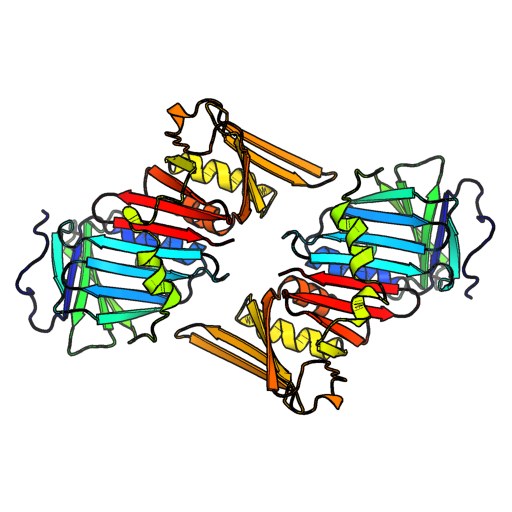 B CA 1
ATOM 2725 C C . SER B 1 82 ? -25.111 -14.250 5.021 1.00 45.18 82 SER B C 1
ATOM 2726 O O . SER B 1 82 ? -25.249 -13.309 4.248 1.00 43.93 82 SER B O 1
ATOM 2729 N N . PHE B 1 83 ? -25.838 -14.412 6.117 1.00 41.46 83 PHE B N 1
ATOM 2730 C CA . PHE B 1 83 ? -26.910 -13.509 6.493 1.00 43.04 83 PHE B CA 1
ATOM 2731 C C . PHE B 1 83 ? -26.622 -12.978 7.884 1.00 45.33 83 PHE B C 1
ATOM 2732 O O . PHE B 1 83 ? -26.369 -13.749 8.810 1.00 45.29 83 PHE B O 1
ATOM 2740 N N . VAL B 1 84 ? -26.637 -11.657 8.037 1.00 38.08 84 VAL B N 1
ATOM 2741 C CA . VAL B 1 84 ? -26.387 -11.061 9.338 1.00 36.97 84 VAL B CA 1
ATOM 2742 C C . VAL B 1 84 ? -27.623 -10.304 9.798 1.00 42.38 84 VAL B C 1
ATOM 2743 O O . VAL B 1 84 ? -28.203 -9.528 9.040 1.00 41.06 84 VAL B O 1
ATOM 2747 N N . ILE B 1 85 ? -28.029 -10.565 11.035 1.00 41.56 85 ILE B N 1
ATOM 2748 C CA . ILE B 1 85 ? -29.198 -9.933 11.630 1.00 40.37 85 ILE B CA 1
ATOM 2749 C C . ILE B 1 85 ? -28.770 -9.400 12.985 1.00 41.85 85 ILE B C 1
ATOM 2750 O O . ILE B 1 85 ? -28.374 -10.163 13.865 1.00 42.36 85 ILE B O 1
ATOM 2755 N N . ALA B 1 86 ? -28.788 -8.082 13.137 1.00 39.93 86 ALA B N 1
ATOM 2756 C CA . ALA B 1 86 ? -28.352 -7.465 14.379 1.00 36.89 86 ALA B CA 1
ATOM 2757 C C . ALA B 1 86 ? -29.518 -6.699 14.994 1.00 42.85 86 ALA B C 1
ATOM 2758 O O . ALA B 1 86 ? -30.071 -5.789 14.370 1.00 40.02 86 ALA B O 1
ATOM 2760 N N . THR B 1 87 ? -29.893 -7.069 16.214 1.00 40.50 87 THR B N 1
ATOM 2761 C CA . THR B 1 87 ? -31.077 -6.483 16.840 1.00 39.70 87 THR B CA 1
ATOM 2762 C C . THR B 1 87 ? -30.706 -5.685 18.081 1.00 41.91 87 THR B C 1
ATOM 2763 O O . THR B 1 87 ? -29.949 -6.158 18.930 1.00 44.11 87 THR B O 1
ATOM 2767 N N . ILE B 1 88 ? -31.213 -4.458 18.173 1.00 41.15 88 ILE B N 1
ATOM 2768 C CA . ILE B 1 88 ? -31.036 -3.665 19.380 1.00 40.05 88 ILE B CA 1
ATOM 2769 C C . ILE B 1 88 ? -32.386 -3.484 20.051 1.00 44.31 88 ILE B C 1
ATOM 2770 O O . ILE B 1 88 ? -33.333 -2.941 19.465 1.00 40.19 88 ILE B O 1
ATOM 2775 N N . ASP B 1 89 ? -32.459 -3.952 21.288 1.00 46.70 89 ASP B N 1
ATOM 2776 C CA . ASP B 1 89 ? -33.726 -4.104 21.981 1.00 47.29 89 ASP B CA 1
ATOM 2777 C C . ASP B 1 89 ? -34.165 -2.816 22.670 1.00 45.93 89 ASP B C 1
ATOM 2778 O O . ASP B 1 89 ? -33.492 -2.339 23.587 1.00 47.67 89 ASP B O 1
ATOM 2783 N N . GLY B 1 90 ? -35.286 -2.263 22.218 1.00 47.87 90 GLY B N 1
ATOM 2784 C CA . GLY B 1 90 ? -35.838 -1.039 22.781 1.00 47.26 90 GLY B CA 1
ATOM 2785 C C . GLY B 1 90 ? -35.890 -1.012 24.299 1.00 48.31 90 GLY B C 1
ATOM 2786 O O . GLY B 1 90 ? -35.528 -0.019 24.919 1.00 45.68 90 GLY B O 1
ATOM 2787 N N . LYS B 1 91 ? -36.306 -2.121 24.907 1.00 50.56 91 LYS B N 1
ATOM 2788 C CA . LYS B 1 91 ? -36.434 -2.169 26.360 1.00 49.84 91 LYS B CA 1
ATOM 2789 C C . LYS B 1 91 ? -35.091 -2.001 27.081 1.00 52.92 91 LYS B C 1
ATOM 2790 O O . LYS B 1 91 ? -35.062 -1.581 28.238 1.00 53.63 91 LYS B O 1
ATOM 2796 N N . ASN B 1 92 ? -33.985 -2.300 26.395 1.00 52.25 92 ASN B N 1
ATOM 2797 C CA . ASN B 1 92 ? -32.665 -2.296 27.029 1.00 52.96 92 ASN B CA 1
ATOM 2798 C C . ASN B 1 92 ? -31.807 -1.069 26.738 1.00 52.37 92 ASN B C 1
ATOM 2799 O O . ASN B 1 92 ? -30.638 -1.027 27.126 1.00 52.74 92 ASN B O 1
ATOM 2804 N N . VAL B 1 93 ? -32.361 -0.076 26.050 1.00 49.71 93 VAL B N 1
ATOM 2805 C CA . VAL B 1 93 ? -31.597 1.138 25.775 1.00 48.59 93 VAL B CA 1
ATOM 2806 C C . VAL B 1 93 ? -32.098 2.287 26.647 1.00 51.98 93 VAL B C 1
ATOM 2807 O O . VAL B 1 93 ? -33.035 2.115 27.425 1.00 52.13 93 VAL B O 1
ATOM 2811 N N . ASN B 1 94 ? -31.469 3.453 26.527 1.00 47.12 94 ASN B N 1
ATOM 2812 C CA . ASN B 1 94 ? -31.791 4.571 27.407 1.00 50.25 94 ASN B CA 1
ATOM 2813 C C . ASN B 1 94 ? -33.128 5.225 27.073 1.00 50.12 94 ASN B C 1
ATOM 2814 O O . ASN B 1 94 ? -33.846 5.667 27.966 1.00 53.79 94 ASN B O 1
ATOM 2819 N N . HIS B 1 95 ? -33.461 5.264 25.789 1.00 45.01 95 HIS B N 1
ATOM 2820 C CA . HIS B 1 95 ? -34.665 5.927 25.315 1.00 47.16 95 HIS B CA 1
ATOM 2821 C C . HIS B 1 95 ? -35.048 5.329 23.968 1.00 45.96 95 HIS B C 1
ATOM 2822 O O . HIS B 1 95 ? -34.231 5.311 23.046 1.00 44.76 95 HIS B O 1
ATOM 2829 N N . TYR B 1 96 ? -36.273 4.823 23.853 1.00 41.46 96 TYR B N 1
ATOM 2830 C CA . TYR B 1 96 ? -36.716 4.244 22.594 1.00 38.18 96 TYR B CA 1
ATOM 2831 C C . TYR B 1 96 ? -38.179 4.495 22.301 1.00 42.37 96 TYR B C 1
ATOM 2832 O O . TYR B 1 96 ? -39.058 4.102 23.068 1.00 44.92 96 TYR B O 1
ATOM 2841 N N . TYR B 1 97 ? -38.430 5.105 21.153 1.00 41.77 97 TYR B N 1
ATOM 2842 C CA . TYR B 1 97 ? -39.779 5.252 20.633 1.00 41.35 97 TYR B CA 1
ATOM 2843 C C . TYR B 1 97 ? -39.816 5.029 19.129 1.00 38.90 97 TYR B C 1
ATOM 2844 O O . TYR B 1 97 ? -39.001 5.588 18.392 1.00 40.39 97 TYR B O 1
ATOM 2853 N N . ALA B 1 98 ? -40.782 4.245 18.675 1.00 35.91 98 ALA B N 1
ATOM 2854 C CA . ALA B 1 98 ? -41.076 4.150 17.254 1.00 38.95 98 ALA B CA 1
ATOM 2855 C C . ALA B 1 98 ? -42.577 4.070 17.040 1.00 43.47 98 ALA B C 1
ATOM 2856 O O . ALA B 1 98 ? -43.264 3.306 17.718 1.00 41.29 98 ALA B O 1
ATOM 2858 N N . SER B 1 99 ? -43.081 4.863 16.099 1.00 41.58 99 SER B N 1
ATOM 2859 C CA . SER B 1 99 ? -44.511 4.944 15.842 1.00 41.96 99 SER B CA 1
ATOM 2860 C C . SER B 1 99 ? -45.110 3.627 15.405 1.00 43.59 99 SER B C 1
ATOM 2861 O O . SER B 1 99 ? -46.215 3.260 15.828 1.00 42.63 99 SER B O 1
ATOM 2864 N N . ASP B 1 100 ? -44.391 2.939 14.524 1.00 40.49 100 ASP B N 1
ATOM 2865 C CA . ASP B 1 100 ? -44.911 1.759 13.857 1.00 41.71 100 ASP B CA 1
ATOM 2866 C C . ASP B 1 100 ? -43.773 0.949 13.237 1.00 38.35 100 ASP B C 1
ATOM 2867 O O . ASP B 1 100 ? -42.607 1.162 13.565 1.00 38.24 100 ASP B O 1
ATOM 2872 N N . VAL B 1 101 ? -44.117 0.033 12.339 1.00 40.39 101 VAL B N 1
ATOM 2873 C CA . VAL B 1 101 ? -43.108 -0.729 11.610 1.00 37.25 101 VAL B CA 1
ATOM 2874 C C . VAL B 1 101 ? -42.771 -0.039 10.295 1.00 37.15 101 VAL B C 1
ATOM 2875 O O . VAL B 1 101 ? -43.654 0.204 9.468 1.00 35.98 101 VAL B O 1
ATOM 2879 N N . PHE B 1 102 ? -41.496 0.296 10.095 1.00 34.49 102 PHE B N 1
ATOM 2880 C CA . PHE B 1 102 ? -41.106 0.889 8.825 1.00 33.05 102 PHE B CA 1
ATOM 2881 C C . PHE B 1 102 ? -39.669 0.502 8.501 1.00 31.75 102 PHE B C 1
ATOM 2882 O O . PHE B 1 102 ? -38.932 0.043 9.370 1.00 33.35 102 PHE B O 1
ATOM 2890 N N . TRP B 1 103 ? -39.302 0.661 7.238 1.00 32.69 103 TRP B N 1
ATOM 2891 C CA . TRP B 1 103 ? -37.993 0.219 6.758 1.00 33.13 103 TRP B CA 1
ATOM 2892 C C . TRP B 1 103 ? -37.188 1.376 6.214 1.00 31.72 103 TRP B C 1
ATOM 2893 O O . TRP B 1 103 ? -37.747 2.280 5.604 1.00 31.72 103 TRP B O 1
ATOM 2904 N N . LEU B 1 104 ? -35.870 1.297 6.381 1.00 29.13 104 LEU B N 1
ATOM 2905 C CA . LEU B 1 104 ? -34.953 2.279 5.815 1.00 31.79 104 LEU B CA 1
ATOM 2906 C C . LEU B 1 1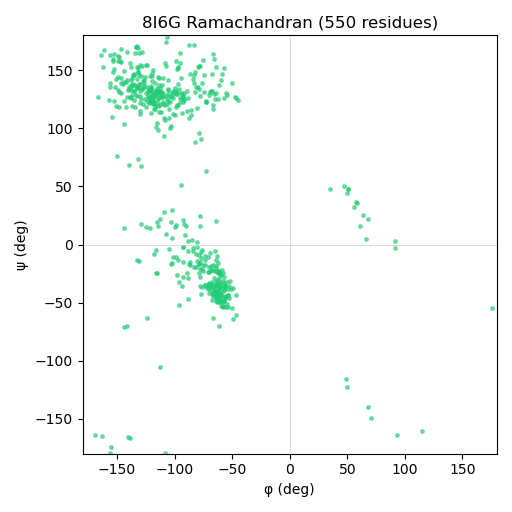04 ? -33.783 1.530 5.184 1.00 30.74 104 LEU B C 1
ATOM 2907 O O . LEU B 1 104 ? -33.387 0.474 5.687 1.00 30.77 104 LEU B O 1
ATOM 2912 N N . GLY B 1 105 ? -33.257 2.064 4.083 1.00 28.20 105 GLY B N 1
ATOM 2913 C CA . GLY B 1 105 ? -32.072 1.511 3.449 1.00 28.65 105 GLY B CA 1
ATOM 2914 C C . GLY B 1 105 ? -30.938 2.500 3.608 1.00 30.34 105 GLY B C 1
ATOM 2915 O O . GLY B 1 105 ? -31.125 3.687 3.350 1.00 28.06 105 GLY B O 1
ATOM 2916 N N . ILE B 1 106 ? -29.781 2.004 4.055 1.00 28.43 106 ILE B N 1
ATOM 2917 C CA . ILE B 1 106 ? -28.598 2.832 4.272 1.00 27.68 106 ILE B CA 1
ATOM 2918 C C . ILE B 1 106 ? -27.441 2.344 3.410 1.00 31.68 106 ILE B C 1
ATOM 2919 O O . ILE B 1 106 ? -27.087 1.160 3.451 1.00 30.38 106 ILE B O 1
ATOM 2924 N N . ASN B 1 107 ? -26.876 3.253 2.629 1.00 27.14 107 ASN B N 1
ATOM 2925 C CA . ASN B 1 107 ? -25.635 2.992 1.913 1.00 29.65 107 ASN B CA 1
ATOM 2926 C C . ASN B 1 107 ? -24.502 2.842 2.919 1.00 31.07 107 ASN B C 1
ATOM 2927 O O . ASN B 1 107 ? -24.194 3.783 3.642 1.00 27.10 107 ASN B O 1
ATOM 2932 N N . ARG B 1 108 ? -23.878 1.658 2.988 1.00 26.86 108 ARG B N 1
ATOM 2933 C CA . ARG B 1 108 ? -22.855 1.446 4.007 1.00 27.64 108 ARG B CA 1
ATOM 2934 C C . ARG B 1 108 ? -21.641 2.350 3.789 1.00 29.49 108 ARG B C 1
ATOM 2935 O O . ARG B 1 108 ? -21.073 2.858 4.746 1.00 28.73 108 ARG B O 1
ATOM 2943 N N . GLU B 1 109 ? -21.236 2.526 2.538 1.00 28.90 109 GLU B N 1
ATOM 2944 C CA . GLU B 1 109 ? -20.067 3.349 2.238 1.00 31.45 109 GLU B CA 1
ATOM 2945 C C . GLU B 1 109 ? -20.277 4.763 2.761 1.00 31.60 109 GLU B C 1
ATOM 2946 O O . GLU B 1 109 ? -19.364 5.378 3.310 1.00 33.11 109 GLU B O 1
ATOM 2948 N N . LEU B 1 110 ? -21.493 5.269 2.589 1.00 31.10 110 LEU B N 1
ATOM 2949 C CA . LEU B 1 110 ? -21.795 6.642 2.979 1.00 30.55 110 LEU B CA 1
ATOM 2950 C C . LEU B 1 110 ? -21.578 6.860 4.473 1.00 29.47 110 LEU B C 1
ATOM 2951 O O . LEU B 1 110 ? -21.009 7.866 4.876 1.00 31.69 110 LEU B O 1
ATOM 2956 N N . VAL B 1 111 ? -22.003 5.901 5.287 1.00 28.30 111 VAL B N 1
ATOM 2957 C CA . VAL B 1 111 ? -21.896 6.029 6.737 1.00 27.89 111 VAL B CA 1
ATOM 2958 C C . VAL B 1 111 ? -20.617 5.444 7.365 1.00 29.07 111 VAL B C 1
ATOM 2959 O O . VAL B 1 111 ? -20.412 5.567 8.577 1.00 29.36 111 VAL B O 1
ATOM 2963 N N . GLU B 1 112 ? -19.744 4.844 6.561 1.00 29.04 112 GLU B N 1
ATOM 2964 C CA . GLU B 1 112 ? -18.578 4.148 7.115 1.00 29.40 112 GLU B CA 1
ATOM 2965 C C . GLU B 1 112 ? -17.749 5.057 8.025 1.00 30.00 112 GLU B C 1
ATOM 2966 O O . GLU B 1 112 ? -17.461 4.712 9.169 1.00 31.00 112 GLU B O 1
ATOM 2972 N N . LYS B 1 113 ? -17.407 6.234 7.529 1.00 28.06 113 LYS B N 1
ATOM 2973 C CA . LYS B 1 113 ? -16.539 7.119 8.300 1.00 33.15 113 LYS B CA 1
ATOM 2974 C C . LYS B 1 113 ? -17.246 7.699 9.524 1.00 30.90 113 LYS B C 1
ATOM 2975 O O . LYS B 1 113 ? -16.624 7.905 10.559 1.00 31.89 113 LYS B O 1
ATOM 2981 N N . MET B 1 114 ? -18.545 7.958 9.416 1.00 31.06 114 MET B N 1
ATOM 2982 C CA . MET B 1 114 ? -19.302 8.409 10.583 1.00 29.61 114 MET B CA 1
ATOM 2983 C C . MET B 1 114 ? -19.228 7.421 11.749 1.00 29.32 114 MET B C 1
ATOM 2984 O O . MET B 1 114 ? -18.894 7.798 12.865 1.00 29.94 114 MET B O 1
ATOM 2989 N N . PHE B 1 115 ? -19.542 6.153 11.502 1.00 29.36 115 PHE B N 1
ATOM 2990 C CA . PHE B 1 115 ? -19.472 5.177 12.575 1.00 27.33 115 PHE B CA 1
ATOM 2991 C C . PHE B 1 115 ? -18.034 4.969 13.080 1.00 32.87 115 PHE B C 1
ATOM 2992 O O . PHE B 1 115 ? -17.814 4.773 14.271 1.00 32.56 115 PHE B O 1
ATOM 3000 N N . ASN B 1 116 ? -17.057 5.039 12.183 1.00 32.51 116 ASN B N 1
ATOM 3001 C CA . ASN B 1 116 ? -15.659 4.911 12.602 1.00 34.66 116 ASN B CA 1
ATOM 3002 C C . ASN B 1 116 ? -15.200 6.079 13.474 1.00 37.76 116 ASN B C 1
ATOM 3003 O O . ASN B 1 116 ? -14.178 5.983 14.160 1.00 38.02 116 ASN B O 1
ATOM 3008 N N . SER B 1 117 ? -15.953 7.177 13.436 1.00 34.38 117 SER B N 1
ATOM 3009 C CA . SER B 1 117 ? -15.625 8.376 14.218 1.00 34.86 117 SER B CA 1
ATOM 3010 C C . SER B 1 117 ? -15.993 8.262 15.689 1.00 38.80 117 SER B C 1
ATOM 3011 O O . SER B 1 117 ? -15.552 9.069 16.506 1.00 42.38 117 SER B O 1
ATOM 3014 N N . ILE B 1 118 ? -16.820 7.281 16.027 1.00 35.76 118 ILE B N 1
ATOM 3015 C CA . ILE B 1 118 ? -17.158 7.052 17.419 1.00 37.69 118 ILE B CA 1
ATOM 3016 C C . ILE B 1 118 ? -15.901 6.678 18.211 1.00 41.96 118 ILE B C 1
ATOM 3017 O O . ILE B 1 118 ? -15.167 5.767 17.822 1.00 37.55 118 ILE B O 1
ATOM 3022 N N . ASP B 1 119 ? -15.636 7.415 19.288 1.00 42.53 119 ASP B N 1
ATOM 3023 C CA . ASP B 1 119 ? -14.591 7.051 20.242 1.00 42.70 119 ASP B CA 1
ATOM 3024 C C . ASP B 1 119 ? -15.051 7.288 21.680 1.00 46.93 119 ASP B C 1
ATOM 3025 O O . ASP B 1 119 ? -16.239 7.530 21.934 1.00 45.38 119 ASP B O 1
ATOM 3030 N N . ARG B 1 120 ? -14.093 7.262 22.604 1.00 44.69 120 ARG B N 1
ATOM 3031 C CA . ARG B 1 120 ? -14.361 7.403 24.032 1.00 49.13 120 ARG B CA 1
ATOM 3032 C C . ARG B 1 120 ? -14.997 8.744 24.388 1.00 46.70 120 ARG B C 1
ATOM 3033 O O . ARG B 1 120 ? -15.671 8.863 25.408 1.00 52.34 120 ARG B O 1
ATOM 3035 N N . SER B 1 121 ? -14.785 9.753 23.550 1.00 46.57 121 SER B N 1
ATOM 3036 C CA . SER B 1 121 ? -15.292 11.090 23.847 1.00 47.54 121 SER B CA 1
ATOM 3037 C C . SER B 1 121 ? -16.816 11.166 23.720 1.00 47.19 121 SER B C 1
ATOM 3038 O O . SER B 1 121 ? -17.447 12.028 24.325 1.00 46.93 121 SER B O 1
ATOM 3041 N N . PHE B 1 122 ? -17.398 10.258 22.942 1.00 45.76 122 PHE B N 1
ATOM 3042 C CA . PHE B 1 122 ? -18.851 10.211 22.767 1.00 45.77 122 PHE B CA 1
ATOM 3043 C C . PHE B 1 122 ? -19.510 9.251 23.757 1.00 48.89 122 PHE B C 1
ATOM 3044 O O . PHE B 1 122 ? -19.324 8.037 23.673 1.00 50.80 122 PHE B O 1
ATOM 3052 N N . LEU B 1 123 ? -20.295 9.796 24.683 1.00 48.72 123 LEU B N 1
ATOM 3053 C CA . LEU B 1 123 ? -20.907 8.981 25.731 1.00 49.89 123 LEU B CA 1
ATOM 3054 C C . LEU B 1 123 ? -22.346 8.557 25.428 1.00 50.43 123 LEU B C 1
ATOM 3055 O O . LEU B 1 123 ? -22.890 7.685 26.105 1.00 51.54 123 LEU B O 1
ATOM 3060 N N . LYS B 1 124 ? -22.972 9.162 24.426 1.00 47.62 124 LYS B N 1
ATOM 3061 C CA . LYS B 1 124 ? -24.232 8.600 23.939 1.00 47.71 124 LYS B CA 1
ATOM 3062 C C . LYS B 1 124 ? -24.399 8.807 22.442 1.00 40.08 124 LYS B C 1
ATOM 3063 O O . LYS B 1 124 ? -23.761 9.672 21.840 1.00 43.70 124 LYS B O 1
ATOM 3069 N N . ILE B 1 125 ? -25.227 7.959 21.849 1.00 41.00 125 ILE B N 1
ATOM 3070 C CA . ILE B 1 125 ? -25.659 8.113 20.468 1.00 39.59 125 ILE B CA 1
ATOM 3071 C C . ILE B 1 125 ? -27.175 8.232 20.440 1.00 38.47 125 ILE B C 1
ATOM 3072 O O . ILE B 1 125 ? -27.866 7.491 21.123 1.00 39.89 125 ILE B O 1
ATOM 3077 N N . THR B 1 126 ? -27.680 9.183 19.666 1.00 36.26 126 THR B N 1
ATOM 3078 C CA . THR B 1 126 ? -29.112 9.328 19.488 1.00 37.31 126 THR B CA 1
ATOM 3079 C C . THR B 1 126 ? -29.437 9.232 18.011 1.00 34.73 126 THR B C 1
ATOM 3080 O O . THR B 1 126 ? -28.751 9.827 17.180 1.00 35.66 126 THR B O 1
ATOM 3084 N N . ILE B 1 127 ? -30.457 8.449 17.691 1.00 33.77 127 ILE B N 1
ATOM 3085 C CA . ILE B 1 127 ? -30.891 8.289 16.316 1.00 32.23 127 ILE B CA 1
ATOM 3086 C C . ILE B 1 127 ? -32.341 8.760 16.159 1.00 33.52 127 ILE B C 1
ATOM 3087 O O . ILE B 1 127 ? -33.217 8.311 16.888 1.00 34.89 127 ILE B O 1
ATOM 3092 N N . VAL B 1 128 ? -32.585 9.654 15.207 1.00 30.97 128 VAL B N 1
ATOM 3093 C CA . VAL B 1 128 ? -33.927 10.204 14.996 1.00 31.38 128 VAL B CA 1
ATOM 3094 C C . VAL B 1 128 ? -34.342 10.127 13.539 1.00 29.98 128 VAL B C 1
ATOM 3095 O O . VAL B 1 128 ? -33.552 10.427 12.645 1.00 28.24 128 VAL B O 1
ATOM 3099 N N . HIS B 1 129 ? -35.577 9.687 13.302 1.00 26.66 129 HIS B N 1
ATOM 3100 C CA . HIS B 1 129 ? -36.151 9.732 11.974 1.00 26.94 129 HIS B CA 1
ATOM 3101 C C . HIS B 1 129 ? -37.449 10.539 12.033 1.00 29.00 129 HIS B C 1
ATOM 3102 O O . HIS B 1 129 ? -38.310 10.239 12.846 1.00 31.08 129 HIS B O 1
ATOM 3109 N N . ARG B 1 130 ? -37.588 11.525 11.158 1.00 27.84 130 ARG B N 1
ATOM 3110 C CA . ARG B 1 130 ? -38.708 12.477 11.229 1.00 28.99 130 ARG B CA 1
ATOM 3111 C C . ARG B 1 130 ? -39.678 12.289 10.090 1.00 30.38 130 ARG B C 1
ATOM 3112 O O . ARG B 1 130 ? -39.290 12.003 8.961 1.00 30.36 130 ARG B O 1
ATOM 3120 N N . TYR B 1 131 ? -40.962 12.472 10.383 1.00 31.10 131 TYR B N 1
ATOM 3121 C CA . TYR B 1 131 ? -41.989 12.399 9.361 1.00 31.05 131 TYR B CA 1
ATOM 3122 C C . TYR B 1 131 ? -41.812 13.430 8.246 1.00 31.97 131 TYR B C 1
ATOM 3123 O O . TYR B 1 131 ? -42.148 13.156 7.096 1.00 33.38 131 TYR B O 1
ATOM 3132 N N . ASP B 1 132 ? -41.286 14.611 8.569 1.00 31.80 132 ASP B N 1
ATOM 3133 C CA . ASP B 1 132 ? -41.220 15.689 7.579 1.00 34.07 132 ASP B CA 1
ATOM 3134 C C . ASP B 1 132 ? -39.899 15.668 6.796 1.00 34.72 132 ASP B C 1
ATOM 3135 O O . ASP B 1 132 ? -39.608 16.567 6.010 1.00 34.02 132 ASP B O 1
ATOM 3140 N N . LYS B 1 133 ? -39.110 14.619 6.993 1.00 34.63 133 LYS B N 1
ATOM 3141 C CA . LYS B 1 133 ? -37.949 14.396 6.128 1.00 34.16 133 LYS B CA 1
ATOM 3142 C C . LYS B 1 133 ? -37.681 12.899 6.045 1.00 32.08 133 LYS B C 1
ATOM 3143 O O . LYS B 1 133 ? -36.747 12.401 6.683 1.00 34.80 133 LYS B O 1
ATOM 3149 N N . PRO B 1 134 ? -38.507 12.187 5.265 1.00 34.17 134 PRO B N 1
ATOM 3150 C CA . PRO B 1 134 ? -38.478 10.721 5.216 1.00 31.97 134 PRO B CA 1
ATOM 3151 C C . PRO B 1 134 ? -37.204 10.164 4.604 1.00 32.29 134 PRO B C 1
ATOM 3152 O O . PRO B 1 134 ? -36.899 9.002 4.846 1.00 30.02 134 PRO B O 1
ATOM 3156 N N . GLU B 1 135 ? -36.509 10.964 3.803 1.00 31.08 135 GLU B N 1
ATOM 3157 C CA . GLU B 1 135 ? -35.286 10.506 3.141 1.00 32.95 135 GLU B CA 1
ATOM 3158 C C . GLU B 1 135 ? -34.021 10.791 3.936 1.00 32.97 135 GLU B C 1
ATOM 3159 O O . GLU B 1 135 ? -32.920 10.795 3.374 1.00 32.29 135 GLU B O 1
ATOM 3161 N N . THR B 1 136 ? -34.146 11.062 5.226 1.00 29.64 136 THR B N 1
ATOM 3162 C CA . THR B 1 136 ? -32.944 11.246 6.020 1.00 29.68 136 THR B CA 1
ATOM 3163 C C . THR B 1 136 ? -33.086 10.588 7.367 1.00 30.27 136 THR B C 1
ATOM 3164 O O . THR B 1 136 ? -34.195 10.358 7.864 1.00 29.32 136 THR B O 1
ATOM 3168 N N . LEU B 1 137 ? -31.938 10.270 7.938 1.00 26.59 137 LEU B N 1
ATOM 3169 C CA . LEU B 1 137 ? -31.822 9.658 9.243 1.00 26.40 137 LEU B CA 1
ATOM 3170 C C . LEU B 1 137 ? -30.751 10.424 10.010 1.00 30.30 137 LEU B C 1
ATOM 3171 O O . LEU B 1 137 ? -29.629 10.632 9.499 1.00 31.37 137 LEU B O 1
ATOM 3176 N N . PHE B 1 138 ? -31.076 10.852 11.226 1.00 29.50 138 PHE B N 1
ATOM 3177 C CA . PHE B 1 138 ? -30.172 11.668 12.031 1.00 27.60 138 PHE B CA 1
ATOM 3178 C C . PHE B 1 138 ? -29.451 10.807 13.045 1.00 31.16 138 PHE B C 1
ATOM 3179 O O . PHE B 1 138 ? -30.070 9.949 13.698 1.00 29.86 138 PHE B O 1
ATOM 3187 N N . PHE B 1 139 ? -28.134 11.025 13.144 1.00 30.56 139 PHE B N 1
ATOM 3188 C CA . PHE B 1 139 ? -27.275 10.395 14.149 1.00 31.47 139 PHE B CA 1
ATOM 3189 C C . PHE B 1 139 ? -26.633 11.513 14.944 1.00 33.07 139 PHE B C 1
ATOM 3190 O O . PHE B 1 139 ? -26.025 12.421 14.374 1.00 34.17 139 PHE B O 1
ATOM 3198 N N . ILE B 1 140 ? -26.774 11.463 16.262 1.00 33.38 140 ILE B N 1
ATOM 3199 C CA . ILE B 1 140 ? -26.344 12.570 17.103 1.00 34.17 140 ILE B CA 1
ATOM 3200 C C . ILE B 1 140 ? -25.426 12.053 18.193 1.00 36.35 140 ILE B C 1
ATOM 3201 O O . ILE B 1 140 ? -25.803 11.190 18.977 1.00 36.30 140 ILE B O 1
ATOM 3206 N N . PHE B 1 141 ? -24.206 12.574 18.220 1.00 36.74 141 PHE B N 1
ATOM 3207 C CA . PHE B 1 141 ? -23.198 12.096 19.158 1.00 39.62 141 PHE B CA 1
ATOM 3208 C C . PHE B 1 141 ? -22.884 13.188 20.172 1.00 41.25 141 PHE B C 1
ATOM 3209 O O . PHE B 1 141 ? -22.747 14.361 19.813 1.00 41.95 141 PHE B O 1
ATOM 3217 N N . THR B 1 142 ? -22.813 12.814 21.444 1.00 40.49 142 THR B N 1
ATOM 3218 C CA . THR B 1 142 ? -22.623 13.812 22.492 1.00 46.98 142 THR B CA 1
ATOM 3219 C C . THR B 1 142 ? -21.343 13.598 23.296 1.00 47.11 142 THR B C 1
ATOM 3220 O O . THR B 1 142 ? -21.096 12.513 23.834 1.00 49.44 142 THR B O 1
ATOM 3224 N N . ASP B 1 143 ? -20.539 14.655 23.344 1.00 48.27 143 ASP B N 1
ATOM 3225 C CA . ASP B 1 143 ? -19.337 14.745 24.162 1.00 50.03 143 ASP B CA 1
ATOM 3226 C C . ASP B 1 143 ? -19.643 15.651 25.352 1.00 51.48 143 ASP B C 1
ATOM 3227 O O . ASP B 1 143 ? -19.777 16.864 25.203 1.00 52.16 143 ASP B O 1
ATOM 3232 N N . PHE B 1 144 ? -19.739 15.053 26.533 1.00 53.78 144 PHE B N 1
ATOM 3233 C CA . PHE B 1 144 ? -20.194 15.765 27.716 1.00 56.86 144 PHE B CA 1
ATOM 3234 C C . PHE B 1 144 ? -19.105 16.593 28.391 1.00 59.45 144 PHE B C 1
ATOM 3235 O O . PHE B 1 144 ? -19.408 17.506 29.155 1.00 61.33 144 PHE B O 1
ATOM 3243 N N . ASP B 1 145 ? -17.844 16.288 28.103 1.00 61.39 145 ASP B N 1
ATOM 3244 C CA . ASP B 1 145 ? -16.738 17.011 28.721 1.00 61.36 145 ASP B CA 1
ATOM 3245 C C . ASP B 1 145 ? -16.744 18.486 28.341 1.00 61.21 145 ASP B C 1
ATOM 3246 O O . ASP B 1 145 ? -16.417 19.344 29.161 1.00 60.74 145 ASP B O 1
ATOM 3251 N N . ILE B 1 146 ? -17.131 18.778 27.101 1.00 58.82 146 ILE B N 1
ATOM 3252 C CA . ILE B 1 146 ? -17.159 20.153 26.618 1.00 57.81 146 ILE B CA 1
ATOM 3253 C C . ILE B 1 146 ? -18.525 20.545 26.066 1.00 55.85 146 ILE B C 1
ATOM 3254 O O . ILE B 1 146 ? -18.656 21.564 25.384 1.00 54.15 146 ILE B O 1
ATOM 3259 N N . ASP B 1 147 ? -19.535 19.732 26.372 1.00 56.09 147 ASP B N 1
ATOM 3260 C CA . ASP B 1 147 ? -20.895 19.933 25.868 1.00 54.38 147 ASP B CA 1
ATOM 3261 C C . ASP B 1 147 ? -20.920 20.125 24.356 1.00 51.99 147 ASP B C 1
ATOM 3262 O O . ASP B 1 147 ? -21.547 21.054 23.841 1.00 48.08 147 ASP B O 1
ATOM 3267 N N . LYS B 1 148 ? -20.219 19.240 23.658 1.00 48.29 148 LYS B N 1
ATOM 3268 C CA . LYS B 1 148 ? -20.190 19.249 22.207 1.00 46.97 148 LYS B CA 1
ATOM 3269 C C . LYS B 1 148 ? -21.208 18.245 21.679 1.00 43.73 148 LYS B C 1
ATOM 3270 O O . LYS B 1 148 ? -21.332 17.147 22.208 1.00 43.29 148 LYS B O 1
ATOM 3276 N N . GLU B 1 149 ? -21.931 18.632 20.637 1.00 41.20 149 GLU B N 1
ATOM 3277 C CA . GLU B 1 149 ? -22.938 17.770 20.040 1.00 38.10 149 GLU B CA 1
ATOM 3278 C C . GLU B 1 149 ? -22.752 17.706 18.530 1.00 35.78 149 GLU B C 1
ATOM 3279 O O . GLU B 1 149 ? -22.766 18.723 17.849 1.00 38.28 149 GLU B O 1
ATOM 3285 N N . CYS B 1 150 ? -22.564 16.498 18.014 1.00 36.78 150 CYS B N 1
ATOM 3286 C CA . CYS B 1 150 ? -22.319 16.296 16.597 1.00 33.34 150 CYS B CA 1
ATOM 3287 C C . CYS B 1 150 ? -23.492 15.621 15.914 1.00 31.04 150 CYS B C 1
ATOM 3288 O O . CYS B 1 150 ? -23.841 14.491 16.249 1.00 36.58 150 CYS B O 1
ATOM 3291 N N . THR B 1 151 ? -24.050 16.295 14.922 1.00 32.34 151 THR B N 1
ATOM 3292 C CA . THR B 1 151 ? -25.244 15.814 14.242 1.00 32.09 151 THR B CA 1
ATOM 3293 C C . THR B 1 151 ? -24.973 15.490 12.791 1.00 29.85 151 THR B C 1
ATOM 3294 O O . THR B 1 151 ? -24.559 16.352 12.020 1.00 30.91 151 THR B O 1
ATOM 3298 N N . TYR B 1 152 ? -25.204 14.229 12.436 1.00 31.46 152 TYR B N 1
ATOM 3299 C CA . TYR B 1 152 ? -25.127 13.775 11.055 1.00 29.99 152 TYR B CA 1
ATOM 3300 C C . TYR B 1 152 ? -26.509 13.651 10.471 1.00 27.78 152 TYR B C 1
ATOM 3301 O O . TYR B 1 152 ? -27.366 12.984 11.053 1.00 32.58 152 TYR B O 1
ATOM 3310 N N . GLN B 1 153 ? -26.725 14.235 9.307 1.00 26.70 153 GLN B N 1
ATOM 3311 C CA . GLN B 1 153 ? -27.968 14.002 8.576 1.00 27.71 153 GLN B CA 1
ATOM 3312 C C . GLN B 1 153 ? -27.652 13.147 7.370 1.00 30.19 153 GLN B C 1
ATOM 3313 O O . GLN B 1 153 ? -27.014 13.613 6.421 1.00 29.98 153 GLN B O 1
ATOM 3319 N N . ILE B 1 154 ? -28.052 11.877 7.433 1.00 27.95 154 ILE B N 1
ATOM 3320 C CA . ILE B 1 154 ? -27.659 10.885 6.430 1.00 28.89 154 ILE B CA 1
ATOM 3321 C C . ILE B 1 154 ? -28.814 10.624 5.484 1.00 29.19 154 ILE B C 1
ATOM 3322 O O . ILE B 1 154 ? -29.937 10.310 5.926 1.00 28.80 154 ILE B O 1
ATOM 3327 N N . THR B 1 155 ? -28.562 10.739 4.186 1.00 27.35 155 THR B N 1
ATOM 3328 C CA . THR B 1 155 ? -29.590 10.394 3.219 1.00 28.87 155 THR B CA 1
ATOM 3329 C C . THR B 1 155 ? -29.836 8.880 3.207 1.00 29.21 155 THR B C 1
ATOM 3330 O O . THR B 1 155 ? -28.904 8.073 3.186 1.00 28.13 155 THR B O 1
ATOM 3334 N N . VAL B 1 156 ? -31.111 8.514 3.275 1.00 26.57 156 VAL B N 1
ATOM 3335 C CA . VAL B 1 156 ? -31.550 7.114 3.301 1.00 28.75 156 VAL B CA 1
ATOM 3336 C C . VAL B 1 156 ? -32.693 6.951 2.307 1.00 28.77 156 VAL B C 1
ATOM 3337 O O . VAL B 1 156 ? -33.223 7.935 1.790 1.00 31.04 156 VAL B O 1
ATOM 3341 N N . SER B 1 157 ? -33.087 5.711 2.039 1.00 29.96 157 SER B N 1
ATOM 3342 C CA . SER B 1 157 ? -34.169 5.447 1.091 1.00 31.34 157 SER B CA 1
ATOM 3343 C C . SER B 1 157 ? -35.232 4.545 1.704 1.00 30.70 157 SER B C 1
ATOM 3344 O O . SER B 1 157 ? -35.005 3.947 2.752 1.00 30.45 157 SER B O 1
ATOM 3347 N N . GLU B 1 158 ? -36.389 4.476 1.050 1.00 31.67 158 GLU B N 1
ATOM 3348 C CA . GLU B 1 158 ? -37.375 3.432 1.346 1.00 34.19 158 GLU B CA 1
ATOM 3349 C C . GLU B 1 158 ? -37.035 2.225 0.489 1.00 33.69 158 GLU B C 1
ATOM 3350 O O . GLU B 1 158 ? -37.213 2.251 -0.727 1.00 35.68 158 GLU B O 1
ATOM 3356 N N . PRO B 1 159 ? -36.531 1.164 1.120 1.00 33.80 159 PRO B N 1
ATOM 3357 C CA . PRO B 1 159 ? -35.889 0.095 0.360 1.00 36.38 159 PRO B CA 1
ATOM 3358 C C . PRO B 1 159 ? -36.859 -0.922 -0.237 1.00 37.41 159 PRO B C 1
ATOM 3359 O O . PRO B 1 159 ? -37.930 -1.188 0.329 1.00 36.07 159 PRO B O 1
ATOM 3363 N N . GLU B 1 160 ? -36.487 -1.471 -1.387 1.00 35.11 160 GLU B N 1
ATOM 3364 C CA . GLU B 1 160 ? -37.087 -2.725 -1.827 1.00 39.10 160 GLU B CA 1
ATOM 3365 C C . GLU B 1 160 ? -36.606 -3.787 -0.860 1.00 37.89 160 GLU B C 1
ATOM 3366 O O . GLU B 1 160 ? -35.412 -3.866 -0.568 1.00 38.81 160 GLU B O 1
ATOM 3372 N N . LEU B 1 161 ? -37.526 -4.609 -0.365 1.00 42.87 161 LEU B N 1
ATOM 3373 C CA . LEU B 1 161 ? -37.187 -5.600 0.651 1.00 42.01 161 LEU B CA 1
ATOM 3374 C C . LEU B 1 161 ? -36.711 -6.934 0.068 1.00 43.46 161 LEU B C 1
ATOM 3375 O O . LEU B 1 161 ? -37.389 -7.541 -0.766 1.00 41.57 161 LEU B O 1
ATOM 3380 N N . ASP B 1 162 ? -35.529 -7.355 0.517 1.00 40.58 162 ASP B N 1
ATOM 3381 C CA . ASP B 1 162 ? -34.964 -8.681 0.263 1.00 41.96 162 ASP B CA 1
ATOM 3382 C C . ASP B 1 162 ? -35.659 -9.694 1.181 1.00 40.89 162 ASP B C 1
ATOM 3383 O O . ASP B 1 162 ? -35.231 -9.913 2.310 1.00 39.93 162 ASP B O 1
ATOM 3388 N N . MET B 1 163 ? -36.745 -10.291 0.700 1.00 41.86 163 MET B N 1
ATOM 3389 C CA . MET B 1 163 ? -37.575 -11.145 1.550 1.00 45.91 163 MET B CA 1
ATOM 3390 C C . MET B 1 163 ? -36.826 -12.359 2.103 1.00 45.15 163 MET B C 1
ATOM 3391 O O . MET B 1 163 ? -36.976 -12.696 3.283 1.00 44.96 163 MET B O 1
ATOM 3396 N N . ASP B 1 164 ? -36.017 -13.004 1.263 1.00 40.68 164 ASP B N 1
ATOM 3397 C CA . ASP B 1 164 ? -35.245 -14.162 1.706 1.00 42.11 164 ASP B CA 1
ATOM 3398 C C . ASP B 1 164 ? -34.330 -13.777 2.862 1.00 44.54 164 ASP B C 1
ATOM 3399 O O . ASP B 1 164 ? -34.245 -14.490 3.854 1.00 43.39 164 ASP B O 1
ATOM 3404 N N . LEU B 1 165 ? -33.656 -12.635 2.734 1.00 40.12 165 LEU B N 1
ATOM 3405 C CA . LEU B 1 165 ? -32.840 -12.127 3.819 1.00 40.26 165 LEU B CA 1
ATOM 3406 C C . LEU B 1 165 ? -33.659 -11.934 5.092 1.00 38.71 165 LEU B C 1
ATOM 3407 O O . LEU B 1 165 ? -33.259 -12.363 6.170 1.00 39.41 165 LEU B O 1
ATOM 3412 N N . ILE B 1 166 ? -34.806 -11.277 4.962 1.00 38.53 166 ILE B N 1
ATOM 3413 C CA . ILE B 1 166 ? -35.633 -10.947 6.114 1.00 40.44 166 ILE B CA 1
ATOM 3414 C C . ILE B 1 166 ? -36.178 -12.203 6.811 1.00 43.30 166 ILE B C 1
ATOM 3415 O O . ILE B 1 166 ? -36.196 -12.292 8.039 1.00 43.31 166 ILE B O 1
ATOM 3420 N N . GLU B 1 167 ? -36.589 -13.187 6.025 1.00 44.36 167 GLU B N 1
ATOM 3421 C CA . GLU B 1 167 ? -37.151 -14.409 6.603 1.00 48.66 167 GLU B CA 1
ATOM 3422 C C . GLU B 1 167 ? -36.123 -15.337 7.249 1.00 48.14 167 GLU B C 1
ATOM 3423 O O . GLU B 1 167 ? -36.499 -16.287 7.933 1.00 48.70 167 GLU B O 1
ATOM 3429 N N . MET B 1 168 ? -34.834 -15.064 7.048 1.00 45.52 168 MET B N 1
ATOM 3430 C CA . MET B 1 168 ? -33.781 -15.841 7.706 1.00 46.51 168 MET B CA 1
ATOM 3431 C C . MET B 1 168 ? -33.844 -15.657 9.214 1.00 48.10 168 MET B C 1
ATOM 3432 O O . MET B 1 168 ? -33.320 -16.476 9.974 1.00 47.00 168 MET B O 1
ATOM 3437 N N . GLU B 1 169 ? -34.497 -14.580 9.644 1.00 44.24 169 GLU B N 1
ATOM 3438 C CA . GLU B 1 169 ? -34.661 -14.307 11.061 1.00 47.04 169 GLU B CA 1
ATOM 3439 C C . GLU B 1 169 ? -35.442 -15.441 11.717 1.00 50.23 169 GLU B C 1
ATOM 3440 O O . GLU B 1 169 ? -35.262 -15.725 12.898 1.00 52.92 169 GLU B O 1
ATOM 3446 N N . LYS B 1 170 ? -36.299 -16.089 10.932 1.00 49.63 170 LYS B N 1
ATOM 3447 C CA . LYS B 1 170 ? -37.071 -17.236 11.398 1.00 55.97 170 LYS B CA 1
ATOM 3448 C C . LYS B 1 170 ? -36.156 -18.380 11.794 1.00 58.25 170 LYS B C 1
AT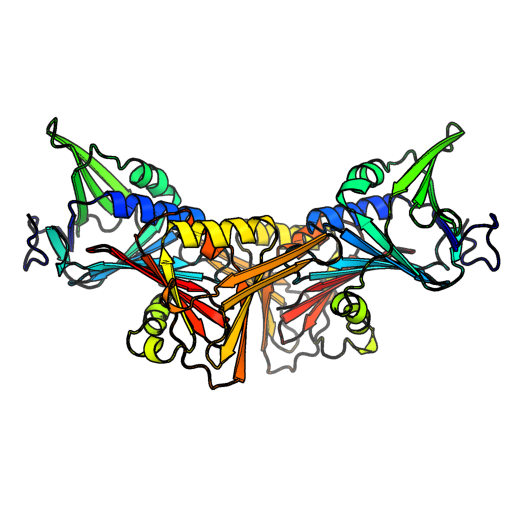OM 3449 O O . LYS B 1 170 ? -36.346 -19.011 12.832 1.00 62.95 170 LYS B O 1
ATOM 3455 N N . SER B 1 171 ? -35.153 -18.638 10.962 1.00 55.47 171 SER B N 1
ATOM 3456 C CA . SER B 1 171 ? -34.311 -19.815 11.125 1.00 59.10 171 SER B CA 1
ATOM 3457 C C . SER B 1 171 ? -33.408 -19.737 12.354 1.00 57.58 171 SER B C 1
ATOM 3458 O O . SER B 1 171 ? -32.747 -20.712 12.701 1.00 58.94 171 SER B O 1
ATOM 3461 N N . ILE B 1 172 ? -33.380 -18.585 13.017 1.00 58.74 172 ILE B N 1
ATOM 3462 C CA . ILE B 1 172 ? -32.641 -18.468 14.270 1.00 57.17 172 ILE B CA 1
ATOM 3463 C C . ILE B 1 172 ? -33.588 -18.337 15.455 1.00 59.74 172 ILE B C 1
ATOM 3464 O O . ILE B 1 172 ? -33.237 -17.745 16.476 1.00 60.14 172 ILE B O 1
ATOM 3469 N N . SER B 1 173 ? -34.789 -18.896 15.309 1.00 61.46 173 SER B N 1
ATOM 3470 C CA . SER B 1 173 ? -35.724 -19.015 16.423 1.00 65.93 173 SER B CA 1
ATOM 3471 C C . SER B 1 173 ? -35.095 -19.816 17.548 1.00 67.27 173 SER B C 1
ATOM 3472 O O . SER B 1 173 ? -34.315 -20.738 17.299 1.00 64.12 173 SER B O 1
ATOM 3475 N N . GLU B 1 174 ? -35.438 -19.463 18.783 1.00 70.35 174 GLU B N 1
ATOM 3476 C CA . GLU B 1 174 ? -34.999 -20.225 19.947 1.00 70.68 174 GLU B CA 1
ATOM 3477 C C . GLU B 1 174 ? -35.457 -21.675 19.815 1.00 69.66 174 GLU B C 1
ATOM 3478 O O . GLU B 1 174 ? -34.769 -22.597 20.254 1.00 71.33 174 GLU B O 1
ATOM 3480 N N . GLU B 1 175 ? -36.615 -21.862 19.187 1.00 68.60 175 GLU B N 1
ATOM 3481 C CA . GLU B 1 175 ? -37.150 -23.193 18.934 1.00 66.34 175 GLU B CA 1
ATOM 3482 C C . GLU B 1 175 ? -36.441 -23.859 17.757 1.00 68.79 175 GLU B C 1
ATOM 3483 O O . GLU B 1 175 ? -36.109 -25.043 17.819 1.00 69.76 175 GLU B O 1
ATOM 3485 N N . ARG B 1 176 ? -36.205 -23.098 16.690 1.00 66.56 176 ARG B N 1
ATOM 3486 C CA . ARG B 1 176 ? -35.541 -23.635 15.500 1.00 66.76 176 ARG B CA 1
ATOM 3487 C C . ARG B 1 176 ? -34.114 -24.085 15.798 1.00 63.88 176 ARG B C 1
ATOM 3488 O O . ARG B 1 176 ? -33.602 -25.010 15.168 1.00 64.71 176 ARG B O 1
ATOM 3496 N N . LEU B 1 177 ? -33.477 -23.427 16.760 1.00 64.81 177 LEU B N 1
ATOM 3497 C CA . LEU B 1 177 ? -32.086 -23.716 17.098 1.00 64.85 177 LEU B CA 1
ATOM 3498 C C . LEU B 1 177 ? -31.973 -24.812 18.149 1.00 64.63 177 LEU B C 1
ATOM 3499 O O . LEU B 1 177 ? -30.870 -25.262 18.481 1.00 63.06 177 LEU B O 1
ATOM 3504 N N . LYS B 1 178 ? -33.120 -25.241 18.666 1.00 66.37 178 LYS B N 1
ATOM 3505 C CA . LYS B 1 178 ? -33.163 -26.284 19.681 1.00 66.26 178 LYS B CA 1
ATOM 3506 C C . LYS B 1 178 ? -32.685 -27.619 19.116 1.00 63.65 178 LYS B C 1
ATOM 3507 O O . LYS B 1 178 ? -32.140 -28.444 19.843 1.00 62.41 178 LYS B O 1
ATOM 3509 N N . ASN B 1 179 ? -32.879 -27.818 17.815 1.00 63.84 179 ASN B N 1
ATOM 3510 C CA . ASN B 1 179 ? -32.568 -29.097 17.183 1.00 66.27 179 ASN B CA 1
ATOM 3511 C C . ASN B 1 179 ? -31.261 -29.115 16.392 1.00 62.25 179 ASN B C 1
ATOM 3512 O O . ASN B 1 179 ? -31.132 -29.861 15.422 1.00 63.42 179 ASN B O 1
ATOM 3517 N N . TYR B 1 180 ? -30.294 -28.300 16.801 1.00 57.97 180 TYR B N 1
ATOM 3518 C CA . TYR B 1 180 ? -28.965 -28.352 16.197 1.00 54.64 180 TYR B CA 1
ATOM 3519 C C . TYR B 1 180 ? -28.083 -29.314 16.991 1.00 48.86 180 TYR B C 1
ATOM 3520 O O . TYR B 1 180 ? -27.923 -29.156 18.204 1.00 51.22 180 TYR B O 1
ATOM 3529 N N . PRO B 1 181 ? -27.513 -30.319 16.306 1.00 46.99 181 PRO B N 1
ATOM 3530 C CA . PRO B 1 181 ? -26.810 -31.433 16.957 1.00 47.96 181 PRO B CA 1
ATOM 3531 C C . PRO B 1 181 ? -25.478 -31.069 17.605 1.00 50.29 181 PRO B C 1
ATOM 3532 O O . PRO B 1 181 ? -25.032 -31.780 18.508 1.00 44.95 181 PRO B O 1
ATOM 3536 N N . LEU B 1 182 ? -24.843 -29.991 17.151 1.00 41.41 182 LEU B N 1
ATOM 3537 C CA . LEU B 1 182 ? -23.511 -29.674 17.640 1.00 42.90 182 LEU B CA 1
ATOM 3538 C C . LEU B 1 182 ? -23.405 -28.188 17.921 1.00 41.54 182 LEU B C 1
ATOM 3539 O O . LEU B 1 182 ? -23.766 -27.367 17.080 1.00 42.00 182 LEU B O 1
ATOM 3544 N N . ARG B 1 183 ? -22.939 -27.849 19.114 1.00 40.02 183 ARG B N 1
ATOM 3545 C CA . ARG B 1 183 ? -22.776 -26.451 19.469 1.00 43.25 183 ARG B CA 1
ATOM 3546 C C . ARG B 1 183 ? -21.688 -26.273 20.521 1.00 45.13 183 ARG B C 1
ATOM 3547 O O . ARG B 1 183 ? -21.452 -27.152 21.343 1.00 45.84 183 ARG B O 1
ATOM 3555 N N . TRP B 1 184 ? -20.993 -25.145 20.476 1.00 41.41 184 TRP B N 1
ATOM 3556 C CA . TRP B 1 184 ? -20.050 -24.828 21.530 1.00 41.45 184 TRP B CA 1
ATOM 3557 C C . TRP B 1 184 ? -19.861 -23.325 21.596 1.00 43.28 184 TRP B C 1
ATOM 3558 O O . TRP B 1 184 ? -20.556 -22.573 20.911 1.00 43.49 184 TRP B O 1
ATOM 3569 N N . GLU B 1 185 ? -18.938 -22.892 22.442 1.00 43.04 185 GLU B N 1
ATOM 3570 C CA . GLU B 1 185 ? -18.727 -21.472 22.667 1.00 47.98 185 GLU B CA 1
ATOM 3571 C C . GLU B 1 185 ? -17.255 -21.124 22.610 1.00 46.38 185 GLU B C 1
ATOM 3572 O O . GLU B 1 185 ? -16.408 -21.820 23.184 1.00 47.11 185 GLU B O 1
ATOM 3578 N N . PHE B 1 186 ? -16.968 -20.040 21.899 1.00 45.40 186 PHE B N 1
ATOM 3579 C CA . PHE B 1 186 ? -15.638 -19.471 21.799 1.00 43.10 186 PHE B CA 1
ATOM 3580 C C . PHE B 1 186 ? -15.620 -18.069 22.387 1.00 45.63 186 PHE B C 1
ATOM 3581 O O . PHE B 1 186 ? -16.549 -17.288 22.155 1.00 47.77 186 PHE B O 1
ATOM 3589 N N . THR B 1 187 ? -14.573 -17.731 23.129 1.00 44.28 187 THR B N 1
ATOM 3590 C CA . THR B 1 187 ? -14.330 -16.325 23.416 1.00 49.28 187 THR B CA 1
ATOM 3591 C C . THR B 1 187 ? -13.994 -15.651 22.087 1.00 46.82 187 THR B C 1
ATOM 3592 O O . THR B 1 187 ? -13.620 -16.318 21.115 1.00 43.20 187 THR B O 1
ATOM 3596 N N . SER B 1 188 ? -14.146 -14.332 22.043 1.00 45.38 188 SER B N 1
ATOM 3597 C CA . SER B 1 188 ? -13.816 -13.584 20.842 1.00 46.53 188 SER B CA 1
ATOM 3598 C C . SER B 1 188 ? -12.351 -13.817 20.421 1.00 43.47 188 SER B C 1
ATOM 3599 O O . SER B 1 188 ? -12.034 -13.933 19.235 1.00 41.38 188 SER B O 1
ATOM 3602 N N . LYS B 1 189 ? -11.465 -13.887 21.409 1.00 44.23 189 LYS B N 1
ATOM 3603 C CA . LYS B 1 189 ? -10.044 -14.125 21.174 1.00 42.20 189 LYS B CA 1
ATOM 3604 C C . LYS B 1 189 ? -9.831 -15.498 20.537 1.00 42.55 189 LYS B C 1
ATOM 3605 O O . LYS B 1 189 ? -9.017 -15.658 19.632 1.00 40.55 189 LYS B O 1
ATOM 3611 N N . GLN B 1 190 ? -10.576 -16.487 21.019 1.00 41.33 190 GLN B N 1
ATOM 3612 C CA . GLN B 1 190 ? -10.451 -17.854 20.513 1.00 43.44 190 GLN B CA 1
ATOM 3613 C C . GLN B 1 190 ? -11.005 -17.981 19.092 1.00 38.91 190 GLN B C 1
ATOM 3614 O O . GLN B 1 190 ? -10.403 -18.636 18.240 1.00 39.01 190 GLN B O 1
ATOM 3620 N N . LEU B 1 191 ? -12.142 -17.338 18.834 1.00 37.34 191 LEU B N 1
ATOM 3621 C CA . LEU B 1 191 ? -12.752 -17.362 17.507 1.00 38.42 191 LEU B CA 1
ATOM 3622 C C . LEU B 1 191 ? -11.830 -16.723 16.477 1.00 37.95 191 LEU B C 1
ATOM 3623 O O . LEU B 1 191 ? -11.634 -17.250 15.381 1.00 37.12 191 LEU B O 1
ATOM 3628 N N . LYS B 1 192 ? -11.275 -15.573 16.838 1.00 38.91 192 LYS B N 1
ATOM 3629 C CA . LYS B 1 192 ? -10.371 -14.871 15.945 1.00 39.72 192 LYS B CA 1
ATOM 3630 C C . LYS B 1 192 ? -9.150 -15.726 15.646 1.00 38.07 192 LYS B C 1
ATOM 3631 O O . LYS B 1 192 ? -8.758 -15.865 14.499 1.00 37.67 192 LYS B O 1
ATOM 3637 N N . LYS B 1 193 ? -8.577 -16.307 16.693 1.00 36.60 193 LYS B N 1
ATOM 3638 C CA . LYS B 1 193 ? -7.397 -17.154 16.564 1.00 37.83 193 LYS B CA 1
ATOM 3639 C C . LYS B 1 193 ? -7.641 -18.334 15.621 1.00 37.60 193 LYS B C 1
ATOM 3640 O O . LYS B 1 193 ? -6.902 -18.537 14.659 1.00 39.18 193 LYS B O 1
ATOM 3646 N N . THR B 1 194 ? -8.689 -19.104 15.888 1.00 35.29 194 THR B N 1
ATOM 3647 C CA . THR B 1 194 ? -9.013 -20.256 15.056 1.00 38.11 194 THR B CA 1
ATOM 3648 C C . THR B 1 194 ? -9.218 -19.901 13.585 1.00 37.84 194 THR B C 1
ATOM 3649 O O . THR B 1 194 ? -8.666 -20.539 12.696 1.00 34.75 194 THR B O 1
ATOM 3653 N N . PHE B 1 195 ? -10.012 -18.878 13.300 1.00 36.81 195 PHE B N 1
ATOM 3654 C CA . PHE B 1 195 ? -10.332 -18.679 11.905 1.00 34.63 195 PHE B CA 1
ATOM 3655 C C . PHE B 1 195 ? -9.302 -17.811 11.188 1.00 34.30 195 PHE B C 1
ATOM 3656 O O . PHE B 1 195 ? -9.216 -17.844 9.969 1.00 34.50 195 PHE B O 1
ATOM 3664 N N . SER B 1 196 ? -8.480 -17.084 11.927 1.00 34.11 196 SER B N 1
ATOM 3665 C CA . SER B 1 196 ? -7.370 -16.413 11.255 1.00 37.02 196 SER B CA 1
ATOM 3666 C C . SER B 1 196 ? -6.263 -17.442 10.967 1.00 37.12 196 SER B C 1
ATOM 3667 O O . SER B 1 196 ? -5.642 -17.392 9.912 1.00 35.94 196 SER B O 1
ATOM 3670 N N . ASP B 1 197 ? -6.071 -18.405 11.869 1.00 36.93 197 ASP B N 1
ATOM 3671 C CA . ASP B 1 197 ? -5.119 -19.504 11.639 1.00 37.69 197 ASP B CA 1
ATOM 3672 C C . ASP B 1 197 ? -5.538 -20.335 10.428 1.00 35.71 197 ASP B C 1
ATOM 3673 O O . ASP B 1 197 ? -4.721 -20.675 9.575 1.00 36.40 197 ASP B O 1
ATOM 3678 N N . LEU B 1 198 ? -6.822 -20.667 10.349 1.00 35.38 198 LEU B N 1
ATOM 3679 C CA . LEU B 1 198 ? -7.336 -21.398 9.196 1.00 34.77 198 LEU B CA 1
ATOM 3680 C C . LEU B 1 198 ? -7.225 -20.585 7.894 1.00 34.17 198 LEU B C 1
ATOM 3681 O O . LEU B 1 198 ? -6.796 -21.112 6.862 1.00 32.79 198 LEU B O 1
ATOM 3686 N N . SER B 1 199 ? -7.621 -19.310 7.950 1.00 32.28 199 SER B N 1
ATOM 3687 C CA . SER B 1 199 ? -7.654 -18.444 6.773 1.00 32.53 199 SER B CA 1
ATOM 3688 C C . SER B 1 199 ? -6.293 -18.277 6.119 1.00 34.27 199 SER B C 1
ATOM 3689 O O . SER B 1 199 ? -6.212 -18.014 4.921 1.00 34.16 199 SER B O 1
ATOM 3692 N N . ASN B 1 200 ? -5.235 -18.436 6.914 1.00 32.67 200 ASN B N 1
ATOM 3693 C CA . ASN B 1 200 ? -3.866 -18.402 6.410 1.00 34.39 200 ASN B CA 1
ATOM 3694 C C . ASN B 1 200 ? -3.622 -19.379 5.269 1.00 34.01 200 ASN B C 1
ATOM 3695 O O . ASN B 1 200 ? -2.805 -19.118 4.383 1.00 34.55 200 ASN B O 1
ATOM 3700 N N . TYR B 1 201 ? -4.320 -20.514 5.304 1.00 32.15 201 TYR B N 1
ATOM 3701 C CA . TYR B 1 201 ? -4.019 -21.607 4.391 1.00 31.72 201 TYR B CA 1
ATOM 3702 C C . TYR B 1 201 ? -5.225 -22.197 3.651 1.00 32.51 201 TYR B C 1
ATOM 3703 O O . TYR B 1 201 ? -5.042 -22.962 2.699 1.00 36.56 201 TYR B O 1
ATOM 3712 N N . THR B 1 202 ? -6.448 -21.888 4.080 1.00 33.01 202 THR B N 1
ATOM 3713 C CA . THR B 1 202 ? -7.606 -22.500 3.442 1.00 29.67 202 THR B CA 1
ATOM 3714 C C . THR B 1 202 ? -8.834 -21.584 3.406 1.00 32.30 202 THR B C 1
ATOM 3715 O O . THR B 1 202 ? -8.951 -20.646 4.199 1.00 33.30 202 THR B O 1
ATOM 3719 N N . GLU B 1 203 ? -9.736 -21.869 2.474 1.00 33.05 203 GLU B N 1
ATOM 3720 C CA . GLU B 1 203 ? -11.040 -21.194 2.422 1.00 38.10 203 GLU B CA 1
ATOM 3721 C C . GLU B 1 203 ? -12.140 -22.108 2.971 1.00 36.33 203 GLU B C 1
ATOM 3722 O O . GLU B 1 203 ? -13.235 -21.659 3.293 1.00 36.03 203 GLU B O 1
ATOM 3728 N N . LEU B 1 204 ? -11.835 -23.397 3.060 1.00 37.23 204 LEU B N 1
ATOM 3729 C CA . LEU B 1 204 ? -12.801 -24.395 3.519 1.00 34.35 204 LEU B CA 1
ATOM 3730 C C . LEU B 1 204 ? -12.209 -25.208 4.661 1.00 36.21 204 LEU B C 1
ATOM 3731 O O . LEU B 1 204 ? -11.028 -25.540 4.629 1.00 34.01 204 LEU B O 1
ATOM 3736 N N . VAL B 1 205 ? -13.018 -25.549 5.656 1.00 34.03 205 VAL B N 1
ATOM 3737 C CA . VAL B 1 205 ? -12.537 -26.395 6.742 1.00 31.70 205 VAL B CA 1
ATOM 3738 C C . VAL B 1 205 ? -13.588 -27.454 7.028 1.00 33.65 205 VAL B C 1
ATOM 3739 O O . VAL B 1 205 ? -14.783 -27.211 6.861 1.00 30.31 205 VAL B O 1
ATOM 3743 N N . THR B 1 206 ? -13.126 -28.638 7.416 1.00 30.67 206 THR B N 1
ATOM 3744 C CA . THR B 1 206 ? -14.015 -29.708 7.847 1.00 29.38 206 THR B CA 1
ATOM 3745 C C . THR B 1 206 ? -14.210 -29.638 9.343 1.00 30.65 206 THR B C 1
ATOM 3746 O O . THR B 1 206 ? -13.252 -29.551 10.096 1.00 30.23 206 THR B O 1
ATOM 3750 N N . ILE B 1 207 ? -15.466 -29.681 9.770 1.00 32.28 207 ILE B N 1
ATOM 3751 C CA . ILE B 1 207 ? -15.816 -29.753 11.177 1.00 31.22 207 ILE B CA 1
ATOM 3752 C C . ILE B 1 207 ? -16.306 -31.168 11.426 1.00 33.60 207 ILE B C 1
ATOM 3753 O O . ILE B 1 207 ? -17.172 -31.643 10.703 1.00 34.02 207 ILE B O 1
ATOM 3758 N N . GLU B 1 208 ? -15.747 -31.847 12.417 1.00 33.78 208 GLU B N 1
ATOM 3759 C CA . GLU B 1 208 ? -16.103 -33.248 12.605 1.00 34.42 208 GLU B CA 1
ATOM 3760 C C . GLU B 1 208 ? -16.195 -33.600 14.070 1.00 34.93 208 GLU B C 1
ATOM 3761 O O . GLU B 1 208 ? -15.392 -33.156 14.884 1.00 36.17 208 GLU B O 1
ATOM 3767 N N . LYS B 1 209 ? -17.198 -34.399 14.419 1.00 40.27 209 LYS B N 1
ATOM 3768 C CA . LYS B 1 209 ? -17.296 -34.890 15.778 1.00 41.78 209 LYS B CA 1
ATOM 3769 C C . LYS B 1 209 ? -17.958 -36.258 15.799 1.00 43.69 209 LYS B C 1
ATOM 3770 O O . LYS B 1 209 ? -18.967 -36.484 15.141 1.00 43.68 209 LYS B O 1
ATOM 3776 N N . LEU B 1 210 ? -17.344 -37.169 16.540 1.00 49.07 210 LEU B N 1
ATOM 3777 C CA . LEU B 1 210 ? -17.898 -38.494 16.773 1.00 51.27 210 LEU B CA 1
ATOM 3778 C C . LEU B 1 210 ? -18.892 -38.452 17.914 1.00 51.89 210 LEU B C 1
ATOM 3779 O O . LEU B 1 210 ? -18.651 -37.786 18.922 1.00 53.68 210 LEU B O 1
ATOM 3784 N N . GLY B 1 211 ? -20.003 -39.166 17.761 1.00 53.78 211 GLY B N 1
ATOM 3785 C CA . GLY B 1 211 ? -20.949 -39.305 18.850 1.00 55.36 211 GLY B CA 1
ATOM 3786 C C . GLY B 1 211 ? -20.229 -39.857 20.060 1.00 57.64 211 GLY B C 1
ATOM 3787 O O . GLY B 1 211 ? -19.480 -40.820 19.947 1.00 60.44 211 GLY B O 1
ATOM 3788 N N . GLY B 1 212 ? -20.414 -39.224 21.210 1.00 58.72 212 GLY B N 1
ATOM 3789 C CA . GLY B 1 212 ? -19.771 -39.694 22.419 1.00 60.74 212 GLY B CA 1
ATOM 3790 C C . GLY B 1 212 ? -18.747 -38.739 22.991 1.00 64.83 212 GLY B C 1
ATOM 3791 O O . GLY B 1 212 ? -18.727 -37.551 22.661 1.00 61.42 212 GLY B O 1
ATOM 3792 N N . ASP B 1 213 ? -17.874 -39.278 23.836 1.00 65.16 213 ASP B N 1
ATOM 3793 C CA . ASP B 1 213 ? -16.948 -38.477 24.630 1.00 70.18 213 ASP B CA 1
ATOM 3794 C C . ASP B 1 213 ? -15.739 -37.974 23.828 1.00 68.85 213 ASP B C 1
ATOM 3795 O O . ASP B 1 213 ? -14.741 -37.520 24.396 1.00 69.91 213 ASP B O 1
ATOM 3800 N N . THR B 1 214 ? -15.852 -38.040 22.506 1.00 64.94 214 THR B N 1
ATOM 3801 C CA . THR B 1 214 ? -14.762 -37.716 21.590 1.00 59.89 214 THR B CA 1
ATOM 3802 C C . THR B 1 214 ? -14.505 -36.204 21.456 1.00 55.93 214 THR B C 1
ATOM 3803 O O . THR B 1 214 ? -15.385 -35.398 21.749 1.00 55.93 214 THR B O 1
ATOM 3807 N N . PRO B 1 215 ? -13.291 -35.819 21.016 1.00 52.25 215 PRO B N 1
ATOM 3808 C CA . PRO B 1 215 ? -12.958 -34.399 20.819 1.00 50.26 215 PRO B CA 1
ATOM 3809 C C . PRO B 1 215 ? -13.519 -33.792 19.531 1.00 48.59 215 PRO B C 1
ATOM 3810 O O . PRO B 1 215 ? -13.743 -34.499 18.550 1.00 46.83 215 PRO B O 1
ATOM 3814 N N . LEU B 1 216 ? -13.731 -32.479 19.543 1.00 43.74 216 LEU B N 1
ATOM 3815 C CA . LEU B 1 216 ? -14.071 -31.736 18.334 1.00 41.66 216 LEU B CA 1
ATOM 3816 C C . LEU B 1 216 ? -12.837 -31.571 17.441 1.00 36.43 216 LEU B C 1
ATOM 3817 O O . LEU B 1 216 ? -11.786 -31.196 17.931 1.00 39.75 216 LEU B O 1
ATOM 3822 N N . HIS B 1 217 ? -12.981 -31.872 16.149 1.00 37.58 217 HIS B N 1
ATOM 3823 C CA . HIS B 1 217 ? -11.919 -31.706 15.143 1.00 36.52 217 HIS B CA 1
ATOM 3824 C C . HIS B 1 217 ? -12.251 -30.643 14.090 1.00 36.24 217 HIS B C 1
ATOM 3825 O O . HIS B 1 217 ? -13.334 -30.653 13.507 1.00 35.03 217 HIS B O 1
ATOM 3832 N N . LEU B 1 218 ? -11.306 -29.745 13.835 1.00 31.72 218 LEU B N 1
ATOM 3833 C CA . LEU B 1 218 ? -11.377 -28.865 12.678 1.00 35.29 218 LEU B CA 1
ATOM 3834 C C . LEU B 1 218 ? -10.127 -29.125 11.832 1.00 33.06 218 LEU B C 1
ATOM 3835 O O . LEU B 1 218 ? -9.018 -29.024 12.348 1.00 34.40 218 LEU B O 1
ATOM 3840 N N . TYR B 1 219 ? -10.287 -29.481 10.558 1.00 30.93 219 TYR B N 1
ATOM 3841 C CA . TYR B 1 219 ? -9.107 -29.809 9.759 1.00 32.38 219 TYR B CA 1
ATOM 3842 C C . TYR B 1 219 ? -9.274 -29.575 8.264 1.00 31.46 219 TYR B C 1
ATOM 3843 O O . TYR B 1 219 ? -10.388 -29.517 7.751 1.00 32.36 219 TYR B O 1
ATOM 3852 N N . PHE B 1 220 ? -8.147 -29.452 7.565 1.00 30.43 220 PHE B N 1
ATOM 3853 C CA . PHE B 1 220 ? -8.158 -29.395 6.109 1.00 31.78 220 PHE B CA 1
ATOM 3854 C C . PHE B 1 220 ? -6.905 -30.056 5.569 1.00 32.38 220 PHE B C 1
ATOM 3855 O O . PHE B 1 220 ? -5.971 -30.332 6.327 1.00 32.64 220 PHE B O 1
ATOM 3863 N N . GLN B 1 221 ? -6.888 -30.300 4.261 1.00 34.28 221 GLN B N 1
ATOM 3864 C CA . GLN B 1 221 ? -5.764 -30.971 3.610 1.00 37.84 221 GLN B CA 1
ATOM 3865 C C . GLN B 1 221 ? -5.477 -30.266 2.278 1.00 40.28 221 GLN B C 1
ATOM 3866 O O . GLN B 1 221 ? -6.404 -30.071 1.475 1.00 37.86 221 GLN B O 1
ATOM 3872 N N . LYS B 1 222 ? -4.227 -29.851 2.058 1.00 37.74 222 LYS B N 1
ATOM 3873 C CA . LYS B 1 222 ? -3.802 -29.294 0.771 1.00 35.66 222 LYS B CA 1
ATOM 3874 C C . LYS B 1 222 ? -2.667 -30.164 0.237 1.00 39.62 222 LYS B C 1
ATOM 3875 O O . LYS B 1 222 ? -1.591 -30.192 0.832 1.00 38.82 222 LYS B O 1
ATOM 3881 N N . PHE B 1 223 ? -2.911 -30.870 -0.865 1.00 36.38 223 PHE B N 1
ATOM 3882 C CA . PHE B 1 223 ? -1.946 -31.817 -1.411 1.00 34.39 223 PHE B CA 1
ATOM 3883 C C . PHE B 1 223 ? -0.555 -31.217 -1.682 1.00 32.34 223 PHE B C 1
ATOM 3884 O O . PHE B 1 223 ? -0.421 -30.187 -2.333 1.00 32.81 223 PHE B O 1
ATOM 3892 N N . ASN B 1 224 ? 0.466 -31.891 -1.166 1.00 33.83 224 ASN B N 1
ATOM 3893 C CA . ASN B 1 224 ? 1.863 -31.525 -1.428 1.00 34.19 224 ASN B CA 1
ATOM 3894 C C . ASN B 1 224 ? 2.274 -30.159 -0.901 1.00 33.66 224 ASN B C 1
ATOM 3895 O O . ASN B 1 224 ? 3.216 -29.548 -1.408 1.00 35.49 224 ASN B O 1
ATOM 3900 N N . SER B 1 225 ? 1.593 -29.680 0.130 1.00 32.39 225 SER B N 1
ATOM 3901 C CA . SER B 1 225 ? 2.044 -28.460 0.797 1.00 33.48 225 SER B CA 1
ATOM 3902 C C . SER B 1 225 ? 1.782 -28.540 2.296 1.00 32.04 225 SER B C 1
ATOM 3903 O O . SER B 1 225 ? 2.714 -28.693 3.080 1.00 33.12 225 SER B O 1
ATOM 3906 N N . ILE B 1 226 ? 0.518 -28.475 2.701 1.00 31.25 226 ILE B N 1
ATOM 3907 C CA . ILE B 1 226 ? 0.195 -28.418 4.120 1.00 30.34 226 ILE B CA 1
ATOM 3908 C C . ILE B 1 226 ? -1.123 -29.137 4.433 1.00 33.37 226 ILE B C 1
ATOM 3909 O O . ILE B 1 226 ? -2.077 -29.051 3.662 1.00 32.82 226 ILE B O 1
ATOM 3914 N N . SER B 1 227 ? -1.149 -29.872 5.542 1.00 28.99 227 SER B N 1
ATOM 3915 C CA . SER B 1 227 ? -2.405 -30.325 6.137 1.00 30.65 227 SER B CA 1
ATOM 3916 C C . SER B 1 227 ? -2.410 -29.856 7.574 1.00 31.47 227 SER B C 1
ATOM 3917 O O . SER B 1 227 ? -1.358 -29.644 8.156 1.00 31.31 227 SER B O 1
ATOM 3920 N N . TYR B 1 228 ? -3.594 -29.683 8.149 1.00 32.79 228 TYR B N 1
ATOM 3921 C CA . TYR B 1 228 ? -3.717 -29.065 9.458 1.00 31.37 228 TYR B CA 1
ATOM 3922 C C . TYR B 1 228 ? -4.907 -29.626 10.183 1.00 31.23 228 TYR B C 1
ATOM 3923 O O . TYR B 1 228 ? -5.919 -29.892 9.565 1.00 31.40 228 TYR B O 1
ATOM 3932 N N . HIS B 1 229 ? -4.805 -29.787 11.491 1.00 33.73 229 HIS B N 1
ATOM 3933 C CA . HIS B 1 229 ? -5.999 -30.114 12.246 1.00 34.67 229 HIS B CA 1
ATOM 3934 C C . HIS B 1 229 ? -5.935 -29.485 13.617 1.00 33.78 229 HIS B C 1
ATOM 3935 O O . HIS B 1 229 ? -4.879 -29.351 14.225 1.00 35.28 229 HIS B O 1
ATOM 3942 N N . GLU B 1 230 ? -7.098 -29.052 14.065 1.00 33.70 230 GLU B N 1
ATOM 3943 C CA . GLU B 1 230 ? -7.258 -28.461 15.368 1.00 37.72 230 GLU B CA 1
ATOM 3944 C C . GLU B 1 230 ? -8.070 -29.430 16.197 1.00 38.31 230 GLU B C 1
ATOM 3945 O O . GLU B 1 230 ? -9.132 -29.864 15.760 1.00 40.13 230 GLU B O 1
ATOM 3951 N N . MET B 1 231 ? -7.564 -29.801 17.367 1.00 39.30 231 MET B N 1
ATOM 3952 C CA . MET B 1 231 ? -8.282 -30.748 18.208 1.00 39.89 231 MET B CA 1
ATOM 3953 C C . MET B 1 231 ? -8.619 -30.176 19.574 1.00 38.78 231 MET B C 1
ATOM 3954 O O . MET B 1 231 ? -7.746 -29.700 20.296 1.00 43.03 231 MET B O 1
ATOM 3959 N N . TYR B 1 232 ? -9.897 -30.249 19.927 1.00 41.15 232 TYR B N 1
ATOM 3960 C CA . TYR B 1 232 ? -10.381 -29.786 21.223 1.00 41.48 232 TYR B CA 1
ATOM 3961 C C . TYR B 1 232 ? -10.658 -30.967 22.152 1.00 46.41 232 TYR B C 1
ATOM 3962 O O . TYR B 1 232 ? -11.695 -31.607 22.051 1.00 47.29 232 TYR B O 1
ATOM 3971 N N . LYS B 1 233 ? -9.724 -31.230 23.062 1.00 50.80 233 LYS B N 1
ATOM 3972 C CA . LYS B 1 233 ? -9.744 -32.444 23.881 1.00 53.93 233 LYS B CA 1
ATOM 3973 C C . LYS B 1 233 ? -10.733 -32.404 25.052 1.00 57.31 233 LYS B C 1
ATOM 3974 O O . LYS B 1 233 ? -11.226 -33.449 25.482 1.00 58.31 233 LYS B O 1
ATOM 3980 N N . SER B 1 234 ? -11.022 -31.211 25.567 1.00 53.08 234 SER B N 1
ATOM 3981 C CA . SER B 1 234 ? -11.965 -31.073 26.676 1.00 55.80 234 SER B CA 1
ATOM 3982 C C . SER B 1 234 ? -13.214 -30.317 26.245 1.00 53.82 234 SER B C 1
ATOM 3983 O O . SER B 1 234 ? -13.218 -29.084 26.214 1.00 55.64 234 SER B O 1
ATOM 3986 N N . SER B 1 235 ? -14.272 -31.057 25.928 1.00 54.27 235 SER B N 1
ATOM 3987 C CA . SER B 1 235 ? -15.514 -30.457 25.443 1.00 55.08 235 SER B CA 1
ATOM 3988 C C . SER B 1 235 ? -16.117 -29.450 26.424 1.00 55.51 235 SER B C 1
ATOM 3989 O O . SER B 1 235 ? -16.856 -28.552 26.026 1.00 53.51 235 SER B O 1
ATOM 3992 N N . ASN B 1 236 ? -15.795 -29.591 27.703 1.00 56.27 236 ASN B N 1
ATOM 3993 C CA . ASN B 1 236 ? -16.365 -28.716 28.718 1.00 57.05 236 ASN B CA 1
ATOM 3994 C C . ASN B 1 236 ? -15.624 -27.388 28.836 1.00 56.88 236 ASN B C 1
ATOM 3995 O O . ASN B 1 236 ? -16.164 -26.413 29.357 1.00 58.70 236 ASN B O 1
ATOM 4000 N N . LYS B 1 237 ? -14.391 -27.339 28.342 1.00 54.77 237 LYS B N 1
ATOM 4001 C CA . LYS B 1 237 ? -13.632 -26.094 28.398 1.00 55.28 237 LYS B CA 1
ATOM 4002 C C . LYS B 1 237 ? -14.069 -25.124 27.301 1.00 52.71 237 LYS B C 1
ATOM 4003 O O . LYS B 1 237 ? -13.790 -23.929 27.377 1.00 56.27 237 LYS B O 1
ATOM 4009 N N . ILE B 1 238 ? -14.762 -25.645 26.290 1.00 52.39 238 ILE B N 1
ATOM 4010 C CA . ILE B 1 238 ? -15.359 -24.807 25.251 1.00 52.21 238 ILE B CA 1
ATOM 4011 C C . ILE B 1 238 ? -16.880 -24.904 25.305 1.00 52.36 238 ILE B C 1
ATOM 4012 O O . ILE B 1 238 ? -17.570 -24.517 24.358 1.00 50.11 238 ILE B O 1
ATOM 4017 N N . ASN B 1 239 ? -17.387 -25.425 26.422 1.00 52.97 239 ASN B N 1
ATOM 4018 C CA . ASN B 1 239 ? -18.819 -25.636 26.620 1.00 51.16 239 ASN B CA 1
ATOM 4019 C C . ASN B 1 239 ? -19.489 -26.299 25.432 1.00 49.64 239 ASN B C 1
ATOM 4020 O O . ASN B 1 239 ? -20.504 -25.812 24.940 1.00 49.25 239 ASN B O 1
ATOM 4025 N N . LEU B 1 240 ? -18.914 -27.399 24.960 1.00 48.24 240 LEU B N 1
ATOM 4026 C CA . LEU B 1 240 ? -19.517 -28.144 23.862 1.00 47.44 240 LEU B CA 1
ATOM 4027 C C . LEU B 1 240 ? -20.664 -29.010 24.377 1.00 50.81 240 LEU B C 1
ATOM 4028 O O . LEU B 1 240 ? -20.535 -29.691 25.397 1.00 50.22 240 LEU B O 1
ATOM 4033 N N . THR B 1 241 ? -21.794 -28.968 23.677 1.00 47.30 241 THR B N 1
ATOM 4034 C CA . THR B 1 241 ? -22.862 -29.923 23.929 1.00 49.36 241 THR B CA 1
ATOM 4035 C C . THR B 1 241 ? -23.280 -30.543 22.608 1.00 50.07 241 THR B C 1
ATOM 4036 O O . THR B 1 241 ? -23.270 -29.889 21.565 1.00 47.43 241 THR B O 1
ATOM 4040 N N . SER B 1 242 ? -23.637 -31.818 22.655 1.00 47.86 242 SER B N 1
ATOM 4041 C CA . SER B 1 242 ? -23.882 -32.569 21.439 1.00 50.36 242 SER B CA 1
ATOM 4042 C C . SER B 1 242 ? -25.072 -33.515 21.593 1.00 51.23 242 SER B C 1
ATOM 4043 O O . SER B 1 242 ? -25.264 -34.111 22.649 1.00 53.86 242 SER B O 1
ATOM 4046 N N . THR B 1 243 ? -25.876 -33.635 20.542 1.00 50.35 243 THR B N 1
ATOM 4047 C CA . THR B 1 243 ? -26.937 -34.632 20.514 1.00 53.16 243 THR B CA 1
ATOM 4048 C C . THR B 1 243 ? -26.614 -35.683 19.455 1.00 52.00 243 THR B C 1
ATOM 4049 O O . THR B 1 243 ? -27.499 -36.384 18.963 1.00 54.05 243 THR B O 1
ATOM 4053 N N . ILE B 1 244 ? -25.334 -35.786 19.104 1.00 48.62 244 ILE B N 1
ATOM 4054 C CA . ILE B 1 244 ? -24.885 -36.782 18.136 1.00 51.87 244 ILE B CA 1
ATOM 4055 C C . ILE B 1 244 ? -24.922 -38.174 18.752 1.00 49.76 244 ILE B C 1
ATOM 4056 O O . ILE B 1 244 ? -24.289 -38.408 19.785 1.00 51.49 244 ILE B O 1
ATOM 4061 N N . PRO B 1 245 ? -25.673 -39.095 18.125 1.00 54.65 245 PRO B N 1
ATOM 4062 C CA . PRO B 1 245 ? -25.773 -40.493 18.564 1.00 56.93 245 PRO B CA 1
ATOM 4063 C C . PRO B 1 245 ? -24.401 -41.116 18.782 1.00 58.43 245 PRO B C 1
ATOM 4064 O O . PRO B 1 245 ? -23.500 -40.855 17.986 1.00 57.24 245 PRO B O 1
ATOM 4068 N N . LYS B 1 246 ? -24.253 -41.907 19.843 1.00 61.03 246 LYS B N 1
ATOM 4069 C CA . LYS B 1 246 ? -22.994 -42.581 20.150 1.00 61.67 246 LYS B CA 1
ATOM 4070 C C . LYS B 1 246 ? -22.422 -43.237 18.898 1.00 61.85 246 LYS B C 1
ATOM 4071 O O . LYS B 1 246 ? -23.114 -43.987 18.215 1.00 63.71 246 LYS B O 1
ATOM 4073 N N . SER B 1 247 ? -21.172 -42.909 18.586 1.00 64.37 247 SER B N 1
ATOM 4074 C CA . SER B 1 247 ? -20.470 -43.438 17.414 1.00 65.70 247 SER B CA 1
ATOM 4075 C C . SER B 1 247 ? -21.184 -43.198 16.078 1.00 65.45 247 SER B C 1
ATOM 4076 O O . SER B 1 247 ? -21.080 -44.009 15.161 1.00 71.06 247 SER B O 1
ATOM 4079 N N . GLN B 1 248 ? -21.904 -42.087 15.971 1.00 61.64 248 GLN B N 1
ATOM 4080 C CA . GLN B 1 248 ? -22.335 -41.589 14.673 1.00 58.86 248 GLN B CA 1
ATOM 4081 C C . GLN B 1 248 ? -21.330 -40.524 14.247 1.00 56.57 248 GLN B C 1
ATOM 4082 O O . GLN B 1 248 ? -20.720 -39.888 15.098 1.00 52.93 248 GLN B O 1
ATOM 4088 N N . VAL B 1 249 ? -21.144 -40.335 12.944 1.00 55.39 249 VAL B N 1
ATOM 4089 C CA . VAL B 1 249 ? -20.215 -39.305 12.468 1.00 53.59 249 VAL B CA 1
ATOM 4090 C C . VAL B 1 249 ? -20.932 -38.029 12.069 1.00 47.13 249 VAL B C 1
ATOM 4091 O O . VAL B 1 249 ? -21.754 -38.045 11.157 1.00 47.16 249 VAL B O 1
ATOM 4095 N N . PHE B 1 250 ? -20.609 -36.933 12.753 1.00 45.60 250 PHE B N 1
ATOM 4096 C CA . PHE B 1 250 ? -21.021 -35.607 12.309 1.00 44.27 250 PHE B CA 1
ATOM 4097 C C . PHE B 1 250 ? -19.846 -34.988 11.566 1.00 41.67 250 PHE B C 1
ATOM 4098 O O . PHE B 1 250 ? -18.764 -34.840 12.130 1.00 40.27 250 PHE B O 1
ATOM 4106 N N . GLN B 1 251 ? -20.059 -34.665 10.297 1.00 40.79 251 GLN B N 1
ATOM 4107 C CA . GLN B 1 251 ? -19.010 -34.120 9.451 1.00 40.57 251 GLN B CA 1
ATOM 4108 C C . GLN B 1 251 ? -19.567 -33.166 8.407 1.00 38.00 251 GLN B C 1
ATOM 4109 O O . GLN B 1 251 ? -20.367 -33.565 7.561 1.00 40.42 251 GLN B O 1
ATOM 4115 N N . ILE B 1 252 ? -19.146 -31.903 8.470 1.00 38.03 252 ILE B N 1
ATOM 4116 C CA . ILE B 1 252 ? -19.544 -30.914 7.481 1.00 33.24 252 ILE B CA 1
ATOM 4117 C C . ILE B 1 252 ? -18.334 -30.115 6.987 1.00 35.76 252 ILE B C 1
ATOM 4118 O O . ILE B 1 252 ? -17.356 -29.953 7.716 1.00 33.06 252 ILE B O 1
ATOM 4123 N N . ASN B 1 253 ? -18.422 -29.616 5.758 1.00 32.12 253 ASN B N 1
ATOM 4124 C CA . ASN B 1 253 ? -17.401 -28.740 5.211 1.00 32.95 253 ASN B CA 1
ATOM 4125 C C . ASN B 1 253 ? -17.957 -27.333 5.065 1.00 35.50 253 ASN B C 1
ATOM 4126 O O . ASN B 1 253 ? -19.028 -27.132 4.482 1.00 38.53 253 ASN B O 1
ATOM 4131 N N . VAL B 1 254 ? -17.246 -26.366 5.626 1.00 35.34 254 VAL B N 1
ATOM 4132 C CA . VAL B 1 254 ? -17.783 -25.017 5.703 1.00 34.53 254 VAL B CA 1
ATOM 4133 C C . VAL B 1 254 ? -16.777 -23.970 5.226 1.00 37.81 254 VAL B C 1
ATOM 4134 O O . VAL B 1 254 ? -15.558 -24.144 5.346 1.00 32.55 254 VAL B O 1
ATOM 4138 N N . LYS B 1 255 ? -17.302 -22.893 4.649 1.00 33.01 255 LYS B N 1
ATOM 4139 C CA . LYS B 1 255 ? -16.455 -21.778 4.226 1.00 32.57 255 LYS B CA 1
ATOM 4140 C C . LYS B 1 255 ? -16.183 -20.864 5.414 1.00 35.80 255 LYS B C 1
ATOM 4141 O O . LYS B 1 255 ? -17.041 -20.700 6.272 1.00 37.87 255 LYS B O 1
ATOM 4147 N N . ILE B 1 256 ? -14.993 -20.268 5.481 1.00 34.02 256 ILE B N 1
ATOM 4148 C CA . ILE B 1 256 ? -14.634 -19.534 6.689 1.00 38.18 256 ILE B CA 1
ATOM 4149 C C . ILE B 1 256 ? -14.422 -18.028 6.524 1.00 38.50 256 ILE B C 1
ATOM 4150 O O . ILE B 1 256 ? -14.206 -17.345 7.518 1.00 41.83 256 ILE B O 1
ATOM 4155 N N . ALA B 1 257 ? -14.489 -17.513 5.301 1.00 43.76 257 ALA B N 1
ATOM 4156 C CA . ALA B 1 257 ? -14.337 -16.056 5.075 1.00 43.08 257 ALA B CA 1
ATOM 4157 C C . ALA B 1 257 ? -15.218 -15.208 5.985 1.00 48.50 257 ALA B C 1
ATOM 4158 O O . ALA B 1 257 ? -14.723 -14.428 6.811 1.00 50.53 257 ALA B O 1
ATOM 4160 N N . HIS B 1 258 ? -16.528 -15.355 5.816 1.00 47.98 258 HIS B N 1
ATOM 4161 C CA . HIS B 1 258 ? -17.497 -14.595 6.593 1.00 50.92 258 HIS B CA 1
ATOM 4162 C C . HIS B 1 258 ? -17.237 -14.739 8.086 1.00 49.58 258 HIS B C 1
ATOM 4163 O O . HIS B 1 258 ? -17.416 -13.788 8.843 1.00 50.59 258 HIS B O 1
ATOM 4165 N N . ILE B 1 259 ? -16.802 -15.926 8.505 1.00 50.19 259 ILE B N 1
ATOM 4166 C CA . ILE B 1 259 ? -16.475 -16.148 9.910 1.00 48.90 259 ILE B CA 1
ATOM 4167 C C . ILE B 1 259 ? -15.316 -15.262 10.373 1.00 45.73 259 ILE B C 1
ATOM 4168 O O . ILE B 1 259 ? -15.356 -14.720 11.475 1.00 49.38 259 ILE B O 1
ATOM 4173 N N . LYS B 1 260 ? -14.286 -15.117 9.541 1.00 48.95 260 LYS B N 1
ATOM 4174 C CA . LYS B 1 260 ? -13.126 -14.312 9.920 1.00 45.15 260 LYS B CA 1
ATOM 4175 C C . LYS B 1 260 ? -13.509 -12.840 10.073 1.00 50.28 260 LYS B C 1
ATOM 4176 O O . LYS B 1 260 ? -13.002 -12.133 10.950 1.00 52.01 260 LYS B O 1
ATOM 4182 N N . SER B 1 261 ? -14.405 -12.384 9.208 1.00 51.13 261 SER B N 1
ATOM 4183 C CA . SER B 1 261 ? -14.950 -11.037 9.324 1.00 53.90 261 SER B CA 1
ATOM 4184 C C . SER B 1 261 ? -15.556 -10.842 10.714 1.00 55.35 261 SER B C 1
ATOM 4185 O O . SER B 1 261 ? -15.191 -9.912 11.439 1.00 53.14 261 SER B O 1
ATOM 4188 N N . LEU B 1 262 ? -16.453 -11.756 11.087 1.00 50.85 262 LEU B N 1
ATOM 4189 C CA . LEU B 1 262 ? -17.155 -11.698 12.370 1.00 49.96 262 LEU B CA 1
ATOM 4190 C C . LEU B 1 262 ? -16.211 -11.658 13.552 1.00 53.96 262 LEU B C 1
ATOM 4191 O O . LEU B 1 262 ? -16.407 -10.889 14.497 1.00 54.72 262 LEU B O 1
ATOM 4196 N N . ALA B 1 263 ? -15.200 -12.514 13.492 1.00 52.54 263 ALA B N 1
ATOM 4197 C CA . ALA B 1 263 ? -14.188 -12.595 14.527 1.00 56.50 263 ALA B CA 1
ATOM 4198 C C . ALA B 1 263 ? -13.439 -11.278 14.661 1.00 58.69 263 ALA B C 1
ATOM 4199 O O . ALA B 1 263 ? -13.607 -10.562 15.651 1.00 62.98 263 ALA B O 1
ATOM 4201 N N . SER B 1 264 ? -12.625 -10.970 13.650 1.00 59.53 264 SER B N 1
ATOM 4202 C CA . SER B 1 264 ? -11.767 -9.781 13.650 1.00 62.72 264 SER B CA 1
ATOM 4203 C 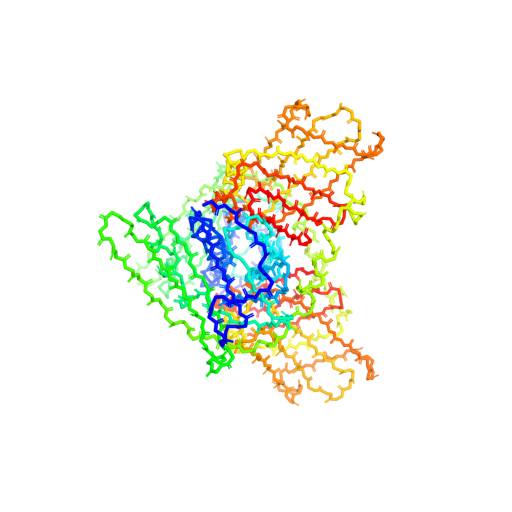C . SER B 1 264 ? -12.561 -8.503 13.922 1.00 62.56 264 SER B C 1
ATOM 4204 O O . SER B 1 264 ? -12.137 -7.656 14.708 1.00 61.48 264 SER B O 1
ATOM 4207 N N . ALA B 1 265 ? -13.726 -8.369 13.298 1.00 60.62 265 ALA B N 1
ATOM 4208 C CA . ALA B 1 265 ? -14.628 -7.287 13.667 1.00 59.01 265 ALA B CA 1
ATOM 4209 C C . ALA B 1 265 ? -15.236 -7.618 15.017 1.00 64.10 265 ALA B C 1
ATOM 4210 O O . ALA B 1 265 ? -16.446 -7.834 15.136 1.00 61.52 265 ALA B O 1
ATOM 4212 N N . MET B 1 266 ? -14.359 -7.692 16.015 1.00 68.56 266 MET B N 1
ATOM 4213 C CA . MET B 1 266 ? -14.720 -7.965 17.393 1.00 65.63 266 MET B CA 1
ATOM 4214 C C . MET B 1 266 ? -15.923 -7.128 17.765 1.00 63.79 266 MET B C 1
ATOM 4215 O O . MET B 1 266 ? -15.913 -5.915 17.587 1.00 59.41 266 MET B O 1
ATOM 4220 N N . VAL B 1 267 ? -16.979 -7.790 18.221 1.00 64.44 267 VAL B N 1
ATOM 4221 C CA . VAL B 1 267 ? -18.184 -7.097 18.634 1.00 59.07 267 VAL B CA 1
ATOM 4222 C C . VAL B 1 267 ? -18.513 -7.476 20.075 1.00 63.14 267 VAL B C 1
ATOM 4223 O O . VAL B 1 267 ? -18.466 -6.628 20.974 1.00 60.28 267 VAL B O 1
ATOM 4227 N N . THR B 1 268 ? -18.792 -8.760 20.302 1.00 65.42 268 THR B N 1
ATOM 4228 C CA . THR B 1 268 ? -19.227 -9.222 21.619 1.00 66.22 268 THR B CA 1
ATOM 4229 C C . THR B 1 268 ? -18.151 -10.033 22.343 1.00 66.21 268 THR B C 1
ATOM 4230 O O . THR B 1 268 ? -17.053 -10.243 21.821 1.00 65.65 268 THR B O 1
ATOM 4232 N N . ASP B 1 269 ? -18.485 -10.490 23.547 1.00 67.26 269 ASP B N 1
ATOM 4233 C CA . ASP B 1 269 ? -17.514 -11.113 24.450 1.00 62.51 269 ASP B CA 1
ATOM 4234 C C . ASP B 1 269 ? -17.359 -12.623 24.250 1.00 63.99 269 ASP B C 1
ATOM 4235 O O . ASP B 1 269 ? -16.236 -13.145 24.210 1.00 63.99 269 ASP B O 1
ATOM 4237 N N . LYS B 1 270 ? -18.490 -13.318 24.152 1.00 60.57 270 LYS B N 1
ATOM 4238 C CA . LYS B 1 270 ? -18.513 -14.763 23.942 1.00 58.60 270 LYS B CA 1
ATOM 4239 C C . LYS B 1 270 ? -19.470 -15.101 22.799 1.00 53.35 270 LYS B C 1
ATOM 4240 O O . LYS B 1 270 ? -20.556 -14.522 22.698 1.00 54.99 270 LYS B O 1
ATOM 4246 N N . ILE B 1 271 ? -19.061 -16.023 21.933 1.00 46.13 271 ILE B N 1
ATOM 4247 C CA . ILE B 1 271 ? -19.837 -16.364 20.743 1.00 43.06 271 ILE B CA 1
ATOM 4248 C C . ILE B 1 271 ? -20.283 -17.825 20.730 1.00 46.53 271 ILE B C 1
ATOM 4249 O O . ILE B 1 271 ? -19.477 -18.730 20.920 1.00 43.58 271 ILE B O 1
ATOM 4254 N N . ARG B 1 272 ? -21.573 -18.041 20.495 1.00 45.90 272 ARG B N 1
ATOM 4255 C CA . ARG B 1 272 ? -22.119 -19.383 20.391 1.00 44.91 272 ARG B CA 1
ATOM 4256 C C . ARG B 1 272 ? -22.113 -19.869 18.948 1.00 42.59 272 ARG B C 1
ATOM 4257 O O . ARG B 1 272 ? -22.641 -19.207 18.061 1.00 42.33 272 ARG B O 1
ATOM 4265 N N . ILE B 1 273 ? -21.518 -21.036 18.722 1.00 42.70 273 ILE B N 1
ATOM 4266 C CA . ILE B 1 273 ? -21.445 -21.627 17.391 1.00 37.96 273 ILE B CA 1
ATOM 4267 C C . ILE B 1 273 ? -22.363 -22.845 17.336 1.00 43.24 273 ILE B C 1
ATOM 4268 O O . ILE B 1 273 ? -22.278 -23.712 18.201 1.00 40.41 273 ILE B O 1
ATOM 4273 N N . LEU B 1 274 ? -23.245 -22.899 16.338 1.00 39.92 274 LEU B N 1
ATOM 4274 C CA . LEU B 1 274 ? -24.169 -24.019 16.179 1.00 43.39 274 LEU B CA 1
ATOM 4275 C C . LEU B 1 274 ? -24.068 -24.559 14.760 1.00 45.93 274 LEU B C 1
ATOM 4276 O O . LEU B 1 274 ? -24.040 -23.782 13.798 1.00 42.74 274 LEU B O 1
ATOM 4281 N N . CYS B 1 275 ? -23.992 -25.882 14.627 1.00 38.57 275 CYS B N 1
ATOM 4282 C CA . CYS B 1 275 ? -23.905 -26.508 13.313 1.00 41.82 275 CYS B CA 1
ATOM 4283 C C . CYS B 1 275 ? -25.028 -27.500 13.143 1.00 42.30 275 CYS B C 1
ATOM 4284 O O . CYS B 1 275 ? -25.519 -28.048 14.121 1.00 45.99 275 CYS B O 1
ATOM 4287 N N . GLU B 1 276 ? -25.406 -27.757 11.902 1.00 43.47 276 GLU B N 1
ATOM 4288 C CA . GLU B 1 276 ? -26.293 -28.869 11.617 1.00 47.72 276 GLU B CA 1
ATOM 4289 C C . GLU B 1 276 ? -25.758 -29.632 10.420 1.00 49.20 276 GLU B C 1
ATOM 4290 O O . GLU B 1 276 ? -24.904 -29.130 9.679 1.00 43.42 276 GLU B O 1
ATOM 4296 N N . GLU B 1 277 ? -26.282 -30.841 10.240 1.00 43.40 277 GLU B N 1
ATOM 4297 C CA . GLU B 1 277 ? -25.761 -31.806 9.284 1.00 44.10 277 GLU B CA 1
ATOM 4298 C C . GLU B 1 277 ? -25.820 -31.329 7.839 1.00 44.32 277 GLU B C 1
ATOM 4299 O O . GLU B 1 277 ? -25.064 -31.803 7.000 1.00 44.24 277 GLU B O 1
ATOM 4301 N N . ASN B 1 278 ? -26.706 -30.385 7.536 1.00 47.23 278 ASN B N 1
ATOM 4302 C CA . ASN B 1 278 ? -26.784 -29.885 6.166 1.00 47.94 278 ASN B CA 1
ATOM 4303 C C . ASN B 1 278 ? -25.868 -28.682 5.936 1.00 48.71 278 ASN B C 1
ATOM 4304 O O . ASN B 1 278 ? -26.015 -27.967 4.947 1.00 49.37 278 ASN B O 1
ATOM 4306 N N . GLY B 1 279 ? -24.928 -28.466 6.854 1.00 44.97 279 GLY B N 1
ATOM 4307 C CA . GLY B 1 279 ? -23.881 -27.475 6.657 1.00 44.60 279 GLY B CA 1
ATOM 4308 C C . GLY B 1 279 ? -24.140 -26.068 7.174 1.00 47.84 279 GLY B C 1
ATOM 4309 O O . GLY B 1 279 ? -23.257 -25.206 7.076 1.00 43.22 279 GLY B O 1
ATOM 4310 N N . ASN B 1 280 ? -25.333 -25.823 7.716 1.00 44.89 280 ASN B N 1
ATOM 4311 C CA . ASN B 1 280 ? -25.635 -24.518 8.297 1.00 49.28 280 ASN B CA 1
ATOM 4312 C C . ASN B 1 280 ? -24.751 -24.238 9.490 1.00 45.66 280 ASN B C 1
ATOM 4313 O O . ASN B 1 280 ? -24.617 -25.069 10.390 1.00 46.17 280 ASN B O 1
ATOM 4318 N N . LEU B 1 281 ? -24.149 -23.058 9.486 1.00 41.10 281 LEU B N 1
ATOM 4319 C CA . LEU B 1 281 ? -23.309 -22.615 10.583 1.00 43.96 281 LEU B CA 1
ATOM 4320 C C . LEU B 1 281 ? -23.865 -21.321 11.151 1.00 50.31 281 LEU B C 1
ATOM 4321 O O . LEU B 1 281 ? -24.047 -20.350 10.421 1.00 49.55 281 LEU B O 1
ATOM 4326 N N . ILE B 1 282 ? -24.138 -21.305 12.448 1.00 45.94 282 ILE B N 1
ATOM 4327 C CA . ILE B 1 282 ? -24.719 -20.122 13.048 1.00 44.95 282 ILE B CA 1
ATOM 4328 C C . ILE B 1 282 ? -23.849 -19.624 14.191 1.00 45.85 282 ILE B C 1
ATOM 4329 O O . ILE B 1 282 ? -23.388 -20.392 15.035 1.00 42.77 282 ILE B O 1
ATOM 4334 N N . PHE B 1 283 ? -23.594 -18.323 14.181 1.00 39.78 283 PHE B N 1
ATOM 4335 C CA . PHE B 1 283 ? -22.868 -17.679 15.253 1.00 40.47 283 PHE B CA 1
ATOM 4336 C C . PHE B 1 283 ? -23.806 -16.703 15.948 1.00 45.04 283 PHE B C 1
ATOM 4337 O O . PHE B 1 283 ? -24.499 -15.925 15.291 1.00 45.26 283 PHE B O 1
ATOM 4345 N N . GLN B 1 284 ? -23.834 -16.762 17.274 1.00 44.13 284 GLN B N 1
ATOM 4346 C CA . GLN B 1 284 ? -24.702 -15.902 18.069 1.00 45.59 284 GLN B CA 1
ATOM 4347 C C . GLN B 1 284 ? -23.931 -15.222 19.175 1.00 44.75 284 GLN B C 1
ATOM 4348 O O . GLN B 1 284 ? -23.112 -15.838 19.843 1.00 45.03 284 GLN B O 1
ATOM 4354 N N . SER B 1 285 ? -24.202 -13.947 19.391 1.00 46.52 285 SER B N 1
ATOM 4355 C CA . SER B 1 285 ? -23.554 -13.254 20.485 1.00 46.87 285 SER B CA 1
ATOM 4356 C C . SER B 1 285 ? -24.438 -12.134 20.997 1.00 50.07 285 SER B C 1
ATOM 4357 O O . SER B 1 285 ? -25.028 -11.390 20.214 1.00 52.70 285 SER B O 1
ATOM 4360 N N . GLU B 1 286 ? -24.538 -12.036 22.317 1.00 50.18 286 GLU B N 1
ATOM 4361 C CA . GLU B 1 286 ? -25.332 -10.996 22.950 1.00 53.36 286 GLU B CA 1
ATOM 4362 C C . GLU B 1 286 ? -24.439 -10.162 23.844 1.00 57.54 286 GLU B C 1
ATOM 4363 O O . GLU B 1 286 ? -23.593 -10.693 24.568 1.00 57.29 286 GLU B O 1
ATOM 4365 N N . MET B 1 287 ? -24.619 -8.851 23.765 1.00 53.81 287 MET B N 1
ATOM 4366 C CA . MET B 1 287 ? -23.918 -7.900 24.614 1.00 57.92 287 MET B CA 1
ATOM 4367 C C . MET B 1 287 ? -24.884 -6.757 24.933 1.00 57.24 287 MET B C 1
ATOM 4368 O O . MET B 1 287 ? -25.151 -5.904 24.086 1.00 57.62 287 MET B O 1
ATOM 4370 N N . ASP B 1 288 ? -25.413 -6.768 26.153 1.00 58.98 288 ASP B N 1
ATOM 4371 C CA . ASP B 1 288 ? -26.415 -5.799 26.590 1.00 59.83 288 ASP B CA 1
ATOM 4372 C C . ASP B 1 288 ? -27.550 -5.704 25.574 1.00 57.16 288 ASP B C 1
ATOM 4373 O O . ASP B 1 288 ? -28.177 -6.712 25.236 1.00 56.13 288 ASP B O 1
ATOM 4378 N N . ALA B 1 289 ? -27.791 -4.499 25.067 1.00 54.62 289 ALA B N 1
ATOM 4379 C CA . ALA B 1 289 ? -28.921 -4.251 24.177 1.00 55.56 289 ALA B CA 1
ATOM 4380 C C . ALA B 1 289 ? -28.776 -4.950 22.827 1.00 49.84 289 ALA B C 1
ATOM 4381 O O . ALA B 1 289 ? -29.768 -5.181 22.137 1.00 48.86 289 ALA B O 1
ATOM 4383 N N . LEU B 1 290 ? -27.542 -5.286 22.457 1.00 50.35 290 LEU B N 1
ATOM 4384 C CA . LEU B 1 290 ? -27.257 -5.819 21.125 1.00 50.06 290 LEU B CA 1
ATOM 4385 C C . LEU B 1 290 ? -27.289 -7.343 21.053 1.00 49.01 290 LEU B C 1
ATOM 4386 O O . LEU B 1 290 ? -26.635 -8.026 21.836 1.00 48.74 290 LEU B O 1
ATOM 4391 N N . MET B 1 291 ? -28.064 -7.851 20.099 1.00 47.60 291 MET B N 1
ATOM 4392 C CA . MET B 1 291 ? -28.116 -9.265 19.772 1.00 50.81 291 MET B CA 1
ATOM 4393 C C . MET B 1 291 ? -27.654 -9.459 18.327 1.00 48.99 291 MET B C 1
ATOM 4394 O O . MET B 1 291 ? -28.281 -8.958 17.400 1.00 49.66 291 MET B O 1
ATOM 4399 N N . LEU B 1 292 ? -26.552 -10.172 18.128 1.00 46.73 292 LEU B N 1
ATOM 4400 C CA . LEU B 1 292 ? -26.004 -10.330 16.786 1.00 43.83 292 LEU B CA 1
ATOM 4401 C C . LEU B 1 292 ? -26.117 -11.786 16.304 1.00 46.12 292 LEU B C 1
ATOM 4402 O O . LEU B 1 292 ? -25.788 -12.711 17.036 1.00 45.23 292 LEU B O 1
ATOM 4407 N N . ASN B 1 293 ? -26.617 -11.974 15.085 1.00 43.17 293 ASN B N 1
ATOM 4408 C CA . ASN B 1 293 ? -26.752 -13.304 14.492 1.00 45.51 293 ASN B CA 1
ATOM 4409 C C . ASN B 1 293 ? -26.148 -13.394 13.097 1.00 47.46 293 ASN B C 1
ATOM 4410 O O . ASN B 1 293 ? -26.493 -12.618 12.205 1.00 43.54 293 ASN B O 1
ATOM 4415 N N . THR B 1 294 ? -25.241 -14.347 12.917 1.00 43.63 294 THR B N 1
ATOM 4416 C CA . THR B 1 294 ? -24.708 -14.644 11.601 1.00 44.85 294 THR B CA 1
ATOM 4417 C C . THR B 1 294 ? -25.124 -16.050 11.190 1.00 45.81 294 THR B C 1
ATOM 4418 O O . THR B 1 294 ? -24.853 -17.004 11.905 1.00 44.04 294 THR B O 1
ATOM 4422 N N . ILE B 1 295 ? -25.792 -16.167 10.051 1.00 45.31 295 ILE B N 1
ATOM 4423 C CA . ILE B 1 295 ? -26.141 -17.466 9.510 1.00 46.43 295 ILE B CA 1
ATOM 4424 C C . ILE B 1 295 ? -25.387 -17.711 8.215 1.00 46.78 295 ILE B C 1
ATOM 4425 O O . ILE B 1 295 ? -25.603 -17.016 7.218 1.00 46.56 295 ILE B O 1
ATOM 4430 N N . THR B 1 296 ? -24.490 -18.693 8.244 1.00 44.72 296 THR B N 1
ATOM 4431 C CA . THR B 1 296 ? -23.743 -19.097 7.061 1.00 47.49 296 THR B CA 1
ATOM 4432 C C . THR B 1 296 ? -24.305 -20.397 6.500 1.00 48.36 296 THR B C 1
ATOM 4433 O O . THR B 1 296 ? -24.378 -21.398 7.203 1.00 47.35 296 THR B O 1
ATOM 4437 N N . LEU B 1 297 ? -24.722 -20.362 5.240 1.00 48.21 297 LEU B N 1
ATOM 4438 C CA . LEU B 1 297 ? -25.241 -21.546 4.570 1.00 49.40 297 LEU B CA 1
ATOM 4439 C C . LEU B 1 297 ? -24.125 -22.232 3.785 1.00 48.69 297 LEU B C 1
ATOM 4440 O O . LEU B 1 297 ? -23.252 -21.571 3.228 1.00 50.79 297 LEU B O 1
ATOM 4445 N N . ASN B 1 298 ? -24.142 -23.557 3.752 1.00 47.69 298 ASN B N 1
ATOM 4446 C CA . ASN B 1 298 ? -23.174 -24.285 2.948 1.00 48.48 298 ASN B CA 1
ATOM 4447 C C . ASN B 1 298 ? -23.858 -25.353 2.100 1.00 50.82 298 ASN B C 1
ATOM 4448 O O . ASN B 1 298 ? -23.744 -26.547 2.369 1.00 54.95 298 ASN B O 1
#

Nearest PDB structures (foldseek):
  7ype-assembly1_A  TM=9.912E-01  e=4.538E-53  African swine fever virus
  8ite-assembly1_A  TM=9.069E-01  e=4.514E-47  African swine fever virus
  5v7m-assembly1_A  TM=8.682E-01  e=1.581E-16  Saccharomyces cerevisiae S288C
  6d0q-assembly1_A  TM=8.685E-01  e=4.555E-16  Saccharomyces cerevisiae S288C
  7n5l-assembly1_A  TM=8.809E-01  e=4.632E-14  Thermococcus gammatolerans EJ3

Solvent-accessible surface area: 25657 Å² total; per-residue (Å²): 119,101,158,6,72,46,107,67,33,115,110,113,78,2,61,0,3,1,15,1,59,59,4,47,16,0,54,43,2,6,54,0,0,90,52,6,127,3,56,45,2,14,1,33,0,15,57,78,33,4,0,4,0,3,48,15,80,38,44,35,1,10,0,2,0,27,0,42,0,138,50,0,18,31,0,33,5,41,53,83,11,50,7,10,1,67,14,120,96,0,32,161,8,2,60,47,0,72,201,49,20,103,68,0,13,2,4,6,69,106,79,88,73,105,23,5,26,2,20,0,15,14,100,136,118,131,91,126,32,73,73,117,13,98,5,54,163,11,113,51,10,94,96,7,17,103,27,53,74,50,17,44,96,145,30,12,84,91,15,25,0,54,4,43,2,62,14,161,79,0,85,122,5,7,28,38,0,36,107,125,8,64,45,3,19,4,38,3,81,4,23,149,28,43,0,36,3,70,14,85,37,62,69,70,50,72,64,93,26,80,45,178,41,27,87,177,14,93,23,75,38,96,12,68,163,111,98,84,13,96,8,90,5,98,2,74,13,0,80,17,8,2,44,4,91,17,22,55,118,8,68,1,0,0,17,142,74,6,34,4,0,3,16,9,68,110,81,4,7,56,3,10,1,2,10,62,80,130,110,69,6,75,57,109,64,30,126,34,118,69,2,61,2,10,0,12,1,57,57,5,73,15,0,54,43,1,7,55,0,0,90,53,7,122,4,146,49,1,11,4,33,2,15,56,76,36,3,0,5,0,3,48,16,70,37,50,27,1,10,0,2,0,26,1,34,0,144,51,0,21,32,0,31,5,40,56,86,12,48,7,10,1,66,28,68,97,0,37,166,8,2,62,55,0,72,92,41,22,95,72,0,22,4,22,5,78,101,82,109,89,50,8,6,32,1,29,1,15,12,100,128,121,127,89,123,34,81,71,110,14,90,9,56,163,12,100,54,12,96,98,8,18,76,29,55,120,19,20,43,100,78,136,7,65,130,22,27,0,50,2,40,2,62,12,159,79,0,89,126,5,4,33,37,0,35,105,130,9,70,48,2,20,2,31,2,75,5,46,158,35,36,1,40,1,48,12,122,34,79,67,75,44,77,68,117,27,83,41,170,49,27,131,174,13,82,17,82,47,103,17,72,90,95,96,92,12,102,10,95,0,88,2,75,11,1,86,16,9,2,49,2,75,31,11,81,106,8,68,2,0,0,30,80,76,5,39,1,0,3,26,8,64,33,96,3,4,80,2,9,2,1,4,68,67

Organism: African swine fever virus (strain Badajoz 1971 Vero-adapted) (NCBI:txid10498)

InterPro domains:
  IPR046938 DNA clamp superfamily [SSF55979] (40-154)